Protein AF-A0A059BI61-F1 (afdb_monomer_lite)

Sequence (555 aa):
MERIDSDKLQSSWLDTHFNPMKSTWLSENLQYMNRNFKEIMKLMDEGSGLANGVDIYDPKRPQLIALVEEFYKMYHALAEHCDQLELERHNPEPLRSGLEQGSPQLTPGTGASFSSGDSSIDISKEHYESSSFSSDSESESINCTESTYNSKVTQMNGIGEQQENSELSTDSIRKIKEHASYKELVAKNIRYQEELRLLNQKLQQSENEIARLNSALEKGQTVAGDLQVELQAAHDEIRARDASIEDLNARASQLENWIAELQNHISDSSQKAEMLMKELEVAQEKMQKSNEGTALLTAKFESERRQVLELQELVSGYKSDVSDRDLTIMDLRAALSESQQKLVTEKEQLLLQMATCKERQQTFEAGLKEWECRSKLLEENLRLRENEMNAMKQWHDIEKNDMQVDIHHLKESLASKDNQVEELNKDLDRLKLKYDMLVAEKDGLAAQIQNLLAEASAKNDQVQQMEKHMCNLQKEHQELIAGSAHAQKLVGELRSRVEQLENEVDSQKVVISDGAEKKREAIRQLCFSLEHYRSGYQELRQAFLGHKRHAVQAS

Organism: Eucalyptus grandis (NCBI:txid71139)

InterPro domains:
  IPR011684 Protein Networked (NET), actin-binding (NAB) domain [PF07765] (13-83)
  IPR011684 Protein Networked (NET), actin-binding (NAB) domain [PS51774] (10-89)
  IPR051861 NET actin-binding domain-containing protein [PTHR32258] (4-313)

Structure (mmCIF, N/CA/C/O backbone):
data_AF-A0A059BI61-F1
#
_entry.id   AF-A0A059BI61-F1
#
loop_
_atom_site.group_PDB
_atom_site.id
_atom_site.type_symbol
_atom_site.label_atom_id
_atom_site.label_alt_id
_atom_site.label_comp_id
_atom_site.label_asym_id
_atom_site.label_entity_id
_atom_site.label_seq_id
_atom_site.pdbx_PDB_ins_code
_atom_site.Cartn_x
_atom_site.Cartn_y
_atom_site.Cartn_z
_atom_site.occupancy
_atom_site.B_iso_or_equiv
_atom_site.auth_seq_id
_atom_site.auth_comp_id
_atom_site.auth_asym_id
_atom_site.auth_atom_id
_atom_site.pdbx_PDB_model_num
ATOM 1 N N . MET A 1 1 ? 15.045 14.902 0.510 1.00 37.12 1 MET A N 1
ATOM 2 C CA . MET A 1 1 ? 14.661 14.850 1.932 1.00 37.12 1 MET A CA 1
ATOM 3 C C . MET A 1 1 ? 15.920 14.943 2.759 1.00 37.12 1 MET A C 1
ATOM 5 O O . MET A 1 1 ? 16.735 14.031 2.690 1.00 37.12 1 MET A O 1
ATOM 9 N N . GLU A 1 2 ? 16.098 16.036 3.489 1.00 29.42 2 GLU A N 1
ATOM 10 C CA . GLU A 1 2 ? 17.078 16.077 4.575 1.00 29.42 2 GLU A CA 1
ATOM 11 C C . GLU A 1 2 ? 16.563 15.211 5.733 1.00 29.42 2 GLU A C 1
ATOM 13 O O . GLU A 1 2 ? 15.354 15.150 5.976 1.00 29.42 2 GLU A O 1
ATOM 18 N N . ARG A 1 3 ? 17.468 14.527 6.444 1.00 36.09 3 ARG A N 1
ATOM 19 C CA .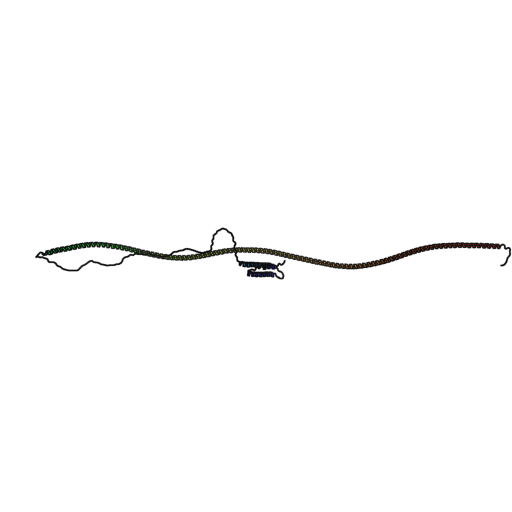 ARG A 1 3 ? 17.147 13.980 7.765 1.00 36.09 3 ARG A CA 1
ATOM 20 C C . ARG A 1 3 ? 17.115 15.169 8.723 1.00 36.09 3 ARG A C 1
ATOM 22 O O . ARG A 1 3 ? 18.165 15.692 9.069 1.00 36.09 3 ARG A O 1
ATOM 29 N N . ILE A 1 4 ? 15.919 15.623 9.085 1.00 33.81 4 ILE A N 1
ATOM 30 C CA . ILE A 1 4 ? 15.746 16.591 10.172 1.00 33.81 4 ILE A CA 1
ATOM 31 C C . ILE A 1 4 ? 16.002 15.831 11.478 1.00 33.81 4 ILE A C 1
ATOM 33 O O . ILE A 1 4 ? 15.367 14.803 11.711 1.00 33.81 4 ILE A O 1
ATOM 37 N N . ASP A 1 5 ? 16.941 16.316 12.293 1.00 39.19 5 ASP A N 1
ATOM 38 C CA . ASP A 1 5 ? 17.391 15.658 13.527 1.00 39.19 5 ASP A CA 1
ATOM 39 C C . ASP A 1 5 ? 16.253 15.562 14.568 1.00 39.19 5 ASP A C 1
ATOM 41 O O . ASP A 1 5 ? 16.050 16.477 15.371 1.00 39.19 5 ASP A O 1
ATOM 45 N N . SER A 1 6 ? 15.512 14.448 14.577 1.00 46.06 6 SER A N 1
ATOM 46 C CA . SER A 1 6 ? 14.433 14.194 15.549 1.00 46.06 6 SER A CA 1
ATOM 47 C C . SER A 1 6 ? 14.956 14.260 16.989 1.00 46.06 6 SER A C 1
ATOM 49 O O . SER A 1 6 ? 14.375 14.939 17.836 1.00 46.06 6 SER A O 1
ATOM 51 N N . ASP A 1 7 ? 16.125 13.663 17.220 1.00 51.03 7 ASP A N 1
ATOM 52 C CA . ASP A 1 7 ? 16.915 13.635 18.456 1.00 51.03 7 ASP A CA 1
ATOM 53 C C . ASP A 1 7 ? 17.056 15.031 19.098 1.00 51.03 7 ASP A C 1
ATOM 55 O O . ASP A 1 7 ? 17.076 15.189 20.322 1.00 51.03 7 ASP A O 1
ATOM 59 N N . LYS A 1 8 ? 17.132 16.072 18.260 1.00 46.19 8 LYS A N 1
ATOM 60 C CA . LYS A 1 8 ? 17.385 17.467 18.645 1.00 46.19 8 LYS A CA 1
ATOM 61 C C . LYS A 1 8 ? 16.118 18.230 19.036 1.00 46.19 8 LYS A C 1
ATOM 63 O O . LYS A 1 8 ? 16.197 19.221 19.757 1.00 46.19 8 LYS A O 1
ATOM 68 N N . LEU A 1 9 ? 14.952 17.764 18.587 1.00 44.94 9 LEU A N 1
ATOM 69 C CA . LEU A 1 9 ? 13.643 18.254 19.032 1.00 44.94 9 LEU A CA 1
ATOM 70 C C . LEU A 1 9 ? 13.192 17.513 20.298 1.00 44.94 9 LEU A C 1
ATOM 72 O O . LEU A 1 9 ? 12.706 18.137 21.239 1.00 44.94 9 LEU A O 1
ATOM 76 N N . GLN A 1 10 ? 13.431 16.202 20.347 1.00 52.00 10 GLN A N 1
ATOM 77 C CA . GLN A 1 10 ? 13.061 15.322 21.458 1.00 52.00 10 GLN A CA 1
ATOM 78 C C . GLN A 1 10 ? 13.792 15.688 22.763 1.00 52.00 10 GLN A C 1
ATOM 80 O O . GLN A 1 10 ? 13.191 15.742 23.835 1.00 52.00 10 GLN A O 1
ATOM 85 N N . SER A 1 11 ? 15.079 16.034 22.664 1.00 52.56 11 SER A N 1
ATOM 86 C CA . SER A 1 11 ? 15.874 16.556 23.787 1.00 52.56 11 SER A CA 1
ATOM 87 C C . SER A 1 11 ? 15.438 17.957 24.245 1.00 52.56 11 SER A C 1
ATOM 89 O O . SER A 1 11 ? 15.428 18.229 25.445 1.00 52.56 11 SER A O 1
ATOM 91 N N . SER A 1 12 ? 15.007 18.832 23.326 1.00 54.66 12 SER A N 1
ATOM 92 C CA . SER A 1 12 ? 14.660 20.228 23.640 1.00 54.66 12 SER A CA 1
ATOM 93 C C . SER A 1 12 ? 13.459 20.381 24.581 1.00 54.66 12 SER A C 1
ATOM 95 O O . SER A 1 12 ? 13.388 21.379 25.301 1.00 54.66 12 SER A O 1
ATOM 97 N N . TRP A 1 13 ? 12.514 19.437 24.583 1.00 60.09 13 TRP A N 1
ATOM 98 C CA . TRP A 1 13 ? 11.376 19.460 25.511 1.00 60.09 13 TRP A CA 1
ATOM 99 C C . TRP A 1 13 ? 11.776 19.005 26.924 1.00 60.09 13 TRP A C 1
ATOM 101 O O . TRP A 1 13 ? 11.359 19.596 27.917 1.00 60.09 13 TRP A O 1
ATOM 111 N N . LEU A 1 14 ? 12.647 17.996 27.021 1.00 60.31 14 LEU A N 1
ATOM 112 C CA . LEU A 1 14 ? 13.066 17.412 28.299 1.00 60.31 14 LEU A CA 1
ATOM 113 C C . LEU A 1 14 ? 13.878 18.388 29.163 1.00 60.31 14 LEU A C 1
ATOM 115 O O . LEU A 1 14 ? 13.721 18.378 30.381 1.00 60.31 14 LEU A O 1
ATOM 119 N N . ASP A 1 15 ? 14.709 19.234 28.550 1.00 56.16 15 ASP A N 1
ATOM 120 C CA . ASP A 1 15 ? 15.546 20.196 29.282 1.00 56.16 15 ASP A CA 1
ATOM 121 C C . ASP A 1 15 ? 14.822 21.521 29.607 1.00 56.16 15 ASP A C 1
ATOM 123 O O . ASP A 1 15 ? 15.280 22.268 30.471 1.00 56.16 15 ASP A O 1
ATOM 127 N N . THR A 1 16 ? 13.682 21.826 28.969 1.00 52.56 16 THR A N 1
ATOM 128 C CA . THR A 1 16 ? 12.942 23.091 29.189 1.00 52.56 16 THR A CA 1
ATOM 129 C C . THR A 1 16 ? 11.866 23.024 30.277 1.00 52.56 16 THR A C 1
ATOM 131 O O . THR A 1 16 ? 11.433 24.072 30.751 1.00 52.56 16 THR A O 1
ATOM 134 N N . HIS A 1 17 ? 11.471 21.826 30.722 1.00 54.34 17 HIS A N 1
ATOM 135 C CA . HIS A 1 17 ? 10.411 21.618 31.723 1.00 54.34 17 HIS A CA 1
ATOM 136 C C . HIS A 1 17 ? 10.913 21.311 33.152 1.00 54.34 17 HIS A C 1
ATOM 138 O O . HIS A 1 17 ? 10.134 20.924 34.019 1.00 54.34 17 HIS A O 1
ATOM 144 N N . PHE A 1 18 ? 12.201 21.514 33.453 1.00 55.28 18 PHE A N 1
ATOM 145 C CA . PHE A 1 18 ? 12.740 21.332 34.809 1.00 55.28 18 PHE A CA 1
ATOM 146 C C . PHE A 1 18 ? 12.374 22.480 35.771 1.00 55.28 18 PHE A C 1
ATOM 148 O O . PHE A 1 18 ? 13.218 23.293 36.154 1.00 55.28 18 PHE A O 1
ATOM 155 N N . ASN A 1 19 ? 11.126 22.498 36.242 1.00 58.59 19 ASN A N 1
ATOM 156 C CA . ASN A 1 19 ? 10.800 23.153 37.509 1.00 58.59 19 ASN A CA 1
ATOM 157 C C . ASN A 1 19 ? 11.435 22.364 38.677 1.00 58.59 19 ASN A C 1
ATOM 159 O O . ASN A 1 19 ? 11.294 21.138 38.733 1.00 58.59 19 ASN A O 1
ATOM 163 N N . PRO A 1 20 ? 12.121 23.019 39.633 1.00 57.47 20 PRO A N 1
ATOM 164 C CA . PRO A 1 20 ? 12.606 22.353 40.836 1.00 57.47 20 PRO A CA 1
ATOM 165 C C . PRO A 1 20 ? 11.434 22.072 41.790 1.00 57.47 20 PRO A C 1
ATOM 167 O O . PRO A 1 20 ? 11.019 22.952 42.546 1.00 57.47 20 PRO A O 1
ATOM 170 N N . MET A 1 21 ? 10.915 20.840 41.745 1.00 66.56 21 MET A N 1
ATOM 171 C CA . MET A 1 21 ? 9.877 20.343 42.663 1.00 66.56 21 MET A CA 1
ATOM 172 C C . MET A 1 21 ? 10.307 20.542 44.120 1.00 66.56 21 MET A C 1
ATOM 174 O O . MET A 1 21 ? 11.467 20.288 44.470 1.00 66.56 21 MET A O 1
ATOM 178 N N . LYS A 1 22 ? 9.386 20.998 44.972 1.00 67.38 22 LYS A N 1
ATOM 179 C CA . LYS A 1 22 ? 9.669 21.301 46.386 1.00 67.38 22 LYS A CA 1
ATOM 180 C C . LYS A 1 22 ? 9.737 20.038 47.239 1.00 67.38 22 LYS A C 1
ATOM 182 O O . LYS A 1 22 ? 10.490 19.999 48.213 1.00 67.38 22 LYS A O 1
ATOM 187 N N . SER A 1 23 ? 8.973 19.017 46.871 1.00 77.25 23 SER A N 1
ATOM 188 C CA . SER A 1 23 ? 8.940 17.727 47.546 1.00 77.25 23 SER A CA 1
ATOM 189 C C . SER A 1 23 ? 10.185 16.901 47.200 1.00 77.25 23 SER A C 1
ATOM 191 O O . SER A 1 23 ? 10.402 16.506 46.050 1.00 77.25 23 SER A O 1
ATOM 193 N N . THR A 1 24 ? 11.043 16.642 48.192 1.00 74.38 24 THR A N 1
ATOM 194 C CA . THR A 1 24 ? 12.340 15.965 47.986 1.00 74.38 24 THR A CA 1
ATOM 195 C C . THR A 1 24 ? 12.173 14.544 47.454 1.00 74.38 24 THR A C 1
ATOM 197 O O . THR A 1 24 ? 12.830 14.175 46.482 1.00 74.38 24 THR A O 1
ATOM 200 N N . TRP A 1 25 ? 11.240 13.777 48.025 1.00 82.50 25 TRP A N 1
ATOM 201 C CA . TRP A 1 25 ? 10.906 12.428 47.561 1.00 82.50 25 TRP A CA 1
ATOM 202 C C . TRP A 1 25 ? 10.386 12.426 46.119 1.00 82.50 25 TRP A C 1
ATOM 204 O O . TRP A 1 25 ? 10.786 11.588 45.310 1.00 82.50 25 TRP A O 1
ATOM 214 N N . LEU A 1 26 ? 9.531 13.393 45.775 1.00 82.06 26 LEU A N 1
ATOM 215 C CA . LEU A 1 26 ? 8.971 13.518 44.433 1.00 82.06 26 LEU A CA 1
ATOM 216 C C . LEU A 1 26 ? 10.059 13.860 43.403 1.00 82.06 26 LEU A C 1
ATOM 218 O O . LEU A 1 26 ? 10.090 13.278 42.320 1.00 82.06 26 LEU A O 1
ATOM 222 N N . SER A 1 27 ? 10.996 14.741 43.768 1.00 82.00 27 SER A N 1
ATOM 223 C CA . SER A 1 27 ? 12.167 15.103 42.960 1.00 82.00 27 SER A CA 1
ATOM 224 C C . SER A 1 27 ? 13.112 13.912 42.730 1.00 82.00 27 SER A C 1
ATOM 226 O O . SER A 1 27 ? 13.537 13.666 41.599 1.00 82.00 27 SER A O 1
ATOM 228 N N . GLU A 1 28 ? 13.396 13.115 43.765 1.00 82.50 28 GLU A N 1
ATOM 229 C CA . GLU A 1 28 ? 14.199 11.887 43.647 1.00 82.50 28 GLU A CA 1
ATOM 230 C C . GLU A 1 28 ? 13.520 10.834 42.756 1.00 82.50 28 GLU A C 1
ATOM 232 O O . GLU A 1 28 ? 14.163 10.247 41.879 1.00 82.50 28 GLU A O 1
ATOM 237 N N . ASN A 1 29 ? 12.211 10.634 42.926 1.00 84.25 29 ASN A N 1
ATOM 238 C CA . ASN A 1 29 ? 11.420 9.690 42.139 1.00 84.25 29 ASN A CA 1
ATOM 239 C C . ASN A 1 29 ? 11.319 10.127 40.661 1.00 84.25 29 ASN A C 1
ATOM 241 O O . ASN A 1 29 ? 11.532 9.328 39.747 1.00 84.25 29 ASN A O 1
ATOM 245 N N . LEU A 1 30 ? 11.106 11.421 40.400 1.00 85.25 30 LEU A N 1
ATOM 246 C CA . LEU A 1 30 ? 11.098 11.982 39.047 1.00 85.25 30 LEU A CA 1
ATOM 247 C C . LEU A 1 30 ? 12.474 11.869 38.367 1.00 85.25 30 LEU A C 1
ATOM 249 O O . LEU A 1 30 ? 12.546 11.526 37.186 1.00 85.25 30 LEU A O 1
ATOM 253 N N . GLN A 1 31 ? 13.578 12.062 39.101 1.00 83.50 31 GLN A N 1
ATOM 254 C CA . GLN A 1 31 ? 14.928 11.799 38.584 1.00 83.50 31 GLN A CA 1
ATOM 255 C C . GLN A 1 31 ? 15.158 10.318 38.257 1.00 83.50 31 GLN A C 1
ATOM 257 O O . GLN A 1 31 ? 15.780 10.012 37.238 1.00 83.50 31 GLN A O 1
ATOM 262 N N . TYR A 1 32 ? 14.674 9.398 39.096 1.00 84.50 32 TYR A N 1
ATOM 263 C CA . TYR A 1 32 ? 14.757 7.959 38.837 1.00 84.50 32 TYR A CA 1
ATOM 264 C C . TYR A 1 32 ? 13.979 7.578 37.567 1.00 84.50 32 TYR A C 1
ATOM 266 O O . TYR A 1 32 ? 14.535 6.945 36.669 1.00 84.50 32 TYR A O 1
ATOM 274 N N . MET A 1 33 ? 12.746 8.068 37.421 1.00 86.56 33 MET A N 1
ATOM 275 C CA . MET A 1 33 ? 11.936 7.833 36.222 1.00 86.56 33 MET A CA 1
ATOM 276 C C . MET A 1 33 ? 12.510 8.487 34.956 1.00 86.56 33 MET A C 1
ATOM 278 O O . MET A 1 33 ? 12.412 7.895 33.884 1.00 86.56 33 MET A O 1
ATOM 282 N N . ASN A 1 34 ? 13.175 9.643 35.052 1.00 85.19 34 ASN A N 1
ATOM 283 C CA . ASN A 1 34 ? 13.886 10.268 33.926 1.00 85.19 34 ASN A CA 1
ATOM 284 C C . ASN A 1 34 ? 15.098 9.425 33.475 1.00 85.19 34 ASN A C 1
ATOM 286 O O . ASN A 1 34 ? 15.316 9.256 32.275 1.00 85.19 34 ASN A O 1
ATOM 290 N N . ARG A 1 35 ? 15.846 8.821 34.415 1.00 86.12 35 ARG A N 1
ATOM 291 C CA . ARG A 1 35 ? 16.922 7.860 34.089 1.00 86.12 35 ARG A CA 1
ATOM 292 C C . ARG A 1 35 ? 16.361 6.633 33.369 1.00 86.12 35 ARG A C 1
ATOM 294 O O . ARG A 1 35 ? 16.844 6.317 32.286 1.00 86.12 35 ARG A O 1
ATOM 301 N N . ASN A 1 36 ? 15.300 6.025 33.905 1.00 83.44 36 ASN A N 1
ATOM 302 C CA . ASN A 1 36 ? 14.634 4.877 33.283 1.00 83.44 36 ASN A CA 1
ATOM 303 C C . ASN A 1 36 ? 14.101 5.216 31.879 1.00 83.44 36 ASN A C 1
ATOM 305 O O . ASN A 1 36 ? 14.303 4.447 30.947 1.00 83.44 36 ASN A O 1
ATOM 309 N N . PHE A 1 37 ? 13.469 6.381 31.695 1.00 88.06 37 PHE A N 1
ATOM 310 C CA . PHE A 1 37 ? 12.999 6.847 30.386 1.00 88.06 37 PHE A CA 1
ATOM 311 C C . PHE A 1 37 ? 14.152 6.994 29.382 1.00 88.06 37 PHE A C 1
ATOM 313 O O . PHE A 1 37 ? 14.058 6.489 28.265 1.00 88.06 37 PHE A O 1
ATOM 320 N N . LYS A 1 38 ? 15.266 7.621 29.783 1.00 84.69 38 LYS A N 1
ATOM 321 C CA . LYS A 1 38 ? 16.458 7.771 28.930 1.00 84.69 38 LYS A CA 1
ATOM 322 C C . LYS A 1 38 ? 17.105 6.425 28.587 1.00 84.69 38 LYS A C 1
ATOM 324 O O . LYS A 1 38 ? 17.584 6.261 27.470 1.00 84.69 38 LYS A O 1
ATOM 329 N N . GLU A 1 39 ? 17.080 5.456 29.500 1.00 84.62 39 GLU A N 1
ATOM 330 C CA . GLU A 1 39 ? 17.559 4.091 29.250 1.00 84.62 39 GLU A CA 1
ATOM 331 C C . GLU A 1 39 ? 16.629 3.312 28.302 1.00 84.62 39 GLU A C 1
ATOM 333 O O . GLU A 1 39 ? 17.110 2.688 27.359 1.00 84.62 39 GLU A O 1
ATOM 338 N N . ILE A 1 40 ? 15.305 3.421 28.462 1.00 83.69 40 ILE A N 1
ATOM 339 C CA . ILE A 1 40 ? 14.312 2.806 27.562 1.00 83.69 40 ILE A CA 1
ATOM 340 C C . ILE A 1 40 ? 14.401 3.403 26.150 1.00 83.69 40 ILE A C 1
ATOM 342 O O . ILE A 1 40 ? 14.434 2.649 25.178 1.00 83.69 40 ILE A O 1
ATOM 346 N N . MET A 1 41 ? 14.497 4.732 26.022 1.00 82.75 41 MET A N 1
ATOM 347 C CA . MET A 1 41 ? 14.732 5.407 24.737 1.00 82.75 41 MET A CA 1
ATOM 348 C C . MET A 1 41 ? 16.015 4.896 24.076 1.00 82.75 41 MET A C 1
ATOM 350 O O . MET A 1 41 ? 15.976 4.401 22.951 1.00 82.75 41 MET A O 1
ATOM 354 N N . LYS A 1 42 ? 17.128 4.895 24.819 1.00 83.06 42 LYS A N 1
ATOM 355 C CA . LYS A 1 42 ? 18.415 4.393 24.334 1.00 83.06 42 LYS A CA 1
ATOM 356 C C . LYS A 1 42 ? 18.337 2.931 23.862 1.00 83.06 42 LYS A C 1
ATOM 358 O O . LYS A 1 42 ? 18.884 2.614 22.810 1.00 83.06 42 LYS A O 1
ATOM 363 N N . LEU A 1 43 ? 17.641 2.053 24.586 1.00 80.69 43 LEU A N 1
ATOM 364 C CA . LEU A 1 43 ? 17.445 0.652 24.186 1.00 80.69 43 LEU A CA 1
ATOM 365 C C . LEU A 1 43 ? 16.584 0.512 22.918 1.00 80.69 43 LEU A C 1
ATOM 367 O O . LEU A 1 43 ? 16.840 -0.379 22.108 1.00 80.69 43 LEU A O 1
ATOM 371 N N . MET A 1 44 ? 15.601 1.394 22.704 1.00 78.12 44 MET A N 1
ATOM 372 C CA . MET A 1 44 ? 14.839 1.446 21.448 1.00 78.12 44 MET A CA 1
ATOM 373 C C . MET A 1 44 ? 15.676 1.950 20.264 1.00 78.12 44 MET A C 1
ATOM 375 O O . MET A 1 44 ? 15.368 1.603 19.123 1.00 78.12 44 MET A O 1
ATOM 379 N N . ASP A 1 45 ? 16.732 2.726 20.511 1.00 73.19 45 ASP A N 1
ATOM 380 C CA . ASP A 1 45 ? 17.647 3.210 19.475 1.00 73.19 45 ASP A CA 1
ATOM 381 C C . ASP A 1 45 ? 18.751 2.194 19.161 1.00 73.19 45 ASP A C 1
ATOM 383 O O . ASP A 1 45 ? 18.920 1.809 17.999 1.00 73.19 45 ASP A O 1
ATOM 387 N N . GLU A 1 46 ? 19.426 1.661 20.183 1.00 69.31 46 GLU A N 1
ATOM 388 C CA . GLU A 1 46 ? 20.403 0.569 20.048 1.00 69.31 46 GLU A CA 1
ATOM 389 C C . GLU A 1 46 ? 19.757 -0.703 19.465 1.00 69.31 46 GLU A C 1
ATOM 391 O O . GLU A 1 46 ? 20.397 -1.413 18.691 1.00 69.31 46 GLU A O 1
ATOM 396 N N . GLY A 1 47 ? 18.462 -0.937 19.714 1.00 59.69 47 GLY A N 1
ATOM 397 C CA . GLY A 1 47 ? 17.669 -2.004 19.089 1.00 59.69 47 GLY A CA 1
ATOM 398 C C . GLY A 1 47 ? 17.488 -1.893 17.565 1.00 59.69 47 GLY A C 1
ATOM 399 O O . GLY A 1 47 ? 17.026 -2.848 16.944 1.00 59.69 47 GLY A O 1
ATOM 400 N N . SER A 1 48 ? 17.875 -0.770 16.946 1.00 57.38 48 SER A N 1
ATOM 401 C CA . SER A 1 48 ? 17.982 -0.619 15.481 1.00 57.38 48 SER A CA 1
ATOM 402 C C . SER A 1 48 ? 19.419 -0.757 14.944 1.00 57.38 48 SER A C 1
ATOM 404 O O . SER A 1 48 ? 19.657 -0.680 13.738 1.00 57.38 48 SER A O 1
ATOM 406 N N . GLY A 1 49 ? 20.395 -0.984 15.828 1.00 55.53 49 GLY A N 1
ATOM 407 C CA . GLY A 1 49 ? 21.821 -0.994 15.518 1.00 55.53 49 GLY A CA 1
ATOM 408 C C . GLY A 1 49 ? 22.366 -2.334 15.014 1.00 55.53 49 GLY A C 1
ATOM 409 O O . GLY A 1 49 ? 22.786 -3.178 15.798 1.00 55.53 49 GLY A O 1
ATOM 410 N N . LEU A 1 50 ? 22.513 -2.449 13.692 1.00 50.03 50 LEU A N 1
ATOM 411 C CA . LEU A 1 50 ? 23.520 -3.291 13.024 1.00 50.03 50 LEU A CA 1
ATOM 412 C C . LEU A 1 50 ? 23.429 -4.825 13.225 1.00 50.03 50 LEU A C 1
ATOM 414 O O . LEU A 1 50 ? 24.375 -5.471 13.679 1.00 50.03 50 LEU A O 1
ATOM 418 N N . ALA A 1 51 ? 22.372 -5.443 12.694 1.00 49.41 51 ALA A N 1
ATOM 419 C CA . ALA A 1 51 ? 22.449 -6.831 12.227 1.00 49.41 51 ALA A CA 1
ATOM 420 C C . ALA A 1 51 ? 22.864 -6.858 10.738 1.00 49.41 51 ALA A C 1
ATOM 422 O O . ALA A 1 51 ? 22.079 -6.520 9.856 1.00 49.41 51 ALA A O 1
ATOM 423 N N . ASN A 1 52 ? 24.109 -7.254 10.446 1.00 47.34 52 ASN A N 1
ATOM 424 C CA . ASN A 1 52 ? 24.637 -7.490 9.087 1.00 47.34 52 ASN A CA 1
ATOM 425 C C . ASN A 1 52 ? 24.509 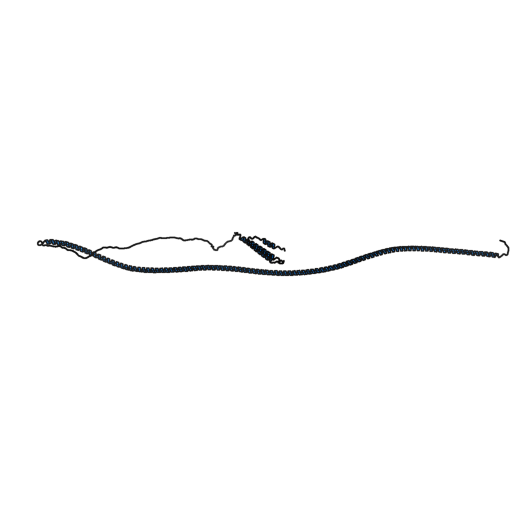-6.331 8.066 1.00 47.34 52 ASN A C 1
ATOM 427 O O . ASN A 1 52 ? 24.512 -6.570 6.860 1.00 47.34 52 ASN A O 1
ATOM 431 N N . GLY A 1 53 ? 24.444 -5.074 8.519 1.00 53.81 53 GLY A N 1
ATOM 432 C CA . GLY A 1 53 ? 24.523 -3.898 7.636 1.00 53.81 53 GLY A CA 1
ATOM 433 C C . GLY A 1 53 ? 23.269 -3.597 6.805 1.00 53.81 53 GLY A C 1
ATOM 434 O O . GLY A 1 53 ? 23.336 -2.757 5.910 1.00 53.81 53 GLY A O 1
ATOM 435 N N . VAL A 1 54 ? 22.136 -4.241 7.101 1.00 45.72 54 VAL A N 1
ATOM 436 C CA . VAL A 1 54 ? 20.822 -3.888 6.544 1.00 45.72 54 VAL A CA 1
ATOM 437 C C . VAL A 1 54 ? 20.021 -3.149 7.615 1.00 45.72 54 VAL A C 1
ATOM 439 O O . VAL A 1 54 ? 19.861 -3.646 8.727 1.00 45.72 54 VAL A O 1
ATOM 442 N N . ASP A 1 55 ? 19.522 -1.960 7.277 1.00 52.16 55 ASP A N 1
ATOM 443 C CA . ASP A 1 55 ? 18.674 -1.132 8.144 1.00 52.16 55 ASP A CA 1
ATOM 444 C C . ASP A 1 55 ? 17.247 -1.716 8.175 1.00 52.16 55 ASP A C 1
ATOM 446 O O . ASP A 1 55 ? 16.414 -1.435 7.308 1.00 52.16 55 ASP A O 1
ATOM 450 N N . ILE A 1 56 ? 16.990 -2.630 9.120 1.00 59.44 56 ILE A N 1
ATOM 451 C CA . ILE A 1 56 ? 15.686 -3.288 9.280 1.00 59.44 56 ILE A CA 1
ATOM 452 C C . ILE A 1 56 ? 14.750 -2.345 10.044 1.00 59.44 56 ILE A C 1
ATOM 454 O O . ILE A 1 56 ? 14.638 -2.386 11.269 1.00 59.44 56 ILE A O 1
ATOM 458 N N . TYR A 1 57 ? 14.055 -1.497 9.292 1.00 62.03 57 TYR A N 1
ATOM 459 C CA . TYR A 1 57 ? 13.035 -0.595 9.816 1.00 62.03 57 TYR A CA 1
ATOM 460 C C . TYR A 1 57 ? 11.816 -1.376 10.349 1.00 62.03 57 TYR A C 1
ATOM 462 O O . TYR A 1 57 ? 10.945 -1.777 9.575 1.00 62.03 57 TYR A O 1
ATOM 470 N N . ASP A 1 58 ? 11.729 -1.583 11.668 1.00 68.75 58 ASP A N 1
ATOM 471 C CA . ASP A 1 58 ? 10.507 -2.095 12.308 1.00 68.75 58 ASP A CA 1
ATOM 472 C C . ASP A 1 58 ? 9.429 -0.987 12.342 1.00 68.75 58 ASP A C 1
ATOM 474 O O . ASP A 1 58 ? 9.591 0.004 13.066 1.00 68.75 58 ASP A O 1
ATOM 478 N N . PRO A 1 59 ? 8.295 -1.139 11.625 1.00 67.19 59 PRO A N 1
ATOM 479 C CA . PRO A 1 59 ? 7.227 -0.137 11.592 1.00 67.19 59 PRO A CA 1
ATOM 480 C C . PRO A 1 59 ? 6.509 0.067 12.939 1.00 67.19 59 PRO A C 1
ATOM 482 O O . PRO A 1 59 ? 5.703 0.995 13.063 1.00 67.19 59 PRO A O 1
ATOM 485 N N . LYS A 1 60 ? 6.774 -0.765 13.956 1.00 76.81 60 LYS A N 1
ATOM 486 C CA . LYS A 1 60 ? 6.260 -0.590 15.323 1.00 76.81 60 LYS A CA 1
ATOM 487 C C . LYS A 1 60 ? 7.133 0.321 16.185 1.00 76.81 60 LYS A C 1
ATOM 489 O O . LYS A 1 60 ? 6.603 0.926 17.115 1.00 76.81 60 LYS A O 1
ATOM 494 N N . ARG A 1 61 ? 8.432 0.474 15.886 1.00 77.12 61 ARG A N 1
ATOM 495 C CA . ARG A 1 61 ? 9.361 1.286 16.700 1.00 77.12 61 ARG A CA 1
ATOM 496 C C . ARG A 1 61 ? 8.888 2.742 16.889 1.00 77.12 61 ARG A C 1
ATOM 498 O O . ARG A 1 61 ? 8.874 3.181 18.036 1.00 77.12 61 ARG A O 1
ATOM 505 N N . PRO A 1 62 ? 8.405 3.474 15.860 1.00 79.50 62 PRO A N 1
ATOM 506 C CA . PRO A 1 62 ? 7.891 4.837 16.052 1.00 79.50 62 PRO A CA 1
ATOM 507 C C . PRO A 1 62 ? 6.655 4.903 16.963 1.00 79.50 62 PRO A C 1
ATOM 509 O O . PRO A 1 62 ? 6.477 5.867 17.700 1.00 79.50 62 PRO A O 1
ATOM 512 N N . GLN A 1 63 ? 5.808 3.867 16.932 1.00 79.69 63 GLN A N 1
ATOM 513 C CA . GLN A 1 63 ? 4.597 3.781 17.757 1.00 79.69 63 GLN A CA 1
ATOM 514 C C . GLN A 1 63 ? 4.952 3.508 19.226 1.00 79.69 63 GLN A C 1
ATOM 516 O O . GLN A 1 63 ? 4.332 4.069 20.126 1.00 79.69 63 GLN A O 1
ATOM 521 N N . LEU A 1 64 ? 5.976 2.679 19.463 1.00 82.94 64 LEU A N 1
ATOM 522 C CA . LEU A 1 64 ? 6.489 2.390 20.801 1.00 82.94 64 LEU A CA 1
ATOM 523 C C . LEU A 1 64 ? 7.180 3.614 21.419 1.00 82.94 64 LEU A C 1
ATOM 525 O O . LEU A 1 64 ? 6.918 3.918 22.579 1.00 82.94 64 LEU A O 1
ATOM 529 N N . ILE A 1 65 ? 7.980 4.351 20.638 1.00 83.69 65 ILE A N 1
ATOM 530 C CA . ILE A 1 65 ? 8.588 5.623 21.066 1.00 83.69 65 ILE A CA 1
ATOM 531 C C . ILE A 1 65 ? 7.499 6.606 21.515 1.00 83.69 65 ILE A C 1
ATOM 533 O O . ILE A 1 65 ? 7.520 7.044 22.662 1.00 83.69 65 ILE A O 1
ATOM 537 N N . ALA A 1 66 ? 6.499 6.874 20.668 1.00 82.69 66 ALA A N 1
ATOM 538 C CA . ALA A 1 66 ? 5.408 7.792 21.003 1.00 82.69 66 ALA A CA 1
ATOM 539 C C . ALA A 1 66 ? 4.625 7.362 22.263 1.00 82.69 66 ALA A C 1
ATOM 541 O O . ALA A 1 66 ? 4.255 8.201 23.081 1.00 82.69 66 ALA A O 1
ATOM 542 N N . LEU A 1 67 ? 4.407 6.056 22.466 1.00 85.44 67 LEU A N 1
ATOM 543 C CA . LEU A 1 67 ? 3.742 5.536 23.666 1.00 85.44 67 LEU A CA 1
ATOM 544 C C . LEU A 1 67 ? 4.577 5.746 24.943 1.00 85.44 67 LEU A C 1
ATOM 546 O O . LEU A 1 67 ? 4.025 6.098 25.987 1.00 85.44 67 LEU A O 1
ATOM 550 N N . VAL A 1 68 ? 5.896 5.547 24.866 1.00 88.06 68 VAL A N 1
ATOM 551 C CA . VAL A 1 68 ? 6.832 5.769 25.984 1.00 88.06 68 VAL A CA 1
ATOM 552 C C . VAL A 1 68 ? 6.948 7.263 26.317 1.00 88.06 68 VAL A C 1
ATOM 554 O O . VAL A 1 68 ? 6.995 7.624 27.495 1.00 88.06 68 VAL A O 1
ATOM 557 N N . GLU A 1 69 ? 6.913 8.140 25.311 1.00 87.06 69 GLU A N 1
ATOM 558 C CA . GLU A 1 69 ? 6.838 9.594 25.501 1.00 87.06 69 GLU A CA 1
ATOM 559 C C . GLU A 1 69 ? 5.543 10.038 26.185 1.00 87.06 69 GLU A C 1
ATOM 561 O O . GLU A 1 69 ? 5.607 10.771 27.170 1.00 87.06 69 GLU A O 1
ATOM 566 N N . GLU A 1 70 ? 4.373 9.607 25.703 1.00 85.25 70 GLU A N 1
ATOM 567 C CA . GLU A 1 70 ? 3.087 9.967 26.319 1.00 85.25 70 GLU A CA 1
ATOM 568 C C . GLU A 1 70 ? 2.976 9.440 27.755 1.00 85.25 70 GLU A C 1
ATOM 570 O O . GLU A 1 70 ? 2.510 10.158 28.641 1.00 85.25 70 GLU A O 1
ATOM 575 N N . PHE A 1 71 ? 3.482 8.234 28.032 1.00 85.62 71 PHE A N 1
ATOM 576 C CA . PHE A 1 71 ? 3.565 7.720 29.400 1.00 85.62 71 PHE A CA 1
ATOM 577 C C . PHE A 1 71 ? 4.428 8.614 30.305 1.00 85.62 71 PHE A C 1
ATOM 579 O O . PHE A 1 71 ? 4.016 8.949 31.417 1.00 85.62 71 PHE A O 1
ATOM 586 N N . TYR A 1 72 ? 5.597 9.053 29.827 1.00 87.81 72 TYR A N 1
ATOM 587 C CA . TYR A 1 72 ? 6.475 9.943 30.590 1.00 87.81 72 TYR A CA 1
ATOM 588 C C . TYR A 1 72 ? 5.872 11.349 30.780 1.00 87.81 72 TYR A C 1
ATOM 590 O O . TYR A 1 72 ? 5.968 11.902 31.876 1.00 87.81 72 TYR A O 1
ATOM 598 N N . LYS A 1 73 ? 5.178 11.900 29.772 1.00 86.25 73 LYS A N 1
ATOM 599 C CA . LYS A 1 73 ? 4.426 13.169 29.878 1.00 86.25 73 LYS A CA 1
ATOM 600 C C . LYS A 1 73 ? 3.319 13.085 30.930 1.00 86.25 73 LYS A C 1
ATOM 602 O O . LYS A 1 73 ? 3.244 13.953 31.797 1.00 86.25 73 LYS A O 1
ATOM 607 N N . MET A 1 74 ? 2.501 12.028 30.901 1.00 85.19 74 MET A N 1
ATOM 608 C CA . MET A 1 74 ? 1.448 11.803 31.902 1.00 85.19 74 MET A CA 1
ATOM 609 C C . MET A 1 74 ? 2.025 11.647 33.313 1.00 85.19 74 MET A C 1
ATOM 611 O O . MET A 1 74 ? 1.489 12.224 34.257 1.00 85.19 74 MET A O 1
ATOM 615 N N . TYR A 1 75 ? 3.137 10.919 33.463 1.00 87.44 75 TYR A N 1
ATOM 616 C CA . TYR A 1 75 ? 3.826 10.787 34.748 1.00 87.44 75 TYR A CA 1
ATOM 617 C C . TYR A 1 75 ? 4.353 12.135 35.269 1.00 87.44 75 TYR A C 1
ATOM 619 O O . TYR A 1 75 ? 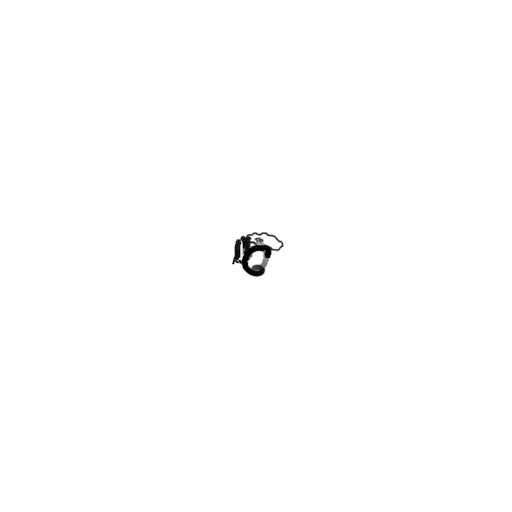4.206 12.439 36.452 1.00 87.44 75 TYR A O 1
ATOM 627 N N . HIS A 1 76 ? 4.923 12.965 34.391 1.00 85.12 76 HIS A N 1
ATOM 628 C CA . HIS A 1 76 ? 5.422 14.293 34.750 1.00 85.12 76 HIS A CA 1
ATOM 629 C C . HIS A 1 76 ? 4.287 15.236 35.183 1.00 85.12 76 HIS A C 1
ATOM 631 O O . HIS A 1 76 ? 4.382 15.847 36.242 1.00 85.12 76 HIS A O 1
ATOM 637 N N . ALA A 1 77 ? 3.184 15.290 34.429 1.00 84.69 77 ALA A N 1
ATOM 638 C CA . ALA A 1 77 ? 2.016 16.105 34.777 1.00 84.69 77 ALA A CA 1
ATOM 639 C C . ALA A 1 77 ? 1.343 15.651 36.089 1.00 84.69 77 ALA A C 1
ATOM 641 O O . ALA A 1 77 ? 0.887 16.478 36.879 1.00 84.69 77 ALA A O 1
ATOM 642 N N . LEU A 1 78 ? 1.321 14.340 36.361 1.00 86.25 78 LEU A N 1
ATOM 643 C CA . LEU A 1 78 ? 0.861 13.801 37.643 1.00 86.25 78 LEU A CA 1
ATOM 644 C C . LEU A 1 78 ? 1.774 14.242 38.799 1.00 86.25 78 LEU A C 1
ATOM 646 O O . LEU A 1 78 ? 1.271 14.636 39.849 1.00 86.25 78 LEU A O 1
ATOM 650 N N . ALA A 1 79 ? 3.097 14.232 38.603 1.00 84.69 79 ALA A N 1
ATOM 651 C CA . ALA A 1 79 ? 4.047 14.737 39.591 1.00 84.69 79 ALA A CA 1
ATOM 652 C C . ALA A 1 79 ? 3.881 16.252 39.831 1.00 84.69 79 ALA A C 1
ATOM 654 O O . ALA A 1 79 ? 3.812 16.673 40.983 1.00 84.69 79 ALA A O 1
ATOM 655 N N . GLU A 1 80 ? 3.727 17.069 38.784 1.00 82.94 80 GLU A N 1
ATOM 656 C CA . GLU A 1 80 ? 3.452 18.507 38.943 1.00 82.94 80 GLU A CA 1
ATOM 657 C C . GLU A 1 80 ? 2.178 18.761 39.766 1.00 82.94 80 GLU A C 1
ATOM 659 O O . GLU A 1 80 ? 2.191 19.597 40.671 1.00 82.94 80 GLU A O 1
ATOM 664 N N . HIS A 1 81 ? 1.101 18.003 39.533 1.00 83.44 81 HIS A N 1
ATOM 665 C CA . HIS A 1 81 ? -0.107 18.093 40.357 1.00 83.44 81 HIS A CA 1
ATOM 666 C C . HIS A 1 81 ? 0.095 17.608 41.803 1.00 83.44 81 HIS A C 1
ATOM 668 O O . HIS A 1 81 ? -0.521 18.163 42.712 1.00 83.44 81 HIS A O 1
ATOM 674 N N . CYS A 1 82 ? 0.970 16.633 42.063 1.00 81.12 82 CYS A N 1
ATOM 675 C CA . CYS A 1 82 ? 1.317 16.242 43.433 1.00 81.12 82 CYS A CA 1
ATOM 676 C C . CYS A 1 82 ? 2.083 17.348 44.185 1.00 81.12 82 CYS A C 1
ATOM 678 O O . CYS A 1 82 ? 1.699 17.664 45.310 1.00 81.12 82 CYS A O 1
ATOM 680 N N . ASP A 1 83 ? 3.092 17.988 43.577 1.00 80.94 83 ASP A N 1
ATOM 681 C CA . ASP A 1 83 ? 3.836 19.102 44.209 1.00 80.94 83 ASP A CA 1
ATOM 682 C C . ASP A 1 83 ? 2.919 20.328 44.441 1.00 80.94 83 ASP A C 1
ATOM 684 O O . ASP A 1 83 ? 3.018 21.008 45.463 1.00 80.94 83 ASP A O 1
ATOM 688 N N . GLN A 1 84 ? 1.952 20.565 43.541 1.00 79.31 84 GLN A N 1
ATOM 689 C CA . GLN A 1 84 ? 0.896 21.577 43.711 1.00 79.31 84 GLN A CA 1
ATOM 690 C C . GLN A 1 84 ? -0.051 21.259 44.881 1.00 79.31 84 GLN A C 1
ATOM 692 O O . GLN A 1 84 ? -0.353 22.145 45.680 1.00 79.31 84 GLN A O 1
ATOM 697 N N . LEU A 1 85 ? -0.505 20.010 45.021 1.00 74.19 85 LEU A N 1
ATOM 698 C CA . LEU A 1 85 ? -1.404 19.608 46.109 1.00 74.19 85 LEU A CA 1
ATOM 699 C C . LEU A 1 85 ? -0.701 19.613 47.475 1.00 74.19 85 LEU A C 1
ATOM 701 O O . LEU A 1 85 ? -1.313 20.013 48.468 1.00 74.19 85 LEU A O 1
ATOM 705 N N . GLU A 1 86 ? 0.582 19.244 47.547 1.00 68.62 86 GLU A N 1
ATOM 706 C CA . GLU A 1 86 ? 1.391 19.418 48.765 1.00 68.62 86 GLU A CA 1
ATOM 707 C C . GLU A 1 86 ? 1.571 20.906 49.126 1.00 68.62 86 GLU A C 1
ATOM 709 O O . GLU A 1 86 ? 1.579 21.254 50.310 1.00 68.62 86 GLU A O 1
ATOM 714 N N . LEU A 1 87 ? 1.616 21.802 48.131 1.00 65.31 87 LEU A N 1
ATOM 715 C CA . LEU A 1 87 ? 1.660 23.251 48.343 1.00 65.31 87 LEU A CA 1
ATOM 716 C C . LEU A 1 87 ? 0.323 23.820 48.860 1.00 65.31 87 LEU A C 1
ATOM 718 O O . LEU A 1 87 ? 0.329 24.590 49.823 1.00 65.31 87 LEU A O 1
ATOM 722 N N . GLU A 1 88 ? -0.819 23.428 48.284 1.00 61.88 88 GLU A N 1
ATOM 723 C CA . GLU A 1 88 ? -2.149 23.865 48.753 1.00 61.88 88 GLU A CA 1
ATOM 724 C C . GLU A 1 88 ? -2.474 23.356 50.165 1.00 61.88 88 GLU A C 1
ATOM 726 O O . GLU A 1 88 ? -3.061 24.080 50.973 1.00 61.88 88 GLU A O 1
ATOM 731 N N . ARG A 1 89 ? -2.039 22.137 50.517 1.00 58.88 89 ARG A N 1
ATOM 732 C CA . ARG A 1 89 ? -2.211 21.572 51.871 1.00 58.88 89 ARG A CA 1
ATOM 733 C C . ARG A 1 89 ? -1.547 22.410 52.971 1.00 58.88 89 ARG A C 1
ATOM 735 O O . ARG A 1 89 ? -1.921 22.248 54.132 1.00 58.88 89 ARG A O 1
ATOM 742 N N . HIS A 1 90 ? -0.602 23.288 52.628 1.00 54.62 90 HIS A N 1
ATOM 743 C CA . HIS A 1 90 ? 0.205 24.053 53.579 1.00 54.62 90 HIS A CA 1
ATOM 744 C C . HIS A 1 90 ? -0.152 25.545 53.722 1.00 54.62 90 HIS A C 1
ATOM 746 O O . HIS A 1 90 ? 0.489 26.214 54.533 1.00 54.62 90 HIS A O 1
ATOM 752 N N . ASN A 1 91 ? -1.166 26.075 53.020 1.00 46.38 91 ASN A N 1
ATOM 753 C CA . ASN A 1 91 ? -1.504 27.508 53.084 1.00 46.38 91 ASN A CA 1
ATOM 754 C C . ASN A 1 91 ? -3.021 27.802 53.220 1.00 46.38 91 ASN A C 1
ATOM 756 O O . ASN A 1 91 ? -3.713 27.912 52.208 1.00 46.38 91 ASN A O 1
ATOM 760 N N . PRO A 1 92 ? -3.552 27.964 54.451 1.00 47.44 92 PRO A N 1
ATOM 761 C CA . PRO A 1 92 ? -4.971 28.233 54.687 1.00 47.44 92 PRO A CA 1
ATOM 762 C C . PRO A 1 92 ? -5.284 29.731 54.891 1.00 47.44 92 PRO A C 1
ATOM 764 O O . PRO A 1 92 ? -4.951 30.297 55.930 1.00 47.44 92 PRO A O 1
ATOM 767 N N . GLU A 1 93 ? -6.030 30.347 53.968 1.00 36.94 93 GLU A N 1
ATOM 768 C CA . GLU A 1 93 ? -6.717 31.634 54.194 1.00 36.94 93 GLU A CA 1
ATOM 769 C C . GLU A 1 93 ? -8.184 31.609 53.701 1.00 36.94 93 GLU A C 1
ATOM 771 O O . GLU A 1 93 ? -8.543 30.746 52.895 1.00 36.94 93 GLU A O 1
ATOM 776 N N . PRO A 1 94 ? -9.077 32.481 54.223 1.00 46.81 94 PRO A N 1
ATOM 777 C CA . PRO A 1 94 ? -10.511 32.192 54.256 1.00 46.81 94 PRO A CA 1
ATOM 778 C C . PRO A 1 94 ? -11.360 33.009 53.266 1.00 46.81 94 PRO A C 1
ATOM 780 O O . PRO A 1 94 ? -11.290 34.237 53.208 1.00 46.81 94 PRO A O 1
ATOM 783 N N . LEU A 1 95 ? -12.271 32.329 52.562 1.00 38.56 95 LEU A N 1
ATOM 784 C CA . LEU A 1 95 ? -13.290 32.969 51.724 1.00 38.56 95 LEU A CA 1
ATOM 785 C C . LEU A 1 95 ? -14.393 33.638 52.562 1.00 38.56 95 LEU A C 1
ATOM 787 O O . LEU A 1 95 ? -14.887 33.078 53.543 1.00 38.56 95 LEU A O 1
ATOM 791 N N . ARG A 1 96 ? -14.824 34.831 52.133 1.00 38.84 96 ARG A N 1
ATOM 792 C CA . ARG A 1 96 ? -15.899 35.616 52.760 1.00 38.84 96 ARG A CA 1
ATOM 793 C C . ARG A 1 96 ? -16.729 36.361 51.707 1.00 38.84 96 ARG A C 1
ATOM 795 O O . ARG A 1 96 ? -16.173 36.922 50.771 1.00 38.84 96 ARG A O 1
ATOM 802 N N . SER A 1 97 ? -18.029 36.496 51.989 1.00 34.91 97 SER A N 1
ATOM 803 C CA . SER A 1 97 ? -19.040 37.338 51.309 1.00 34.91 97 SER A CA 1
ATOM 804 C C . SER A 1 97 ? -19.581 36.856 49.950 1.00 34.91 97 SER A C 1
ATOM 806 O O . SER A 1 97 ? -18.881 36.228 49.167 1.00 34.91 97 SER A O 1
ATOM 808 N N . GLY A 1 98 ? -20.871 37.146 49.721 1.00 30.19 98 GLY A N 1
ATOM 809 C CA . GLY A 1 98 ? -21.690 36.676 48.594 1.00 30.19 98 GLY A CA 1
ATOM 810 C C . GLY A 1 98 ? -23.145 36.455 49.035 1.00 30.19 98 GLY A C 1
ATOM 811 O O . GLY A 1 98 ? -23.523 35.333 49.351 1.00 30.19 98 GLY A O 1
ATOM 812 N N . LEU A 1 99 ? -23.926 37.536 49.151 1.00 36.53 99 LEU A N 1
ATOM 813 C CA . LEU A 1 99 ? -25.333 37.538 49.602 1.00 36.53 99 LEU A CA 1
ATOM 814 C C . LEU A 1 99 ? -26.280 37.859 48.418 1.00 36.53 99 LEU A C 1
ATOM 816 O O . LEU A 1 99 ? -25.796 38.080 47.313 1.00 36.53 99 LEU A O 1
ATOM 820 N N . GLU A 1 100 ? -27.585 37.992 48.704 1.00 31.72 100 GLU A N 1
ATOM 821 C CA . GLU A 1 100 ? -28.687 38.470 47.838 1.00 31.72 100 GLU A CA 1
ATOM 822 C C . GLU A 1 100 ? -29.320 37.420 46.896 1.00 31.72 100 GLU A C 1
ATOM 824 O O . GLU A 1 100 ? -28.620 36.623 46.284 1.00 31.72 100 GLU A O 1
ATOM 829 N N . GLN A 1 101 ? -30.640 37.396 46.652 1.00 38.03 101 GLN A N 1
ATOM 830 C CA . GLN A 1 101 ? -31.822 37.729 47.481 1.00 38.03 101 GLN A CA 1
ATOM 831 C C . GLN A 1 101 ? -33.072 37.143 46.768 1.00 38.03 101 GLN A C 1
ATOM 833 O O . GLN A 1 101 ? -33.102 37.119 45.538 1.00 38.03 101 GLN A O 1
ATOM 838 N N . GLY A 1 102 ? -34.120 36.689 47.478 1.00 29.34 102 GLY A N 1
ATOM 839 C CA . GLY A 1 102 ? -35.350 36.220 46.803 1.00 29.34 102 GLY A CA 1
ATOM 840 C C . GLY A 1 102 ? -36.405 35.529 47.680 1.00 29.34 102 GLY A C 1
ATOM 841 O O . GLY A 1 102 ? -36.188 34.436 48.192 1.00 29.34 102 GLY A O 1
ATOM 842 N N . SER A 1 103 ? -37.568 36.166 47.843 1.00 34.31 103 SER A N 1
ATOM 843 C CA . SER A 1 103 ? -38.789 35.690 48.535 1.00 34.31 103 SER A CA 1
ATOM 844 C C . SER A 1 103 ? -39.918 36.698 48.232 1.00 34.31 103 SER A C 1
ATOM 846 O O . SER A 1 103 ? -39.573 37.870 48.050 1.00 34.31 103 SER A O 1
ATOM 848 N N . PRO A 1 104 ? -41.225 36.329 48.156 1.00 46.25 104 PRO A N 1
ATOM 849 C CA . PRO A 1 104 ? -41.985 35.967 49.371 1.00 46.25 104 PRO A CA 1
ATOM 850 C C . PRO A 1 104 ? -43.233 35.042 49.229 1.00 46.25 104 PRO A C 1
ATOM 852 O O . PRO A 1 104 ? -43.818 34.924 48.160 1.00 46.25 104 PRO A O 1
ATOM 855 N N . GLN A 1 105 ? -43.723 34.558 50.389 1.00 25.98 105 GLN A N 1
ATOM 856 C CA . GLN A 1 105 ? -45.090 34.039 50.672 1.00 25.98 105 GLN A CA 1
ATOM 857 C C . GLN A 1 105 ? -45.503 32.708 49.982 1.00 25.98 105 GLN A C 1
ATOM 859 O O . GLN A 1 105 ? -45.030 32.382 48.903 1.00 25.98 105 GLN A O 1
ATOM 864 N N . LEU A 1 106 ? -46.354 31.841 50.558 1.00 31.41 106 LEU A N 1
ATOM 865 C CA . LEU A 1 106 ? -47.304 31.958 51.689 1.00 31.41 106 LEU A CA 1
ATOM 866 C C . LEU A 1 106 ? -47.058 30.925 52.827 1.00 31.41 106 LEU A C 1
ATOM 868 O O . LEU A 1 106 ? -46.188 30.065 52.737 1.00 31.41 106 LEU A O 1
ATOM 872 N N . THR A 1 107 ? -47.837 31.029 53.911 1.00 32.09 107 THR A N 1
ATOM 873 C CA . THR A 1 107 ? -47.807 30.232 55.167 1.00 32.09 107 THR A CA 1
ATOM 874 C C . THR A 1 107 ? -49.189 29.577 55.429 1.00 32.09 107 THR A C 1
ATOM 876 O O . THR A 1 107 ? -50.081 29.789 54.603 1.00 32.09 107 THR A O 1
ATOM 879 N N . PRO A 1 108 ? -49.472 28.871 56.559 1.00 43.91 108 PRO A N 1
ATOM 880 C CA . PRO A 1 108 ? -48.619 28.265 57.607 1.00 43.91 108 PRO A CA 1
ATOM 881 C C . PRO A 1 108 ? -48.894 26.748 57.844 1.00 43.91 108 PRO A C 1
ATOM 883 O O . PRO A 1 108 ? -49.857 26.198 57.321 1.00 43.91 108 PRO A O 1
ATOM 886 N N . GLY A 1 109 ? -48.096 26.071 58.694 1.00 27.62 109 GLY A N 1
ATOM 887 C CA . GLY A 1 109 ? -48.273 24.626 58.963 1.00 27.62 109 GLY A CA 1
ATOM 888 C C . GLY A 1 109 ? -47.554 24.016 60.183 1.00 27.62 109 GLY A C 1
ATOM 889 O O . GLY A 1 109 ? -46.934 22.976 60.038 1.00 27.62 109 GLY A O 1
ATOM 890 N N . THR A 1 110 ? -47.648 24.649 61.361 1.00 31.75 110 THR A N 1
ATOM 891 C CA . THR A 1 110 ? -47.549 24.043 62.720 1.00 31.75 110 THR A CA 1
ATOM 892 C C . THR A 1 110 ? -46.442 23.006 63.041 1.00 31.75 110 THR A C 1
ATOM 894 O O . THR A 1 110 ? -46.565 21.833 62.706 1.00 31.75 110 THR A O 1
ATOM 897 N N . GLY A 1 111 ? -45.468 23.379 63.889 1.00 30.16 111 GLY A N 1
ATOM 898 C CA . GLY A 1 111 ? -44.610 22.414 64.605 1.00 30.16 111 GLY A CA 1
ATOM 899 C C . GLY A 1 111 ? -43.435 23.038 65.377 1.00 30.16 111 GLY A C 1
ATOM 900 O O . GLY A 1 111 ? -42.487 23.518 64.765 1.00 30.16 111 GLY A O 1
ATOM 901 N N . ALA A 1 112 ? -43.473 23.015 66.716 1.00 31.91 112 ALA A N 1
ATOM 902 C CA . ALA A 1 112 ? -42.300 23.268 67.572 1.00 31.91 112 ALA A CA 1
ATOM 903 C C . ALA A 1 112 ? -41.441 21.982 67.632 1.00 31.91 112 ALA A C 1
ATOM 905 O O . ALA A 1 112 ? -42.003 20.892 67.660 1.00 31.91 112 ALA A O 1
ATOM 906 N N . SER A 1 113 ? -40.108 21.993 67.511 1.00 32.66 113 SER A N 1
ATOM 907 C CA . SER A 1 113 ? -39.078 22.749 68.251 1.00 32.66 113 SER A CA 1
ATOM 908 C C . SER A 1 113 ? -38.954 22.337 69.722 1.00 32.66 113 SER A C 1
ATOM 910 O O . SER A 1 113 ? -39.766 22.746 70.545 1.00 32.66 113 SER A O 1
ATOM 912 N N . PHE A 1 114 ? -37.890 21.587 70.043 1.00 28.36 114 PHE A N 1
ATOM 913 C CA . PHE A 1 114 ? -37.396 21.362 71.405 1.00 28.36 114 PHE A CA 1
ATOM 914 C C . PHE A 1 114 ? -35.871 21.190 71.409 1.00 28.36 114 PHE A C 1
ATOM 916 O O . PHE A 1 114 ? -35.328 20.405 70.632 1.00 28.36 114 PHE A O 1
ATOM 923 N N . SER A 1 115 ? -35.184 21.872 72.328 1.00 32.06 115 SER A N 1
ATOM 924 C CA . SER A 1 115 ? -33.882 21.464 72.878 1.00 32.06 115 SER A CA 1
ATOM 925 C C . SER A 1 115 ? -33.595 22.232 74.172 1.00 32.06 115 SER A C 1
ATOM 927 O O . SER A 1 115 ? -33.580 23.455 74.141 1.00 32.06 115 SER A O 1
ATOM 929 N N . SER A 1 116 ? -33.313 21.490 75.250 1.00 34.56 116 SER A N 1
ATOM 930 C CA . SER A 1 116 ? -32.573 21.888 76.468 1.00 34.56 116 SER A CA 1
ATOM 931 C C . SER A 1 116 ? -33.060 23.062 77.346 1.00 34.56 116 SER A C 1
ATOM 933 O O . SER A 1 116 ? -33.209 24.182 76.876 1.00 34.56 116 SER A O 1
ATOM 935 N N . GLY A 1 117 ? -33.079 22.845 78.674 1.00 30.78 117 GLY A N 1
ATOM 936 C CA . GLY A 1 117 ? -32.636 23.888 79.625 1.00 30.78 117 GLY A CA 1
ATOM 937 C C . GLY A 1 117 ? -33.476 24.198 80.879 1.00 30.78 117 GLY A C 1
ATOM 938 O O . GLY A 1 117 ? -34.088 25.251 80.927 1.00 30.78 117 GLY A O 1
ATOM 939 N N . ASP A 1 118 ? -33.351 23.352 81.911 1.00 28.88 118 ASP A N 1
ATOM 940 C CA . ASP A 1 118 ? -33.058 23.737 83.318 1.00 28.88 118 ASP A CA 1
ATOM 941 C C . ASP A 1 118 ? -34.071 24.510 84.236 1.00 28.88 118 ASP A C 1
ATOM 943 O O . ASP A 1 118 ? -34.744 25.457 83.852 1.00 28.88 118 ASP A O 1
ATOM 947 N N . SER A 1 119 ? -34.055 24.107 85.520 1.00 30.75 119 SER A N 1
ATOM 948 C CA . SER A 1 119 ? -34.308 24.845 86.784 1.00 30.75 119 SER A CA 1
ATOM 949 C C . SER A 1 119 ? -35.661 25.499 87.195 1.00 30.75 119 SER A C 1
ATOM 951 O O . SER A 1 119 ? -35.913 26.670 86.934 1.00 30.75 119 SER A O 1
ATOM 953 N N . SER A 1 120 ? -36.323 24.820 88.160 1.00 30.97 120 SER A N 1
ATOM 954 C CA . SER A 1 120 ? -36.517 25.273 89.575 1.00 30.97 120 SER A CA 1
ATOM 955 C C . SER A 1 120 ? -37.833 25.940 90.080 1.00 30.97 120 SER A C 1
ATOM 957 O O . SER A 1 120 ? -38.393 26.809 89.425 1.00 30.97 120 SER A O 1
ATOM 959 N N . ILE A 1 121 ? -38.191 25.595 91.344 1.00 34.56 121 ILE A N 1
ATOM 960 C CA . ILE A 1 121 ? -39.083 26.270 92.343 1.00 34.56 121 ILE A CA 1
ATOM 961 C C . ILE A 1 121 ? -40.608 26.350 92.051 1.00 34.56 121 ILE A C 1
ATOM 963 O O . ILE A 1 121 ? -41.005 26.737 90.960 1.00 34.56 121 ILE A O 1
ATOM 967 N N . ASP A 1 122 ? -41.556 26.112 92.983 1.00 29.92 122 ASP A N 1
ATOM 968 C CA . ASP A 1 122 ? -41.621 25.340 94.263 1.00 29.92 122 ASP A CA 1
ATOM 969 C C . ASP A 1 122 ? -43.120 24.897 94.476 1.00 29.92 122 ASP A C 1
ATOM 971 O O . ASP A 1 122 ? -43.662 24.389 93.498 1.00 29.92 122 ASP A O 1
ATOM 975 N N . ILE A 1 123 ? -43.963 25.009 95.534 1.00 34.94 123 ILE A N 1
ATOM 976 C CA . ILE A 1 123 ? -44.012 25.525 96.933 1.00 34.94 123 ILE A CA 1
ATOM 977 C C . ILE A 1 123 ? -45.150 24.766 97.691 1.00 34.94 123 ILE A C 1
ATOM 979 O O . ILE A 1 123 ? -46.170 24.498 97.053 1.00 34.94 123 ILE A O 1
ATOM 983 N N . SER A 1 124 ? -45.065 24.514 99.023 1.00 36.09 124 SER A N 1
ATOM 984 C CA . SER A 1 124 ? -46.146 24.718 100.063 1.00 36.09 124 SER A CA 1
ATOM 985 C C . SER A 1 124 ? -46.202 23.714 101.249 1.00 36.09 124 SER A C 1
ATOM 987 O O . SER A 1 124 ? -46.623 22.573 101.048 1.00 36.09 124 SER A O 1
ATOM 989 N N . LYS A 1 125 ? -45.972 24.167 102.508 1.00 33.66 125 LYS A N 1
ATOM 990 C CA . LYS A 1 125 ? -46.668 23.689 103.748 1.00 33.66 125 LYS A CA 1
ATOM 991 C C . LYS A 1 125 ? -46.310 24.467 105.043 1.00 33.66 125 LYS A C 1
ATOM 993 O O . LYS A 1 125 ? -45.149 24.796 105.236 1.00 33.66 125 LYS A O 1
ATOM 998 N N . GLU A 1 126 ? -47.276 24.629 105.962 1.00 29.95 126 GLU A N 1
ATOM 999 C CA . GLU A 1 126 ? -47.159 25.167 107.351 1.00 29.95 126 GLU A CA 1
ATOM 1000 C C . GLU A 1 126 ? -48.082 24.344 108.313 1.00 29.95 126 GLU A C 1
ATOM 1002 O O . GLU A 1 126 ? -49.062 23.780 107.824 1.00 29.95 126 GLU A O 1
ATOM 1007 N N . HIS A 1 127 ? -47.678 23.940 109.542 1.00 29.16 127 HIS A N 1
ATOM 1008 C CA . HIS A 1 127 ? -47.780 24.583 110.897 1.00 29.16 127 HIS A CA 1
ATOM 1009 C C . HIS A 1 127 ? -49.218 24.579 111.528 1.00 29.16 127 HIS A C 1
ATOM 1011 O O . HIS A 1 127 ? -50.181 24.507 110.775 1.00 29.16 127 HIS A O 1
ATOM 1017 N N . TYR A 1 128 ? -49.505 24.535 112.853 1.00 33.06 128 TYR A N 1
ATOM 1018 C CA . TYR A 1 128 ? -48.780 24.874 114.108 1.00 33.06 128 TYR A CA 1
ATOM 1019 C C . TYR A 1 128 ? -49.064 23.926 115.329 1.00 33.06 128 TYR A C 1
ATOM 1021 O O . TYR A 1 128 ? -50.158 23.393 115.467 1.00 33.06 128 TYR A O 1
ATOM 1029 N N . GLU A 1 129 ? -48.064 23.792 116.218 1.00 29.92 129 GLU A N 1
ATOM 1030 C CA . GLU A 1 129 ? -48.013 23.872 117.717 1.00 29.92 129 GLU A CA 1
ATOM 1031 C C . GLU A 1 129 ? -49.068 23.301 118.736 1.00 29.92 129 GLU A C 1
ATOM 1033 O O . GLU A 1 129 ? -50.216 23.717 118.804 1.00 29.92 129 GLU A O 1
ATOM 1038 N N . SER A 1 130 ? -48.549 22.464 119.663 1.00 29.59 130 SER A N 1
ATOM 1039 C CA . SER A 1 130 ? -48.487 22.567 121.159 1.00 29.59 130 SER A CA 1
ATOM 1040 C C . SER A 1 130 ? -49.690 22.647 122.160 1.00 29.59 130 SER A C 1
ATOM 1042 O O . SER A 1 130 ? -50.322 23.678 122.343 1.00 29.59 130 SER A O 1
ATOM 1044 N N . SER A 1 131 ? -49.742 21.615 123.033 1.00 29.69 131 SER A N 1
ATOM 1045 C CA . SER A 1 131 ? -49.703 21.628 124.535 1.00 29.69 131 SER A CA 1
ATOM 1046 C C . SER A 1 131 ? -50.893 21.968 125.488 1.00 29.69 131 SER A C 1
ATOM 1048 O O . SER A 1 131 ? -51.275 23.121 125.630 1.00 29.69 131 SER A O 1
ATOM 1050 N N . SER A 1 132 ? -51.207 20.972 126.350 1.00 30.89 132 SER A N 1
ATOM 1051 C CA . SER A 1 132 ? -51.358 21.013 127.841 1.00 30.89 132 SER A CA 1
ATOM 1052 C C . SER A 1 132 ? -52.597 21.582 128.586 1.00 30.89 132 SER A C 1
ATOM 1054 O O . SER A 1 132 ? -53.225 22.538 128.157 1.00 30.89 132 SER A O 1
ATOM 1056 N N . PHE A 1 133 ? -52.795 21.032 129.811 1.00 27.62 133 PHE A N 1
ATOM 1057 C CA . PHE A 1 133 ? -53.662 21.467 130.945 1.00 27.62 133 PHE A CA 1
ATOM 1058 C C . PHE A 1 133 ? -55.193 21.236 130.809 1.00 27.62 133 PHE A C 1
ATOM 1060 O O . PHE A 1 133 ? -55.703 21.214 129.698 1.00 27.62 133 PHE A O 1
ATOM 1067 N N . SER A 1 134 ? -56.011 21.069 131.871 1.00 31.27 134 SER A N 1
ATOM 1068 C CA . SER A 1 134 ? -55.824 20.669 133.298 1.00 31.27 134 SER A CA 1
ATOM 1069 C C . SER A 1 134 ? -57.193 20.591 134.019 1.00 31.27 134 SER A C 1
ATOM 1071 O O . SER A 1 134 ? -58.040 21.411 133.673 1.00 31.27 134 SER A O 1
ATOM 1073 N N . SER A 1 135 ? -57.330 19.804 135.109 1.00 32.06 135 SER A N 1
ATOM 1074 C CA . SER A 1 135 ? -58.362 19.994 136.174 1.00 32.06 135 SER A CA 1
ATOM 1075 C C . SER A 1 135 ? -59.844 19.838 135.728 1.00 32.06 135 SER A C 1
ATOM 1077 O O . SER A 1 135 ? -60.108 19.734 134.536 1.00 32.06 135 SER A O 1
ATOM 1079 N N . ASP A 1 136 ? -60.903 19.740 136.548 1.00 29.56 136 ASP A N 1
ATOM 1080 C CA . ASP A 1 136 ? -61.166 19.547 138.002 1.00 29.56 136 ASP A CA 1
ATOM 1081 C C . ASP A 1 136 ? -62.626 18.978 138.124 1.00 29.56 136 ASP A C 1
ATOM 1083 O O . ASP A 1 136 ? -63.215 18.694 137.081 1.00 29.56 136 ASP A O 1
ATOM 1087 N N . SER A 1 137 ? -63.355 18.765 139.237 1.00 36.41 137 SER A N 1
ATOM 1088 C CA . SER A 1 137 ? -63.265 18.955 140.711 1.00 36.41 137 SER A CA 1
ATOM 1089 C C . SER A 1 137 ? -64.316 17.970 141.325 1.00 36.41 137 SER A C 1
ATOM 1091 O O . SER A 1 137 ? -65.348 17.757 140.692 1.00 36.41 137 SER A O 1
ATOM 1093 N N . GLU A 1 138 ? -64.051 17.171 142.369 1.00 34.22 138 GLU A N 1
ATOM 1094 C CA . GLU A 1 138 ? -64.245 17.426 143.825 1.00 34.22 138 GLU A CA 1
ATOM 1095 C C . GLU A 1 138 ? -65.649 17.196 144.440 1.00 34.22 138 GLU A C 1
ATOM 1097 O O . GLU A 1 138 ? -66.668 17.417 143.793 1.00 34.22 138 GLU A O 1
ATOM 1102 N N . SER A 1 139 ? -65.648 16.865 145.748 1.00 33.47 139 SER A N 1
ATOM 1103 C CA . SER A 1 139 ? -66.764 16.950 146.728 1.00 33.47 139 SER A CA 1
ATOM 1104 C C . SER A 1 139 ? -68.006 16.032 146.580 1.00 33.47 139 SER A C 1
ATOM 1106 O O . SER A 1 139 ? -68.406 15.682 145.479 1.00 33.47 139 SER A O 1
ATOM 1108 N N . GLU A 1 140 ? -68.795 15.703 147.621 1.00 29.72 140 GLU A N 1
ATOM 1109 C CA . GLU A 1 140 ? -68.618 15.420 149.076 1.00 29.72 140 GLU A CA 1
ATOM 1110 C C . GLU A 1 140 ? -70.034 15.164 149.693 1.00 29.72 140 GLU A C 1
ATOM 1112 O O . GLU A 1 140 ? -71.035 15.231 148.976 1.00 29.72 140 GLU A O 1
ATOM 1117 N N . SER A 1 141 ? -70.135 14.944 151.012 1.00 31.25 141 SER A N 1
ATOM 1118 C CA . SER A 1 141 ? -71.320 14.668 151.868 1.00 31.25 141 SER A CA 1
ATOM 1119 C C . SER A 1 141 ? -71.745 13.185 151.970 1.00 31.25 141 SER A C 1
ATOM 1121 O O . SER A 1 141 ? -72.057 12.562 150.962 1.00 31.25 141 SER A O 1
ATOM 1123 N N . ILE A 1 142 ? -71.716 12.472 153.114 1.00 28.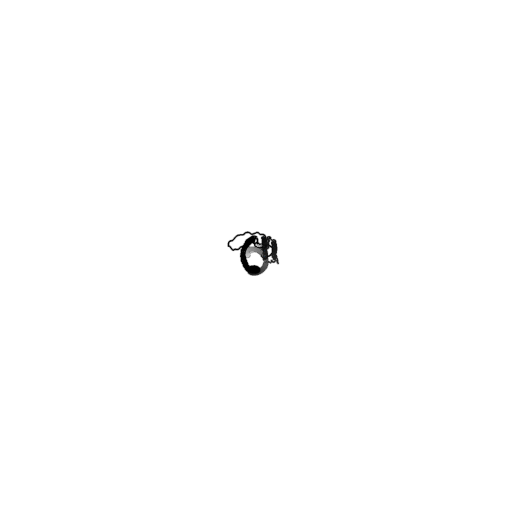08 142 ILE A N 1
ATOM 1124 C CA . ILE A 1 142 ? -71.811 12.740 154.582 1.00 28.08 142 ILE A CA 1
ATOM 1125 C C . ILE A 1 142 ? -73.247 12.669 155.155 1.00 28.08 142 ILE A C 1
ATOM 1127 O O . ILE A 1 142 ? -73.943 13.680 155.220 1.00 28.08 142 ILE A O 1
ATOM 1131 N N . ASN A 1 143 ? -73.646 11.482 155.647 1.00 27.84 143 ASN A N 1
ATOM 1132 C CA . ASN A 1 143 ? -74.113 11.184 157.031 1.00 27.84 143 ASN A CA 1
ATOM 1133 C C . ASN A 1 143 ? -74.576 9.700 157.131 1.00 27.84 143 ASN A C 1
ATOM 1135 O O . ASN A 1 143 ? -75.089 9.180 156.146 1.00 27.84 143 ASN A O 1
ATOM 1139 N N . CYS A 1 144 ? -74.301 8.888 158.173 1.00 26.67 144 CYS A N 1
ATOM 1140 C CA . CYS A 1 144 ? -74.447 9.026 159.650 1.00 26.67 144 CYS A CA 1
ATOM 1141 C C . CYS A 1 144 ? -75.907 8.827 160.133 1.00 26.67 144 CYS A C 1
ATOM 1143 O O . CYS A 1 144 ? -76.824 9.102 159.368 1.00 26.67 144 CYS A O 1
ATOM 1145 N N . THR A 1 145 ? -76.226 8.358 161.352 1.00 30.83 145 THR A N 1
ATOM 1146 C CA . THR A 1 145 ? -75.449 7.790 162.496 1.00 30.83 145 THR A CA 1
ATOM 1147 C C . THR A 1 145 ? -76.320 6.677 163.168 1.00 30.83 145 THR A C 1
ATOM 1149 O O . THR A 1 145 ? -77.153 6.119 162.463 1.00 30.83 145 THR A O 1
ATOM 1152 N N . GLU A 1 146 ? -76.260 6.192 164.426 1.00 27.12 146 GLU A N 1
ATOM 1153 C CA . GLU A 1 146 ? -75.538 6.454 165.701 1.00 27.12 146 GLU A CA 1
ATOM 1154 C C . GLU A 1 146 ? -75.514 5.104 166.484 1.00 27.12 146 GLU A C 1
ATOM 1156 O O . GLU A 1 146 ? -76.491 4.366 166.418 1.00 27.12 146 GLU A O 1
ATOM 1161 N N . SER A 1 147 ? -74.413 4.571 167.034 1.00 26.48 147 SER A N 1
ATOM 1162 C CA . SER A 1 147 ? -73.557 4.952 168.185 1.00 26.48 147 SER A CA 1
ATOM 1163 C C . SER A 1 147 ? -73.978 4.423 169.582 1.00 26.48 147 SER A C 1
ATOM 1165 O O . SER A 1 147 ? -75.147 4.231 169.897 1.00 26.48 147 SER A O 1
ATOM 1167 N N . THR A 1 148 ? -72.960 4.131 170.398 1.00 34.72 148 THR A N 1
ATOM 1168 C CA . THR A 1 148 ? -72.956 3.533 171.752 1.00 34.72 148 THR A CA 1
ATOM 1169 C C . THR A 1 148 ? -73.483 4.484 172.847 1.00 34.72 148 THR A C 1
ATOM 1171 O O . THR A 1 148 ? -73.236 5.675 172.731 1.00 34.72 148 THR A O 1
ATOM 1174 N N . TYR A 1 149 ? -74.069 3.989 173.961 1.00 27.05 149 TYR A N 1
ATOM 1175 C CA . TYR A 1 149 ? -73.609 4.203 175.370 1.00 27.05 149 TYR A CA 1
ATOM 1176 C C . TYR A 1 149 ? -74.561 3.643 176.466 1.00 27.05 149 TYR A C 1
ATOM 1178 O O . TYR A 1 149 ? -75.615 3.087 176.184 1.00 27.05 149 TYR A O 1
ATOM 1186 N N . ASN A 1 150 ? -74.115 3.698 177.732 1.00 33.59 150 ASN A N 1
ATOM 1187 C CA . ASN A 1 150 ? -74.691 3.045 178.926 1.00 33.59 150 ASN A CA 1
ATOM 1188 C C . ASN A 1 150 ? -75.468 4.024 179.842 1.00 33.59 150 ASN A C 1
ATOM 1190 O O . ASN A 1 150 ? -75.130 5.203 179.838 1.00 33.59 150 ASN A O 1
ATOM 1194 N N . SER A 1 151 ? -76.325 3.518 180.764 1.00 25.27 151 SER A N 1
ATOM 1195 C CA . SER A 1 151 ? -76.155 3.672 182.247 1.00 25.27 151 SER A CA 1
ATOM 1196 C C . SER A 1 151 ? -77.437 3.741 183.141 1.00 25.27 151 SER A C 1
ATOM 1198 O O . SER A 1 151 ? -77.954 4.825 183.372 1.00 25.27 151 SER A O 1
ATOM 1200 N N . LYS A 1 152 ? -77.739 2.630 183.854 1.00 31.86 152 LYS A N 1
ATOM 1201 C CA . LYS A 1 152 ? -77.922 2.525 185.343 1.00 31.86 152 LYS A CA 1
ATOM 1202 C C . LYS A 1 152 ? -79.153 3.149 186.085 1.00 31.86 152 LYS A C 1
ATOM 1204 O O . LYS A 1 152 ? -79.564 4.260 185.804 1.00 31.86 152 LYS A O 1
ATOM 1209 N N . VAL A 1 153 ? -79.538 2.475 187.197 1.00 26.50 153 VAL A N 1
ATOM 1210 C CA . VAL A 1 153 ? -80.315 2.914 188.411 1.00 26.50 153 VAL A CA 1
ATOM 1211 C C . VAL A 1 153 ? -81.800 2.458 188.559 1.00 26.50 153 VAL A C 1
ATOM 1213 O O . VAL A 1 153 ? -82.696 2.994 187.928 1.00 26.50 153 VAL A O 1
ATOM 1216 N N . THR A 1 154 ? -81.996 1.456 189.444 1.00 31.31 154 THR A N 1
ATOM 1217 C CA . THR A 1 154 ? -82.949 1.289 190.596 1.00 31.31 154 THR A CA 1
ATOM 1218 C C . THR A 1 154 ? -84.158 2.259 190.780 1.00 31.31 154 THR A C 1
ATOM 1220 O O . THR A 1 154 ? -84.029 3.426 190.447 1.00 31.31 154 THR A O 1
ATOM 1223 N N . GLN A 1 155 ? -85.325 1.962 191.410 1.00 31.20 155 GLN A N 1
ATOM 1224 C CA . GLN A 1 155 ? -85.908 0.868 192.262 1.00 31.20 155 GLN A CA 1
ATOM 1225 C C . GLN A 1 155 ? -87.479 1.101 192.366 1.00 31.20 155 GLN A C 1
ATOM 1227 O O . GLN A 1 155 ? -87.945 1.943 191.609 1.00 31.20 155 GLN A O 1
ATOM 1232 N N . MET A 1 156 ? -88.414 0.528 193.176 1.00 28.92 156 MET A N 1
ATOM 1233 C CA . MET A 1 156 ? -88.493 -0.437 194.312 1.00 28.92 156 MET A CA 1
ATOM 1234 C C . MET A 1 156 ? -89.949 -0.975 194.578 1.00 28.92 156 MET A C 1
ATOM 1236 O O . MET A 1 156 ? -90.903 -0.238 194.382 1.00 28.92 156 MET A O 1
ATOM 1240 N N . ASN A 1 157 ? -90.068 -2.181 195.172 1.00 33.09 157 ASN A N 1
ATOM 1241 C CA . ASN A 1 157 ? -91.054 -2.687 196.178 1.00 33.09 157 ASN A CA 1
ATOM 1242 C C . ASN A 1 157 ? -92.593 -2.846 195.992 1.00 33.09 157 ASN A C 1
ATOM 1244 O O . ASN A 1 157 ? -93.330 -1.891 195.779 1.00 33.09 157 ASN A O 1
ATOM 1248 N N . GLY A 1 158 ? -93.066 -4.029 196.440 1.00 27.59 158 GLY A N 1
ATOM 1249 C CA . GLY A 1 158 ? -94.279 -4.259 197.263 1.00 27.59 158 GLY A CA 1
ATOM 1250 C C . GLY A 1 158 ? -94.771 -5.727 197.228 1.00 27.59 158 GLY A C 1
ATOM 1251 O O . GLY A 1 158 ? -94.589 -6.366 196.201 1.00 27.59 158 GLY A O 1
ATOM 1252 N N . ILE A 1 159 ? -95.375 -6.361 198.253 1.00 33.50 159 ILE A N 1
ATOM 1253 C CA . ILE A 1 159 ? -95.599 -6.082 199.697 1.00 33.50 159 ILE A CA 1
ATOM 1254 C C . ILE A 1 159 ? -95.821 -7.442 200.427 1.00 33.50 159 ILE A C 1
ATOM 1256 O O . ILE A 1 159 ? -96.323 -8.375 199.805 1.00 33.50 159 ILE A O 1
ATOM 1260 N N . GLY A 1 160 ? -95.535 -7.528 201.739 1.00 28.06 160 GLY A N 1
ATOM 1261 C CA . GLY A 1 160 ? -96.000 -8.605 202.648 1.00 28.06 160 GLY A CA 1
ATOM 1262 C C . GLY A 1 160 ? -94.880 -9.460 203.276 1.00 28.06 160 GLY A C 1
ATOM 1263 O O . GLY A 1 160 ? -93.942 -9.826 202.578 1.00 28.06 160 GLY A O 1
ATOM 1264 N N . GLU A 1 161 ? -94.880 -9.807 204.571 1.00 26.42 161 GLU A N 1
ATOM 1265 C CA . GLU A 1 161 ? -95.775 -9.443 205.693 1.00 26.42 161 GLU A CA 1
ATOM 1266 C C . GLU A 1 161 ? -94.981 -9.247 207.022 1.00 26.42 161 GLU A C 1
ATOM 1268 O O . GLU A 1 161 ? -93.763 -9.096 207.013 1.00 26.42 161 GLU A O 1
ATOM 1273 N N . GLN A 1 162 ? -95.712 -9.153 208.140 1.00 26.58 162 GLN A N 1
ATOM 1274 C CA . GLN A 1 162 ? -95.351 -8.825 209.536 1.00 26.58 162 GLN A CA 1
ATOM 1275 C C . GLN A 1 162 ? -94.259 -9.766 210.137 1.00 26.58 162 GLN A C 1
ATOM 1277 O O . GLN A 1 162 ? -93.948 -10.791 209.543 1.00 26.58 162 GLN A O 1
ATOM 1282 N N . GLN A 1 163 ? -93.626 -9.533 211.304 1.00 23.31 163 GLN A N 1
ATOM 1283 C CA . GLN A 1 163 ? -94.186 -9.119 212.608 1.00 23.31 163 GLN A CA 1
ATOM 1284 C C . GLN A 1 163 ? -93.074 -8.906 213.675 1.00 23.31 163 GLN A C 1
ATOM 1286 O O . GLN A 1 163 ? -92.144 -9.704 213.699 1.00 23.31 163 GLN A O 1
ATOM 1291 N N . GLU A 1 164 ? -93.186 -7.940 214.612 1.00 22.97 164 GLU A N 1
ATOM 1292 C CA . GLU A 1 164 ? -92.436 -7.956 215.901 1.00 22.97 164 GLU A CA 1
ATOM 1293 C C . GLU A 1 164 ? -92.952 -6.941 216.967 1.00 22.97 164 GLU A C 1
ATOM 1295 O O . GLU A 1 164 ? -93.310 -5.826 216.599 1.00 22.97 164 GLU A O 1
ATOM 1300 N N . ASN A 1 165 ? -92.871 -7.301 218.271 1.00 25.67 165 ASN A N 1
ATOM 1301 C CA . ASN A 1 165 ? -92.800 -6.430 219.487 1.00 25.67 165 ASN A CA 1
ATOM 1302 C C . ASN A 1 165 ? -94.010 -5.507 219.865 1.00 25.67 165 ASN A C 1
ATOM 1304 O O . ASN A 1 165 ? -94.748 -5.064 218.996 1.00 25.67 165 ASN A O 1
ATOM 1308 N N . SER A 1 166 ? -94.305 -5.119 221.129 1.00 31.30 166 SER A N 1
ATOM 1309 C CA . SER A 1 166 ? -93.866 -5.510 222.502 1.00 31.30 166 SER A CA 1
ATOM 1310 C C . SER A 1 166 ? -94.948 -5.124 223.569 1.00 31.30 166 SER A C 1
ATOM 1312 O O . SER A 1 166 ? -96.038 -4.681 223.211 1.00 31.30 166 SER A O 1
ATOM 1314 N N . GLU A 1 167 ? -94.677 -5.302 224.872 1.00 37.56 167 GLU A N 1
ATOM 1315 C CA . GLU A 1 167 ? -95.598 -5.215 226.036 1.00 37.56 167 GLU A CA 1
ATOM 1316 C C . GLU A 1 167 ? -95.787 -3.803 226.673 1.00 37.56 167 GLU A C 1
ATOM 1318 O O . GLU A 1 167 ? -94.916 -2.947 226.528 1.00 37.56 167 GLU A O 1
ATOM 1323 N N . LEU A 1 168 ? -96.861 -3.598 227.485 1.00 34.78 168 LEU A N 1
ATOM 1324 C CA . LEU A 1 168 ? -96.818 -3.301 228.958 1.00 34.78 168 LEU A CA 1
ATOM 1325 C C . LEU A 1 168 ? -97.980 -2.422 229.557 1.00 34.78 168 LEU A C 1
ATOM 1327 O O . LEU A 1 168 ? -98.197 -1.293 229.144 1.00 34.78 168 LEU A O 1
ATOM 1331 N N . SER A 1 169 ? -98.653 -2.952 230.604 1.00 52.06 169 SER A N 1
ATOM 1332 C CA . SER A 1 169 ? -99.374 -2.361 231.787 1.00 52.06 169 SER A CA 1
ATOM 1333 C C . SER A 1 169 ? -100.133 -0.997 231.787 1.00 52.06 169 SER A C 1
ATOM 1335 O O . SER A 1 169 ? -99.567 0.029 231.426 1.00 52.06 169 SER A O 1
ATOM 1337 N N . THR A 1 170 ? -101.342 -0.935 232.404 1.00 51.56 170 THR A N 1
ATOM 1338 C CA . THR A 1 170 ? -101.703 -0.118 233.623 1.00 51.56 170 THR A CA 1
ATOM 1339 C C . THR A 1 170 ? -103.205 -0.234 234.047 1.00 51.56 170 THR A C 1
ATOM 1341 O O . THR A 1 170 ? -103.900 -1.121 233.560 1.00 51.56 170 THR A O 1
ATOM 1344 N N . ASP A 1 171 ? -103.684 0.549 235.040 1.00 52.69 171 ASP A N 1
ATOM 1345 C CA . ASP A 1 171 ? -104.682 0.149 236.072 1.00 52.69 171 ASP A CA 1
ATOM 1346 C C . ASP A 1 171 ? -105.973 1.019 236.200 1.00 52.69 171 ASP A C 1
ATOM 1348 O O . ASP A 1 171 ? -105.981 2.214 235.887 1.00 52.69 171 ASP A O 1
ATOM 1352 N N . SER A 1 172 ? -107.080 0.424 236.691 1.00 39.75 172 SER A N 1
ATOM 1353 C CA . SER A 1 172 ? -108.377 1.068 237.017 1.00 39.75 172 SER A CA 1
ATOM 1354 C C . SER A 1 172 ? -109.419 0.105 237.648 1.00 39.75 172 SER A C 1
ATOM 1356 O O . SER A 1 172 ? -109.521 -1.039 237.229 1.00 39.75 172 SER A O 1
ATOM 1358 N N . ILE A 1 173 ? -110.334 0.490 238.565 1.00 43.62 173 ILE A N 1
ATOM 1359 C CA . ILE A 1 173 ? -110.491 1.735 239.353 1.00 43.62 173 ILE A CA 1
ATOM 1360 C C . ILE A 1 173 ? -111.449 1.537 240.570 1.00 43.62 173 ILE A C 1
ATOM 1362 O O . ILE A 1 173 ? -112.414 0.778 240.495 1.00 43.62 173 ILE A O 1
ATOM 1366 N N . ARG A 1 174 ? -111.284 2.285 241.680 1.00 52.66 174 ARG A N 1
ATOM 1367 C CA . ARG A 1 174 ? -112.203 2.266 242.857 1.00 52.66 174 ARG A CA 1
ATOM 1368 C C . ARG A 1 174 ? -113.503 3.070 242.639 1.00 52.66 174 ARG A C 1
ATOM 1370 O O . ARG A 1 174 ? -113.451 4.195 242.122 1.00 52.66 174 ARG A O 1
ATOM 1377 N N . LYS A 1 175 ? -114.641 2.570 243.151 1.00 46.34 175 LYS A N 1
ATOM 1378 C CA . LYS A 1 175 ? -115.904 3.317 243.352 1.00 46.34 175 LYS A CA 1
ATOM 1379 C C . LYS A 1 175 ? -116.546 3.020 244.726 1.00 46.34 175 LYS A C 1
ATOM 1381 O O . LYS A 1 175 ? -116.764 1.862 245.040 1.00 46.34 175 LYS A O 1
ATOM 1386 N N . ILE A 1 176 ? -116.832 4.079 245.500 1.00 41.91 176 ILE A N 1
ATOM 1387 C CA . ILE A 1 176 ? -118.169 4.469 246.014 1.00 41.91 176 ILE A CA 1
ATOM 1388 C C . ILE A 1 176 ? -119.120 3.330 246.471 1.00 41.91 176 ILE A C 1
ATOM 1390 O O . ILE A 1 176 ? -119.459 2.451 245.689 1.00 41.91 176 ILE A O 1
ATOM 1394 N N . LYS A 1 177 ? -119.709 3.395 247.679 1.00 43.66 177 LYS A N 1
ATOM 1395 C CA . LYS A 1 177 ? -120.643 4.486 248.033 1.00 43.66 177 LYS A CA 1
ATOM 1396 C C . LYS A 1 177 ? -120.474 5.121 249.423 1.00 43.66 177 LYS A C 1
ATOM 1398 O O . LYS A 1 177 ? -121.284 4.939 250.320 1.00 43.66 177 LYS A O 1
ATOM 1403 N N . GLU A 1 178 ? -119.488 6.019 249.500 1.00 35.75 178 GLU A N 1
ATOM 1404 C CA . GLU A 1 178 ? -119.570 7.276 250.270 1.00 35.75 178 GLU A CA 1
ATOM 1405 C C . GLU A 1 178 ? -120.968 7.913 250.105 1.00 35.75 178 GLU A C 1
ATOM 1407 O O . GLU A 1 178 ? -121.559 7.790 249.031 1.00 35.75 178 GLU A O 1
ATOM 1412 N N . HIS A 1 179 ? -121.572 8.598 251.084 1.00 53.88 179 HIS A N 1
ATOM 1413 C CA . HIS A 1 179 ? -121.129 8.866 252.459 1.00 53.88 179 HIS A CA 1
ATOM 1414 C C . HIS A 1 179 ? -121.208 7.592 253.323 1.00 53.88 179 HIS A C 1
ATOM 1416 O O . HIS A 1 179 ? -120.189 6.974 253.606 1.00 53.88 179 HIS A O 1
ATOM 1422 N N . ALA A 1 180 ? -122.428 7.145 253.620 1.00 29.69 180 ALA A N 1
ATOM 1423 C CA . ALA A 1 180 ? -122.784 5.752 253.874 1.00 29.69 180 ALA A CA 1
ATOM 1424 C C . ALA A 1 180 ? -123.559 5.183 252.668 1.00 29.69 180 ALA A C 1
ATOM 1426 O O . ALA A 1 180 ? -123.446 3.999 252.365 1.00 29.69 180 ALA A O 1
ATOM 1427 N N . SER A 1 181 ? -124.304 6.041 251.947 1.00 23.75 181 SER A N 1
ATOM 1428 C CA . SER A 1 181 ? -124.595 5.867 250.518 1.00 23.75 181 SER A CA 1
ATOM 1429 C C . SER A 1 181 ? -125.122 7.160 249.870 1.00 23.75 181 SER A C 1
ATOM 1431 O O . SER A 1 181 ? -126.314 7.441 249.960 1.00 23.75 181 SER A O 1
ATOM 1433 N N . TYR A 1 182 ? -124.271 7.944 249.182 1.00 55.31 182 TYR A N 1
ATOM 1434 C CA . TYR A 1 182 ? -124.589 8.383 247.810 1.00 55.31 182 TYR A CA 1
ATOM 1435 C C . TYR A 1 182 ? -123.448 8.915 246.905 1.00 55.31 182 TYR A C 1
ATOM 1437 O O . TYR A 1 182 ? -123.404 8.535 245.730 1.00 55.31 182 TYR A O 1
ATOM 1445 N N . LYS A 1 183 ? -122.657 9.907 247.339 1.00 57.00 183 LYS A N 1
ATOM 1446 C CA . LYS A 1 183 ? -122.498 11.145 246.548 1.00 57.00 183 LYS A CA 1
ATOM 1447 C C . LYS A 1 183 ? -121.337 11.148 245.550 1.00 57.00 183 LYS A C 1
ATOM 1449 O O . LYS A 1 183 ? -121.523 11.625 244.429 1.00 57.00 183 LYS A O 1
ATOM 1454 N N . GLU A 1 184 ? -120.175 10.601 245.897 1.00 52.34 184 GLU A N 1
ATOM 1455 C CA . GLU A 1 184 ? -118.950 10.740 245.079 1.00 52.34 184 GLU A CA 1
ATOM 1456 C C . GLU A 1 184 ? -119.035 10.097 243.658 1.00 52.34 184 GLU A C 1
ATOM 1458 O O . GLU A 1 184 ? -118.254 10.439 242.769 1.00 52.34 184 GLU A O 1
ATOM 1463 N N . LEU A 1 185 ? -120.031 9.235 243.370 1.00 57.84 185 LEU A N 1
ATOM 1464 C CA . LEU A 1 185 ? -120.186 8.549 242.066 1.00 57.84 185 LEU A CA 1
ATOM 1465 C C . LEU A 1 185 ? -120.231 9.513 240.870 1.00 57.84 185 LEU A C 1
ATOM 1467 O O . LEU A 1 185 ? -119.679 9.233 239.801 1.00 57.84 185 LEU A O 1
ATOM 1471 N N . VAL A 1 186 ? -120.949 10.622 241.053 1.00 63.69 186 VAL A N 1
ATOM 1472 C CA . VAL A 1 186 ? -121.382 11.522 239.976 1.00 63.69 186 VAL A CA 1
ATOM 1473 C C . VAL A 1 186 ? -120.175 12.219 239.340 1.00 63.69 186 VAL A C 1
ATOM 1475 O O . VAL A 1 186 ? -120.077 12.306 238.117 1.00 63.69 186 VAL A O 1
ATOM 1478 N N . ALA A 1 187 ? -119.182 12.581 240.159 1.00 63.59 187 ALA A N 1
ATOM 1479 C CA . ALA A 1 187 ? -117.944 13.233 239.735 1.00 63.59 187 ALA A CA 1
ATOM 1480 C C . ALA A 1 187 ? -116.985 12.328 238.930 1.00 63.59 187 ALA A C 1
ATOM 1482 O O . ALA A 1 187 ? -115.988 12.821 238.394 1.00 63.59 187 ALA A O 1
ATOM 1483 N N . LYS A 1 188 ? -117.250 11.016 238.822 1.00 61.22 188 LYS A N 1
ATOM 1484 C CA . LYS A 1 188 ? -116.585 10.135 237.841 1.00 61.22 188 LYS A CA 1
ATOM 1485 C C . LYS A 1 188 ? -117.415 9.923 236.576 1.00 61.22 188 LYS A C 1
ATOM 1487 O O . LYS A 1 188 ? -116.836 9.772 235.511 1.00 61.22 188 LYS A O 1
ATOM 1492 N N . ASN A 1 189 ? -118.746 9.905 236.661 1.00 66.88 189 ASN A N 1
ATOM 1493 C CA . ASN A 1 189 ? -119.576 9.567 235.501 1.00 66.88 189 ASN A CA 1
ATOM 1494 C C . ASN A 1 189 ? -119.591 10.676 234.436 1.00 66.88 189 ASN A C 1
ATOM 1496 O O . ASN A 1 189 ? -119.449 10.357 233.261 1.00 66.88 189 ASN A O 1
ATOM 1500 N N . ILE A 1 190 ? -119.634 11.948 234.851 1.00 73.56 190 ILE A N 1
ATOM 1501 C CA . ILE A 1 190 ? -119.576 13.104 233.936 1.00 73.56 190 ILE A CA 1
ATOM 1502 C C . ILE A 1 190 ? -118.260 13.121 233.133 1.00 73.56 190 ILE A C 1
ATOM 1504 O O . ILE A 1 190 ? -118.276 13.374 231.934 1.00 73.56 190 ILE A O 1
ATOM 1508 N N . ARG A 1 191 ? -117.121 12.777 233.757 1.00 65.12 191 ARG A N 1
ATOM 1509 C CA . ARG A 1 191 ? -115.816 12.729 233.068 1.00 65.12 191 ARG A CA 1
ATOM 1510 C C . ARG A 1 191 ? -115.776 11.696 231.936 1.00 65.12 191 ARG A C 1
ATOM 1512 O O . ARG A 1 191 ? -115.307 12.023 230.855 1.00 65.12 191 ARG A O 1
ATOM 1519 N N . TYR A 1 192 ? -116.350 10.509 232.141 1.00 71.38 192 TYR A N 1
ATOM 1520 C CA . TYR A 1 192 ? -116.432 9.494 231.082 1.00 71.38 192 TYR A CA 1
ATOM 1521 C C . TYR A 1 192 ? -117.373 9.882 229.930 1.00 71.38 192 TYR A C 1
ATOM 1523 O O . TYR A 1 192 ? -117.138 9.476 228.795 1.00 71.38 192 TYR A O 1
ATOM 1531 N N . GLN A 1 193 ? -118.418 10.681 230.182 1.00 74.69 193 GLN A N 1
ATOM 1532 C CA . GLN A 1 193 ? -119.265 11.214 229.104 1.00 74.69 193 GLN A CA 1
ATOM 1533 C C . GLN A 1 193 ? -118.499 12.225 228.231 1.00 74.69 193 GLN A C 1
ATOM 1535 O O . GLN A 1 193 ? -118.683 12.246 227.016 1.00 74.69 193 GLN A O 1
ATOM 1540 N N . GLU A 1 194 ? -117.596 13.006 228.829 1.00 68.44 194 GLU A N 1
ATOM 1541 C CA . GLU A 1 194 ? -116.758 13.974 228.113 1.00 68.44 194 GLU A CA 1
ATOM 1542 C C . GLU A 1 194 ? -115.622 13.297 227.315 1.00 68.44 194 GLU A C 1
ATOM 1544 O O . GLU A 1 194 ? -115.328 13.704 226.192 1.00 68.44 194 GLU A O 1
ATOM 1549 N N . GLU A 1 195 ? -115.031 12.209 227.824 1.00 67.06 195 GLU A N 1
ATOM 1550 C CA . GLU A 1 195 ? -114.055 11.392 227.073 1.00 67.06 195 GLU A CA 1
ATOM 1551 C C . GLU A 1 195 ? -114.688 10.728 225.833 1.00 67.06 195 GLU A C 1
ATOM 1553 O O . GLU A 1 195 ? -114.091 10.720 224.753 1.00 67.06 195 GLU A O 1
ATOM 1558 N N . LEU A 1 196 ? -115.941 10.268 225.945 1.00 70.12 196 LEU A N 1
ATOM 1559 C CA . LEU A 1 196 ? -116.742 9.777 224.814 1.00 70.12 196 LEU A CA 1
ATOM 1560 C C . LEU A 1 196 ? -116.952 10.845 223.725 1.00 70.12 196 LEU A C 1
ATOM 1562 O O . LEU A 1 196 ? -116.990 10.510 222.538 1.00 70.12 196 LEU A O 1
ATOM 1566 N N . ARG A 1 197 ? -117.030 12.131 224.100 1.00 72.56 197 ARG A N 1
ATOM 1567 C CA . ARG A 1 197 ? -117.152 13.248 223.148 1.00 72.56 197 ARG A CA 1
ATOM 1568 C C . ARG A 1 197 ? -115.892 13.424 222.293 1.00 72.56 197 ARG A C 1
ATOM 1570 O O . ARG A 1 197 ? -116.007 13.766 221.119 1.00 72.56 197 ARG A O 1
ATOM 1577 N N . LEU A 1 198 ? -114.708 13.159 222.850 1.00 73.12 198 LEU A N 1
ATOM 1578 C CA . LEU A 1 198 ? -113.431 13.252 222.131 1.00 73.12 198 LEU A CA 1
ATOM 1579 C C . LEU A 1 198 ? -113.156 12.041 221.230 1.00 73.12 198 LEU A C 1
ATOM 1581 O O . LEU A 1 198 ? -112.620 12.213 220.133 1.00 73.12 198 LEU A O 1
ATOM 1585 N N . LEU A 1 199 ? -113.522 10.827 221.655 1.00 67.44 199 LEU A N 1
ATOM 1586 C CA . LEU A 1 199 ? -113.226 9.621 220.874 1.00 67.44 199 LEU A CA 1
ATOM 1587 C C . LEU A 1 199 ? -114.090 9.523 219.603 1.00 67.44 199 LEU A C 1
ATOM 1589 O O . LEU A 1 199 ? -113.554 9.278 218.523 1.00 67.44 199 LEU A O 1
ATOM 1593 N N . ASN A 1 200 ? -115.392 9.824 219.698 1.00 65.88 200 ASN A N 1
ATOM 1594 C CA . ASN A 1 200 ? -116.278 9.874 218.525 1.00 65.88 200 ASN A CA 1
ATOM 1595 C C . ASN A 1 200 ? -115.844 10.945 217.509 1.00 65.88 200 ASN A C 1
ATOM 1597 O O . ASN A 1 200 ? -115.940 10.722 216.304 1.00 65.88 200 ASN A O 1
ATOM 1601 N N . GLN A 1 201 ? -115.312 12.085 217.970 1.00 71.50 201 GLN A N 1
ATOM 1602 C CA . GLN A 1 201 ? -114.832 13.138 217.071 1.00 71.50 201 GLN A CA 1
ATOM 1603 C C . GLN A 1 201 ? -113.588 12.704 216.270 1.00 71.50 201 GLN A C 1
ATOM 1605 O O . GLN A 1 201 ? -113.439 13.107 215.118 1.00 71.50 201 GLN A O 1
ATOM 1610 N N . LYS A 1 202 ? -112.727 11.840 216.832 1.00 69.88 202 LYS A N 1
ATOM 1611 C CA . LYS A 1 202 ? -111.617 11.219 216.085 1.00 69.88 202 LYS A CA 1
ATOM 1612 C C . LYS A 1 202 ? -112.086 10.155 215.094 1.00 69.88 202 LYS A C 1
ATOM 1614 O O . LYS A 1 202 ? -111.545 10.100 213.993 1.00 69.88 202 LYS A O 1
ATOM 1619 N N . LEU A 1 203 ? -113.091 9.347 215.447 1.00 69.94 203 LEU A N 1
ATOM 1620 C CA . LEU A 1 203 ? -113.664 8.356 214.528 1.00 69.94 203 LEU A CA 1
ATOM 1621 C C . LEU A 1 203 ? -114.183 9.042 213.254 1.00 69.94 203 LEU A C 1
ATOM 1623 O O . LEU A 1 203 ? -113.743 8.710 212.154 1.00 69.94 203 LEU A O 1
ATOM 1627 N N . GLN A 1 204 ? -114.978 10.103 213.420 1.00 70.06 204 GLN A N 1
ATOM 1628 C CA . GLN A 1 204 ? -115.512 10.895 212.310 1.00 70.06 204 GLN A CA 1
ATOM 1629 C C . GLN A 1 204 ? -114.413 11.555 211.451 1.00 70.06 204 GLN A C 1
ATOM 1631 O O . GLN A 1 204 ? -114.600 11.768 210.255 1.00 70.06 204 GLN A O 1
ATOM 1636 N N . GLN A 1 205 ? -113.243 11.866 212.018 1.00 67.12 205 GLN A N 1
ATOM 1637 C CA . GLN A 1 205 ? -112.093 12.341 211.236 1.00 67.12 205 GLN A CA 1
ATOM 1638 C C . GLN A 1 205 ? -111.451 11.219 210.402 1.00 67.12 205 GLN A C 1
ATOM 1640 O O . GLN A 1 205 ? -111.077 11.467 209.258 1.00 67.12 205 GLN A O 1
ATOM 1645 N N . SER A 1 206 ? -111.377 9.988 210.920 1.00 66.75 206 SER A N 1
ATOM 1646 C CA . SER A 1 206 ? -110.853 8.839 210.161 1.00 66.75 206 SER A CA 1
ATOM 1647 C C . SER A 1 206 ? -111.778 8.372 209.028 1.00 66.75 206 SER A C 1
ATOM 1649 O O . SER A 1 206 ? -111.295 8.045 207.946 1.00 66.75 206 SER A O 1
ATOM 1651 N N . GLU A 1 207 ? -113.099 8.418 209.225 1.00 67.38 207 GLU A N 1
ATOM 1652 C CA . GLU A 1 207 ? -114.091 8.045 208.202 1.00 67.38 207 GLU A CA 1
ATOM 1653 C C . GLU A 1 207 ? -113.997 8.941 206.952 1.00 67.38 207 GLU A C 1
ATOM 1655 O O . GLU A 1 207 ? -114.088 8.459 205.821 1.00 67.38 207 GLU A O 1
ATOM 1660 N N . ASN A 1 208 ? -113.738 10.240 207.142 1.00 69.06 208 ASN A N 1
ATOM 1661 C CA . ASN A 1 208 ? -113.600 11.199 206.043 1.00 69.06 208 ASN A CA 1
ATOM 1662 C C . ASN A 1 208 ? -112.323 10.988 205.200 1.00 69.06 208 ASN A C 1
ATOM 1664 O O . ASN A 1 208 ? -112.363 11.187 203.985 1.00 69.06 208 ASN A O 1
ATOM 1668 N N . GLU A 1 209 ? -111.205 10.547 205.791 1.00 65.62 209 GLU A N 1
ATOM 1669 C CA . GLU A 1 209 ? -109.975 10.274 205.020 1.00 65.62 209 GLU A CA 1
ATOM 1670 C C . GLU A 1 209 ? -110.087 8.969 204.207 1.00 65.62 209 GLU A C 1
ATOM 1672 O O . GLU A 1 209 ? -109.580 8.888 203.087 1.00 65.62 209 GLU A O 1
ATOM 1677 N N . ILE A 1 210 ? -110.839 7.974 204.696 1.00 66.44 210 ILE A N 1
ATOM 1678 C CA . ILE A 1 210 ? -111.151 6.751 203.931 1.00 66.44 210 ILE A CA 1
ATOM 1679 C C . ILE A 1 210 ? -111.954 7.094 202.663 1.00 66.44 210 ILE A C 1
ATOM 1681 O O . ILE A 1 210 ? -111.644 6.598 201.577 1.00 66.44 210 ILE A O 1
ATOM 1685 N N . ALA A 1 211 ? -112.938 7.996 202.764 1.00 70.31 211 ALA A N 1
ATOM 1686 C CA . ALA A 1 211 ? -113.699 8.471 201.604 1.00 70.31 211 ALA A CA 1
ATOM 1687 C C . ALA A 1 211 ? -112.808 9.180 200.563 1.00 70.31 211 ALA A C 1
ATOM 1689 O O . ALA A 1 211 ? -112.980 8.993 199.354 1.00 70.31 211 ALA A O 1
ATOM 1690 N N . ARG A 1 212 ? -111.813 9.950 201.024 1.00 71.25 212 ARG A N 1
ATOM 1691 C CA . ARG A 1 212 ? -110.828 10.630 200.171 1.00 71.25 212 ARG A CA 1
ATOM 1692 C C . ARG A 1 212 ? -109.916 9.650 199.423 1.00 71.25 212 ARG A C 1
ATOM 1694 O O . ARG A 1 212 ? -109.652 9.876 198.242 1.00 71.25 212 ARG A O 1
ATOM 1701 N N . LEU A 1 213 ? -109.468 8.569 200.064 1.00 71.19 213 LEU A N 1
ATOM 1702 C CA . LEU A 1 213 ? -108.616 7.556 199.426 1.00 71.19 213 LEU A CA 1
ATOM 1703 C C . LEU A 1 213 ? -109.369 6.727 198.372 1.00 71.19 213 LEU A C 1
ATOM 1705 O O . LEU A 1 213 ? -108.840 6.519 197.280 1.00 71.19 213 LEU A O 1
ATOM 1709 N N . ASN A 1 214 ? -110.621 6.335 198.632 1.00 63.00 214 ASN A N 1
ATOM 1710 C CA . ASN A 1 214 ? -111.424 5.591 197.649 1.00 63.00 214 ASN A CA 1
ATOM 1711 C C . ASN A 1 214 ? -111.654 6.392 196.351 1.00 63.00 214 ASN A C 1
ATOM 1713 O O . ASN A 1 214 ? -111.485 5.851 195.259 1.00 63.00 214 ASN A O 1
ATOM 1717 N N . SER A 1 215 ? -111.935 7.699 196.448 1.00 65.88 215 SER A N 1
ATOM 1718 C CA . SER A 1 215 ? -112.104 8.569 195.268 1.00 65.88 215 SER A CA 1
ATOM 1719 C C . SER A 1 215 ? -110.806 8.792 194.466 1.00 65.88 215 SER A C 1
ATOM 1721 O O . SER A 1 215 ? -110.858 9.173 193.293 1.00 65.88 215 SER A O 1
ATOM 1723 N N . ALA A 1 216 ? -109.637 8.559 195.074 1.00 64.31 216 ALA A N 1
ATOM 1724 C CA . ALA A 1 216 ? -108.355 8.575 194.372 1.00 64.31 216 ALA A CA 1
ATOM 1725 C C . ALA A 1 216 ? -108.084 7.250 193.637 1.00 64.31 216 ALA A C 1
ATOM 1727 O O . ALA A 1 216 ? -107.590 7.274 192.510 1.00 64.31 216 ALA A O 1
ATOM 1728 N N . LEU A 1 217 ? -108.445 6.111 194.241 1.00 61.66 217 LEU A N 1
ATOM 1729 C CA . LEU A 1 217 ? -108.233 4.779 193.665 1.00 61.66 217 LEU A CA 1
ATOM 1730 C C . LEU A 1 217 ? -109.027 4.579 192.363 1.00 61.66 217 LEU A C 1
ATOM 1732 O O . LEU A 1 217 ? -108.461 4.176 191.349 1.00 61.66 217 LEU A O 1
ATOM 1736 N N . GLU A 1 218 ? -110.310 4.950 192.367 1.00 63.12 218 GLU A N 1
ATOM 1737 C CA . GLU A 1 218 ? -111.215 4.817 191.214 1.00 63.12 218 GLU A CA 1
ATOM 1738 C C . GLU A 1 218 ? -110.712 5.590 189.974 1.00 63.12 218 GLU A C 1
ATOM 1740 O O . GLU A 1 218 ? -110.846 5.124 188.845 1.00 63.12 218 GLU A O 1
ATOM 1745 N N . LYS A 1 219 ? -110.030 6.727 190.183 1.00 64.50 219 LYS A N 1
ATOM 1746 C CA . LYS A 1 219 ? -109.406 7.533 189.114 1.00 64.50 219 LYS A CA 1
ATOM 1747 C C . LYS A 1 219 ? -108.073 6.982 188.610 1.00 64.50 219 LYS A C 1
ATOM 1749 O O . LYS A 1 219 ? -107.698 7.264 187.478 1.00 64.50 219 LYS A O 1
ATOM 1754 N N . GLY A 1 220 ? -107.349 6.213 189.423 1.00 61.47 220 GLY A N 1
ATOM 1755 C CA . GLY A 1 220 ? -106.169 5.481 188.953 1.00 61.47 220 GLY A CA 1
ATOM 1756 C C . GLY A 1 220 ? -106.551 4.314 188.039 1.00 61.47 220 GLY A C 1
ATOM 1757 O O . GLY A 1 220 ? -105.835 3.998 187.091 1.00 61.47 220 GLY A O 1
ATOM 1758 N N . GLN A 1 221 ? -107.710 3.704 188.296 1.00 59.94 221 GLN A N 1
ATOM 1759 C CA . GLN A 1 221 ? -108.136 2.476 187.631 1.00 59.94 221 GLN A CA 1
ATOM 1760 C C . GLN A 1 221 ? -108.671 2.692 186.204 1.00 59.94 221 GLN A C 1
ATOM 1762 O O . GLN A 1 221 ? -108.590 1.771 185.395 1.00 59.94 221 GLN A O 1
ATOM 1767 N N . THR A 1 222 ? -109.135 3.898 185.851 1.00 63.34 222 THR A N 1
ATOM 1768 C CA . THR A 1 222 ? -109.487 4.241 184.458 1.00 63.34 222 THR A CA 1
ATOM 1769 C C . THR A 1 222 ? -108.249 4.431 183.578 1.00 63.34 222 THR A C 1
ATOM 1771 O O . THR A 1 222 ? -108.185 3.869 182.491 1.00 63.34 222 THR A O 1
ATOM 1774 N N . VAL A 1 223 ? -107.228 5.148 184.068 1.00 63.22 223 VAL A N 1
ATOM 1775 C CA . VAL A 1 223 ? -106.007 5.479 183.299 1.00 63.22 223 VAL A CA 1
ATOM 1776 C C . VAL A 1 223 ? -105.202 4.228 182.915 1.00 63.22 223 VAL A C 1
ATOM 1778 O O . VAL A 1 223 ? -104.571 4.189 181.861 1.00 63.22 223 VAL A O 1
ATOM 1781 N N . ALA A 1 224 ? -105.260 3.176 183.735 1.00 61.16 224 ALA A N 1
ATOM 1782 C CA . ALA A 1 224 ? -104.660 1.881 183.413 1.00 61.16 224 ALA A CA 1
ATOM 1783 C C . ALA A 1 224 ? -105.360 1.151 182.245 1.00 61.16 224 ALA A C 1
ATOM 1785 O O . ALA A 1 224 ? -104.733 0.325 181.586 1.00 61.16 224 ALA A O 1
ATOM 1786 N N . GLY A 1 225 ? -106.640 1.442 181.983 1.00 63.25 225 GLY A N 1
ATOM 1787 C CA . GLY A 1 225 ? -107.401 0.843 180.884 1.00 63.25 225 GLY A CA 1
ATOM 1788 C C . GLY A 1 225 ? -107.031 1.419 179.517 1.00 63.25 225 GLY A C 1
ATOM 1789 O O . GLY A 1 225 ? -106.835 0.660 178.571 1.00 63.25 225 GLY A O 1
ATOM 1790 N N . ASP A 1 226 ? -106.880 2.741 179.420 1.00 62.41 226 ASP A N 1
ATOM 1791 C CA . ASP A 1 226 ? -106.622 3.424 178.144 1.00 62.41 226 ASP A CA 1
ATOM 1792 C C . ASP A 1 226 ? -105.257 3.024 177.543 1.00 62.41 226 ASP A C 1
ATOM 1794 O O . ASP A 1 226 ? -105.163 2.663 176.367 1.00 62.41 226 ASP A O 1
ATOM 1798 N N . LEU A 1 227 ? -104.209 2.968 178.376 1.00 68.38 227 LEU A N 1
ATOM 1799 C CA . LEU A 1 227 ? -102.854 2.557 177.971 1.00 68.38 227 LEU A CA 1
ATOM 1800 C C . LEU A 1 227 ? -102.778 1.101 177.466 1.00 68.38 227 LEU A C 1
ATOM 1802 O O . LEU A 1 227 ? -101.925 0.773 176.640 1.00 68.38 227 LEU A O 1
ATOM 1806 N N . GLN A 1 228 ? -103.676 0.223 177.928 1.00 63.41 228 GLN A N 1
ATOM 1807 C CA . GLN A 1 228 ? -103.745 -1.173 177.482 1.00 63.41 228 GLN A CA 1
ATOM 1808 C C . GLN A 1 228 ? -104.219 -1.285 176.020 1.00 63.41 228 GLN A C 1
ATOM 1810 O O . GLN A 1 228 ? -103.807 -2.206 175.311 1.00 63.41 228 GLN A O 1
ATOM 1815 N N . VAL A 1 229 ? -105.066 -0.356 175.561 1.00 69.38 229 VAL A N 1
ATOM 1816 C CA . VAL A 1 229 ? -105.594 -0.321 174.185 1.00 69.38 229 VAL A CA 1
ATOM 1817 C C . VAL A 1 229 ? -104.542 0.213 173.211 1.00 69.38 229 VAL A C 1
ATOM 1819 O O . VAL A 1 229 ? -104.336 -0.362 172.141 1.00 69.38 229 VAL A O 1
ATOM 1822 N N . GLU A 1 230 ? -103.835 1.275 173.596 1.00 64.19 230 GLU A N 1
ATOM 1823 C CA . GLU A 1 230 ? -102.807 1.917 172.768 1.00 64.19 230 GLU A CA 1
ATOM 1824 C C . GLU A 1 230 ? -101.613 0.977 172.497 1.00 64.19 230 GLU A C 1
ATOM 1826 O O . GLU A 1 230 ? -101.135 0.878 171.363 1.00 64.19 230 GLU A O 1
ATOM 1831 N N . LEU A 1 231 ? -101.204 0.181 173.496 1.00 69.12 231 LEU A N 1
ATOM 1832 C CA . LEU A 1 231 ? -100.136 -0.818 173.352 1.00 69.12 231 LEU A CA 1
ATOM 1833 C C . LEU A 1 231 ? -100.492 -1.963 172.379 1.00 69.12 231 LEU A C 1
ATOM 1835 O O . LEU A 1 231 ? -99.602 -2.527 171.735 1.00 69.12 231 LEU A O 1
ATOM 1839 N N . GLN A 1 232 ? -101.775 -2.322 172.262 1.00 65.19 232 GLN A N 1
ATOM 1840 C CA . GLN A 1 232 ? -102.227 -3.365 171.334 1.00 65.19 232 GLN A CA 1
ATOM 1841 C C . GLN A 1 232 ? -102.191 -2.867 169.882 1.00 65.19 232 GLN A C 1
ATOM 1843 O O . GLN A 1 232 ? -101.700 -3.578 169.006 1.00 65.19 232 GLN A O 1
ATOM 1848 N N . ALA A 1 233 ? -102.628 -1.627 169.635 1.00 72.88 233 ALA A N 1
ATOM 1849 C CA . ALA A 1 233 ? -102.616 -1.028 168.299 1.00 72.88 233 ALA A CA 1
ATOM 1850 C C . ALA A 1 233 ? -101.200 -0.978 167.689 1.00 72.88 233 ALA A C 1
ATOM 1852 O O . ALA A 1 233 ? -101.017 -1.321 166.520 1.00 72.88 233 ALA A O 1
ATOM 1853 N N . ALA A 1 234 ? -100.187 -0.637 168.495 1.00 72.62 234 ALA A N 1
ATOM 1854 C CA . ALA A 1 234 ? -98.790 -0.616 168.057 1.00 72.62 234 ALA A CA 1
ATOM 1855 C C . ALA A 1 234 ? -98.267 -2.001 167.614 1.00 72.62 234 ALA A C 1
ATOM 1857 O O . ALA A 1 234 ? -97.525 -2.099 166.637 1.00 72.62 234 ALA A O 1
ATOM 1858 N N . HIS A 1 235 ? -98.674 -3.087 168.284 1.00 73.25 235 HIS A N 1
ATOM 1859 C CA . HIS A 1 235 ? -98.252 -4.448 167.921 1.00 73.25 235 HIS A CA 1
ATOM 1860 C C . HIS A 1 235 ? -98.833 -4.921 166.584 1.00 73.25 235 HIS A C 1
ATOM 1862 O O . HIS A 1 235 ? -98.157 -5.626 165.830 1.00 73.25 235 HIS A O 1
ATOM 1868 N N . ASP A 1 236 ? -100.078 -4.554 166.282 1.00 73.75 236 ASP A N 1
ATOM 1869 C CA . ASP A 1 236 ? -100.710 -4.912 165.012 1.00 73.75 236 ASP A CA 1
ATOM 1870 C C . ASP A 1 236 ? -100.171 -4.052 163.844 1.00 73.75 236 ASP A C 1
ATOM 1872 O O . ASP A 1 236 ? -100.055 -4.555 162.725 1.00 73.75 236 ASP A O 1
ATOM 1876 N N . GLU A 1 237 ? -99.722 -2.813 164.100 1.00 73.12 237 GLU A N 1
ATOM 1877 C CA . GLU A 1 237 ? -99.013 -1.986 163.106 1.00 73.12 237 GLU A CA 1
ATOM 1878 C C . GLU A 1 237 ? -97.599 -2.518 162.785 1.00 73.12 237 GLU A C 1
ATOM 1880 O O . GLU A 1 237 ? -97.196 -2.533 161.620 1.00 73.12 237 GLU A O 1
ATOM 1885 N N . ILE A 1 238 ? -96.851 -3.009 163.785 1.00 74.50 238 ILE A N 1
ATOM 1886 C CA . ILE A 1 238 ? -95.545 -3.664 163.566 1.00 74.50 238 ILE A CA 1
ATOM 1887 C C . ILE A 1 238 ? -95.711 -4.895 162.667 1.00 74.50 238 ILE A C 1
ATOM 1889 O O . ILE A 1 238 ? -95.039 -4.995 161.641 1.00 74.50 238 ILE A O 1
ATOM 1893 N N . ARG A 1 239 ? -96.688 -5.767 162.962 1.00 75.62 239 ARG A N 1
ATOM 1894 C CA . ARG A 1 239 ? -96.958 -6.971 162.152 1.00 75.62 2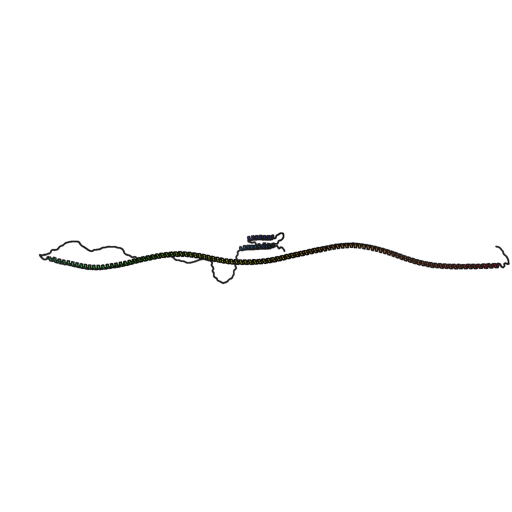39 ARG A CA 1
ATOM 1895 C C . ARG A 1 239 ? -97.304 -6.644 160.691 1.00 75.62 239 ARG A C 1
ATOM 1897 O O . ARG A 1 239 ? -96.988 -7.425 159.797 1.00 75.62 239 ARG A O 1
ATOM 1904 N N . ALA A 1 240 ? -97.932 -5.493 160.439 1.00 74.25 240 ALA A N 1
ATOM 1905 C CA . ALA A 1 240 ? -98.205 -5.009 159.086 1.00 74.25 240 ALA A CA 1
ATOM 1906 C C . ALA A 1 240 ? -96.944 -4.492 158.360 1.00 74.25 240 ALA A C 1
ATOM 1908 O O . ALA A 1 240 ? -96.856 -4.613 157.136 1.00 74.25 240 ALA A O 1
ATOM 1909 N N . ARG A 1 241 ? -95.953 -3.950 159.086 1.00 76.44 241 ARG A N 1
ATOM 1910 C CA . ARG A 1 241 ? -94.646 -3.573 158.516 1.00 76.44 241 ARG A CA 1
ATOM 1911 C C . ARG A 1 241 ? -93.798 -4.798 158.180 1.00 76.44 241 ARG A C 1
ATOM 1913 O O . ARG A 1 241 ? -93.253 -4.844 157.081 1.00 76.44 241 ARG A O 1
ATOM 1920 N N . ASP A 1 242 ? -93.743 -5.792 159.063 1.00 78.31 242 ASP A N 1
ATOM 1921 C CA . ASP A 1 242 ? -92.941 -7.009 158.858 1.00 78.31 242 ASP A CA 1
ATOM 1922 C C . ASP A 1 242 ? -93.351 -7.753 157.573 1.00 78.31 242 ASP A C 1
ATOM 1924 O O . ASP A 1 242 ? -92.506 -8.067 156.734 1.00 78.31 242 ASP A O 1
ATOM 1928 N N . ALA A 1 243 ? -94.659 -7.928 157.347 1.00 72.25 243 ALA A N 1
ATOM 1929 C CA . ALA A 1 243 ? -95.190 -8.551 156.129 1.00 72.25 243 ALA A CA 1
ATOM 1930 C C . ALA A 1 243 ? -94.863 -7.767 154.836 1.00 72.25 243 ALA A C 1
ATOM 1932 O O . ALA A 1 243 ? -94.746 -8.355 153.763 1.00 72.25 243 ALA A O 1
ATOM 1933 N N . SER A 1 244 ? -94.696 -6.443 154.928 1.00 77.31 244 SER A N 1
ATOM 1934 C CA . SER A 1 244 ? -94.295 -5.586 153.801 1.00 77.31 244 SER A CA 1
ATOM 1935 C C . SER A 1 244 ? -92.798 -5.716 153.485 1.00 77.31 244 SER A C 1
ATOM 1937 O O . SER A 1 244 ? -92.393 -5.719 152.323 1.00 77.31 244 SER A O 1
ATOM 1939 N N . ILE A 1 245 ? -91.963 -5.889 154.516 1.00 79.00 245 ILE A N 1
ATOM 1940 C CA . ILE A 1 245 ? -90.524 -6.150 154.367 1.00 79.00 245 ILE A CA 1
ATOM 1941 C C . ILE A 1 245 ? -90.288 -7.515 153.698 1.00 79.00 245 ILE A C 1
ATOM 1943 O O . ILE A 1 245 ? -89.387 -7.644 152.870 1.00 79.00 245 ILE A O 1
ATOM 1947 N N . GLU A 1 246 ? -91.108 -8.522 154.007 1.00 76.31 246 GLU A N 1
ATOM 1948 C CA . GLU A 1 246 ? -90.990 -9.864 153.424 1.00 76.31 246 GLU A CA 1
ATOM 1949 C C . GLU A 1 246 ? -91.287 -9.882 151.906 1.00 76.31 246 GLU A C 1
ATOM 1951 O O . GLU A 1 246 ? -90.515 -10.468 151.143 1.00 76.31 246 GLU A O 1
ATOM 1956 N N . ASP A 1 247 ? -92.310 -9.150 151.438 1.00 78.00 247 ASP A N 1
ATOM 1957 C CA . ASP A 1 247 ? -92.595 -8.962 149.999 1.00 78.00 247 ASP A CA 1
ATOM 1958 C C . ASP A 1 247 ? -91.485 -8.168 149.279 1.00 78.00 247 ASP A C 1
ATOM 1960 O O . ASP A 1 247 ? -91.031 -8.547 148.194 1.00 78.00 247 ASP A O 1
ATOM 1964 N N . LEU A 1 248 ? -90.967 -7.106 149.910 1.00 78.69 248 LEU A N 1
ATOM 1965 C CA . LEU A 1 248 ? -89.842 -6.333 149.370 1.00 78.69 248 LEU A CA 1
ATOM 1966 C C . LEU A 1 248 ? -88.564 -7.176 149.235 1.00 78.69 248 LEU A C 1
ATOM 1968 O O . LEU A 1 248 ? -87.867 -7.050 148.226 1.00 78.69 248 LEU A O 1
ATOM 1972 N N . ASN A 1 249 ? -88.280 -8.066 150.190 1.00 77.50 249 ASN A N 1
ATOM 1973 C CA . ASN A 1 249 ? -87.152 -8.999 150.111 1.00 77.50 249 ASN A CA 1
ATOM 1974 C C . ASN A 1 249 ? -87.347 -10.040 148.996 1.00 77.50 249 ASN A C 1
ATOM 1976 O O . ASN A 1 249 ? -86.429 -10.273 148.209 1.00 77.50 249 ASN A O 1
ATOM 1980 N N . ALA A 1 250 ? -88.547 -10.616 148.860 1.00 78.94 250 ALA A N 1
ATOM 1981 C CA . ALA A 1 250 ? -88.858 -11.539 147.765 1.00 78.94 250 ALA A CA 1
ATOM 1982 C C . ALA A 1 250 ? -88.670 -10.878 146.385 1.00 78.94 250 ALA A C 1
ATOM 1984 O O . ALA A 1 250 ? -88.143 -11.492 145.452 1.00 78.94 250 ALA A O 1
ATOM 1985 N N . ARG A 1 251 ? -89.042 -9.598 146.265 1.00 80.75 251 ARG A N 1
ATOM 1986 C CA . ARG A 1 251 ? -88.831 -8.781 145.064 1.00 80.75 251 ARG A CA 1
ATOM 1987 C C . ARG A 1 251 ? -87.362 -8.404 144.837 1.00 80.75 251 ARG A C 1
ATOM 1989 O O . ARG A 1 251 ? -86.942 -8.337 143.682 1.00 80.75 251 ARG A O 1
ATOM 1996 N N . ALA A 1 252 ? -86.576 -8.189 145.892 1.00 76.56 252 ALA A N 1
ATOM 1997 C CA . ALA A 1 252 ? -85.140 -7.931 145.779 1.00 76.56 252 ALA A CA 1
ATOM 1998 C C . ALA A 1 252 ? -84.409 -9.125 145.144 1.00 76.56 252 ALA A C 1
ATOM 2000 O O . ALA A 1 252 ? -83.740 -8.953 144.126 1.00 76.56 252 ALA A O 1
ATOM 2001 N N . SER A 1 253 ? -84.636 -10.348 145.633 1.00 78.62 253 SER A N 1
ATOM 2002 C CA . SER A 1 253 ? -83.982 -11.539 145.067 1.00 78.62 253 SER A CA 1
ATOM 2003 C C . SER A 1 253 ? -84.443 -11.899 143.649 1.00 78.62 253 SER A C 1
ATOM 2005 O O . SER A 1 253 ? -83.699 -12.534 142.902 1.00 78.62 253 SER A O 1
ATOM 2007 N N . GLN A 1 254 ? -85.626 -11.457 143.208 1.00 80.75 254 GLN A N 1
ATOM 2008 C CA . GLN A 1 254 ? -85.998 -11.534 141.785 1.00 80.75 254 GLN A CA 1
ATOM 2009 C C . GLN A 1 254 ? -85.133 -10.608 140.915 1.00 80.75 254 GLN A C 1
ATOM 2011 O O . GLN A 1 254 ? -84.706 -11.012 139.833 1.00 80.75 254 GLN A O 1
ATOM 2016 N N . LEU A 1 255 ? -84.830 -9.396 141.392 1.00 81.75 255 LEU A N 1
ATOM 2017 C CA . LEU A 1 255 ? -83.955 -8.454 140.687 1.00 81.75 255 LEU A CA 1
ATOM 2018 C C . LEU A 1 255 ? -82.496 -8.930 140.668 1.00 81.75 255 LEU A C 1
ATOM 2020 O O . LEU A 1 255 ? -81.841 -8.796 139.638 1.00 81.75 255 LEU A O 1
ATOM 2024 N N . GLU A 1 256 ? -82.001 -9.537 141.750 1.00 77.62 256 GLU A N 1
ATOM 2025 C CA . GLU A 1 256 ? -80.661 -10.147 141.795 1.00 77.62 256 GLU A CA 1
ATOM 2026 C C . GLU A 1 256 ? -80.506 -11.260 140.742 1.00 77.62 256 GLU A C 1
ATOM 2028 O O . GLU A 1 256 ? -79.519 -11.279 140.004 1.00 77.62 256 GLU A O 1
ATOM 2033 N N . ASN A 1 257 ? -81.514 -12.130 140.597 1.00 82.12 257 ASN A N 1
ATOM 2034 C CA . ASN A 1 257 ? -81.529 -13.168 139.560 1.00 82.12 257 ASN A CA 1
ATOM 2035 C C . ASN A 1 257 ? -81.539 -12.573 138.138 1.00 82.12 257 ASN A C 1
ATOM 2037 O O . ASN A 1 257 ? -80.750 -12.999 137.296 1.00 82.12 257 ASN A O 1
ATOM 2041 N N . TRP A 1 258 ? -82.360 -11.549 137.873 1.00 83.81 258 TRP A N 1
ATOM 2042 C CA . TRP A 1 258 ? -82.359 -10.843 136.581 1.00 83.81 258 TRP A CA 1
ATOM 2043 C C . TRP A 1 258 ? -81.023 -10.154 136.274 1.00 83.81 258 TRP A C 1
ATOM 2045 O O . TRP A 1 258 ? -80.577 -10.158 135.127 1.00 83.81 258 TRP A O 1
ATOM 2055 N N . ILE A 1 259 ? -80.350 -9.590 137.280 1.00 83.56 259 ILE A N 1
ATOM 2056 C CA . ILE A 1 259 ? -79.009 -9.013 137.117 1.00 83.56 259 ILE A CA 1
ATOM 2057 C C . ILE A 1 259 ? -78.000 -10.106 136.733 1.00 83.56 259 ILE A C 1
ATOM 2059 O O . ILE A 1 259 ? -77.198 -9.883 135.827 1.00 83.56 259 ILE A O 1
ATOM 2063 N N . ALA A 1 260 ? -78.068 -11.293 137.344 1.00 83.31 260 ALA A N 1
ATOM 2064 C CA . ALA A 1 260 ? -77.204 -12.422 136.994 1.00 83.31 260 ALA A CA 1
ATOM 2065 C C . ALA A 1 260 ? -77.466 -12.961 135.570 1.00 83.31 260 ALA A C 1
ATOM 2067 O O . ALA A 1 260 ? -76.519 -13.215 134.823 1.00 83.31 260 ALA A O 1
ATOM 2068 N N . GLU A 1 261 ? -78.730 -13.082 135.147 1.00 82.88 261 GLU A N 1
ATOM 2069 C CA . GLU A 1 261 ? -79.085 -13.466 133.768 1.00 82.88 261 GLU A CA 1
ATOM 2070 C C . GLU A 1 261 ? -78.571 -12.444 132.739 1.00 82.88 261 GLU A C 1
ATOM 2072 O O . GLU A 1 261 ? -77.973 -12.822 131.727 1.00 82.88 261 GLU A O 1
ATOM 2077 N N . LEU A 1 262 ? -78.714 -11.144 133.020 1.00 85.50 262 LEU A N 1
ATOM 2078 C CA . LEU A 1 262 ? -78.182 -10.076 132.169 1.00 85.50 262 LEU A CA 1
ATOM 2079 C C . LEU A 1 262 ? -76.645 -10.071 132.129 1.00 85.50 262 LEU A C 1
ATOM 2081 O O . LEU A 1 262 ? -76.072 -9.891 131.055 1.00 85.50 262 LEU A O 1
ATOM 2085 N N . GLN A 1 263 ? -75.961 -10.314 133.251 1.00 84.62 263 GLN A N 1
ATOM 2086 C CA . GLN A 1 263 ? -74.496 -10.428 133.298 1.00 84.62 263 GLN A CA 1
ATOM 2087 C C . GLN A 1 263 ? -73.976 -11.617 132.476 1.00 84.62 263 GLN A C 1
ATOM 2089 O O . GLN A 1 263 ? -72.975 -11.476 131.766 1.00 84.62 263 GLN A O 1
ATOM 2094 N N . ASN A 1 264 ? -74.674 -12.756 132.505 1.00 83.50 264 ASN A N 1
ATOM 2095 C CA . ASN A 1 264 ? -74.353 -13.906 131.658 1.00 83.50 264 ASN A CA 1
ATOM 2096 C C . ASN A 1 264 ? -74.565 -13.581 130.171 1.00 83.50 264 ASN A C 1
ATOM 2098 O O . ASN A 1 264 ? -73.648 -13.766 129.375 1.00 83.50 264 ASN A O 1
ATOM 2102 N N . HIS A 1 265 ? -75.706 -12.995 129.791 1.00 85.94 265 HIS A N 1
ATOM 2103 C CA . HIS A 1 265 ? -75.948 -12.587 128.401 1.00 85.94 265 HIS A CA 1
ATOM 2104 C C . HIS A 1 265 ? -74.948 -11.541 127.884 1.00 85.94 265 HIS A C 1
ATOM 2106 O O . HIS A 1 265 ? -74.520 -11.622 126.729 1.00 85.94 265 HIS A O 1
ATOM 2112 N N . ILE A 1 266 ? -74.529 -10.588 128.722 1.00 85.81 266 ILE A N 1
ATOM 2113 C CA . ILE A 1 266 ? -73.463 -9.637 128.382 1.00 85.81 266 ILE A CA 1
ATOM 2114 C C . ILE A 1 266 ? -72.144 -10.389 128.160 1.00 85.81 266 ILE A C 1
ATOM 2116 O O . ILE A 1 266 ? -71.489 -10.161 127.143 1.00 85.81 266 ILE A O 1
ATOM 2120 N N . SER A 1 267 ? -71.792 -11.331 129.039 1.00 86.00 267 SER A N 1
ATOM 2121 C CA . SER A 1 267 ? -70.575 -12.148 128.923 1.00 86.00 267 SER A CA 1
ATOM 2122 C C . SER A 1 267 ? -70.551 -12.995 127.643 1.00 86.00 267 SER A C 1
ATOM 2124 O O . SER A 1 267 ? -69.577 -12.928 126.893 1.00 86.00 267 SER A O 1
ATOM 2126 N N . ASP A 1 268 ? -71.638 -13.706 127.331 1.00 87.00 268 ASP A N 1
ATOM 2127 C CA . ASP A 1 268 ? -71.788 -14.493 126.099 1.00 87.00 268 ASP A CA 1
ATOM 2128 C C . ASP A 1 268 ? -71.692 -13.609 124.846 1.00 87.00 268 ASP A C 1
ATOM 2130 O O . ASP A 1 268 ? -71.017 -13.953 123.871 1.00 87.00 268 ASP A O 1
ATOM 2134 N N . SER A 1 269 ? -72.345 -12.440 124.867 1.00 82.88 269 SER A N 1
ATOM 2135 C CA . SER A 1 269 ? -72.298 -11.481 123.755 1.00 82.88 269 SER A CA 1
ATOM 2136 C C . SER A 1 269 ? -70.895 -10.902 123.547 1.00 82.88 269 SER A C 1
ATOM 2138 O O . SER A 1 269 ? -70.471 -10.735 122.404 1.00 82.88 269 SER A O 1
ATOM 2140 N N . SER A 1 270 ? -70.150 -10.679 124.635 1.00 86.62 270 SER A N 1
ATOM 2141 C CA . SER A 1 270 ? -68.769 -10.196 124.623 1.00 86.62 270 SER A CA 1
ATOM 2142 C C . SER A 1 270 ? -67.813 -11.246 124.054 1.00 86.62 270 SER A C 1
ATOM 2144 O O . SER A 1 270 ? -67.087 -10.961 123.103 1.00 86.62 270 SER A O 1
ATOM 2146 N N . GLN A 1 271 ? -67.890 -12.497 124.527 1.00 87.62 271 GLN A N 1
ATOM 2147 C CA . GLN A 1 271 ? -67.108 -13.611 123.971 1.00 87.62 271 GLN A CA 1
ATOM 2148 C C . GLN A 1 271 ? -67.416 -13.832 122.483 1.00 87.62 271 GLN A C 1
ATOM 2150 O O . GLN A 1 271 ? -66.512 -14.065 121.679 1.00 87.62 271 GLN A O 1
ATOM 2155 N N . LYS A 1 272 ? -68.687 -13.708 122.081 1.00 89.38 272 LYS A N 1
ATOM 2156 C CA . LYS A 1 272 ? -69.092 -13.797 120.673 1.00 89.38 272 LYS A CA 1
ATOM 2157 C C . LYS A 1 272 ? -68.543 -12.642 119.829 1.00 89.38 272 LYS A C 1
ATOM 2159 O O . LYS A 1 272 ? -68.123 -12.880 118.698 1.00 89.38 272 LYS A O 1
ATOM 2164 N N . ALA A 1 273 ? -68.507 -11.422 120.362 1.00 86.62 273 ALA A N 1
ATOM 2165 C CA . ALA A 1 273 ? -67.868 -10.285 119.703 1.00 86.62 273 ALA A CA 1
ATOM 2166 C C . ALA A 1 273 ? -66.344 -10.478 119.583 1.00 86.62 273 ALA A C 1
ATOM 2168 O O . ALA A 1 273 ? -65.778 -10.187 118.533 1.00 86.62 273 ALA A O 1
ATOM 2169 N N . GLU A 1 274 ? -65.687 -11.031 120.607 1.00 88.50 274 GLU A N 1
ATOM 2170 C CA . GLU A 1 274 ? -64.251 -11.337 120.591 1.00 88.50 274 GLU A CA 1
ATOM 2171 C C . GLU A 1 274 ? -63.895 -12.420 119.558 1.00 88.50 274 GLU A C 1
ATOM 2173 O O . GLU A 1 274 ? -62.914 -12.276 118.825 1.00 88.50 274 GLU A O 1
ATOM 2178 N N . MET A 1 275 ? -64.713 -13.473 119.432 1.00 86.62 275 MET A N 1
ATOM 2179 C CA . MET A 1 275 ? -64.557 -14.474 118.367 1.00 86.62 275 MET A CA 1
ATOM 2180 C C . MET A 1 275 ? -64.721 -13.852 116.976 1.00 86.62 275 MET A C 1
ATOM 2182 O O . MET A 1 275 ? -63.866 -14.061 116.119 1.00 86.62 275 MET A O 1
ATOM 2186 N N . LEU A 1 276 ? -65.759 -13.035 116.761 1.00 89.44 276 LEU A N 1
ATOM 2187 C CA . LEU A 1 276 ? -65.988 -12.363 115.476 1.00 89.44 276 LEU A CA 1
ATOM 2188 C C . LEU A 1 276 ? -64.879 -11.356 115.125 1.00 89.44 276 LEU A C 1
ATOM 2190 O O . LEU A 1 276 ? -64.540 -11.216 113.952 1.00 89.44 276 LEU A O 1
ATOM 2194 N N . MET A 1 277 ? -64.272 -10.690 116.114 1.00 87.69 277 MET A N 1
ATOM 2195 C CA . MET A 1 277 ? -63.098 -9.837 115.890 1.00 87.69 277 MET A CA 1
ATOM 2196 C C . MET A 1 277 ? -61.874 -10.654 115.451 1.00 87.69 277 MET A C 1
ATOM 2198 O O . MET A 1 277 ? -61.213 -10.266 114.492 1.00 87.69 277 MET A O 1
ATOM 2202 N N . LYS A 1 278 ? -61.619 -11.819 116.061 1.00 89.19 278 LYS A N 1
ATOM 2203 C CA . LYS A 1 278 ? -60.528 -12.725 115.647 1.00 89.19 278 LYS A CA 1
ATOM 2204 C C . LYS A 1 278 ? -60.763 -13.336 114.262 1.00 89.19 278 LYS A C 1
ATOM 2206 O O . LYS A 1 278 ? -59.831 -13.440 113.469 1.00 89.19 278 LYS A O 1
ATOM 2211 N N . GLU A 1 279 ? -62.002 -13.702 113.931 1.00 88.69 279 GLU A N 1
ATOM 2212 C CA . GLU A 1 279 ? -62.364 -14.155 112.579 1.00 88.69 279 GLU A CA 1
ATOM 2213 C C . GLU A 1 279 ? -62.177 -13.043 111.534 1.00 88.69 279 GLU A C 1
ATOM 2215 O O . GLU A 1 279 ? -61.663 -13.306 110.443 1.00 88.69 279 GLU A O 1
ATOM 2220 N N . LEU A 1 280 ? -62.531 -11.797 111.871 1.00 88.75 280 LEU A N 1
ATOM 2221 C CA . LEU A 1 280 ? -62.322 -10.630 111.012 1.00 88.75 280 LEU A CA 1
ATOM 2222 C C . LEU A 1 280 ? -60.831 -10.323 110.807 1.00 88.75 280 LEU A C 1
ATOM 2224 O O . LEU A 1 280 ? -60.428 -10.054 109.678 1.00 88.75 280 LEU A O 1
ATOM 2228 N N . GLU A 1 281 ? -60.012 -10.401 111.855 1.00 91.44 281 GLU A N 1
ATOM 2229 C CA . GLU A 1 281 ? -58.558 -10.197 111.798 1.00 91.44 281 GLU A CA 1
ATOM 2230 C C . GLU A 1 281 ? -57.877 -11.254 110.908 1.00 91.44 281 GLU A C 1
ATOM 2232 O O . GLU A 1 281 ? -57.135 -10.915 109.983 1.00 91.44 281 GLU A O 1
ATOM 2237 N N . VAL A 1 282 ? -58.230 -12.535 111.070 1.00 89.94 282 VAL A N 1
ATOM 2238 C CA . VAL A 1 282 ? -57.762 -13.626 110.192 1.00 89.94 282 VAL A CA 1
ATOM 2239 C C . VAL A 1 282 ? -58.240 -13.441 108.743 1.00 89.94 282 VAL A C 1
ATOM 2241 O O . VAL A 1 282 ? -57.498 -13.734 107.798 1.00 89.94 282 VAL A O 1
ATOM 2244 N N . ALA A 1 283 ? -59.457 -12.932 108.528 1.00 87.31 283 ALA A N 1
ATOM 2245 C CA . ALA A 1 283 ? -59.954 -12.606 107.192 1.00 87.31 283 ALA A CA 1
ATOM 2246 C C . ALA A 1 283 ? -59.204 -11.415 106.565 1.00 87.31 283 ALA A C 1
ATOM 2248 O O . ALA A 1 283 ? -58.885 -11.462 105.374 1.00 87.31 283 ALA A O 1
ATOM 2249 N N . GLN A 1 284 ? -58.873 -10.386 107.350 1.00 89.25 284 GLN A N 1
ATOM 2250 C CA . GLN A 1 284 ? -58.069 -9.240 106.918 1.00 89.25 284 GLN A CA 1
ATOM 2251 C C . GLN A 1 284 ? -56.640 -9.661 106.557 1.00 89.25 284 GLN A C 1
ATOM 2253 O O . GLN A 1 284 ? -56.202 -9.355 105.448 1.00 89.25 284 GLN A O 1
ATOM 2258 N N . GLU A 1 285 ? -55.955 -10.447 107.397 1.00 88.75 285 GLU A N 1
ATOM 2259 C CA . GLU A 1 285 ? -54.643 -11.018 107.054 1.00 88.75 285 GLU A CA 1
ATOM 2260 C C . GLU A 1 285 ? -54.691 -11.820 105.747 1.00 88.75 285 GLU A C 1
ATOM 2262 O O . GLU A 1 285 ? -53.794 -11.716 104.907 1.00 88.75 285 GLU A O 1
ATOM 2267 N N . LYS A 1 286 ? -55.727 -12.648 105.568 1.00 90.06 286 LYS A N 1
ATOM 2268 C CA . LYS A 1 286 ? -55.876 -13.491 104.377 1.00 90.06 286 LYS A CA 1
ATOM 2269 C C . LYS A 1 286 ? -56.134 -12.657 103.121 1.00 90.06 286 LYS A C 1
ATOM 2271 O O . LYS A 1 286 ? -55.567 -12.968 102.074 1.00 90.06 286 LYS A O 1
ATOM 2276 N N . MET A 1 287 ? -56.936 -11.594 103.217 1.00 87.06 287 MET A N 1
ATOM 2277 C CA . MET A 1 287 ? -57.086 -10.621 102.131 1.00 87.06 287 MET A CA 1
ATOM 2278 C C . MET A 1 287 ? -55.771 -9.899 101.846 1.00 87.06 287 MET A C 1
ATOM 2280 O O . MET A 1 287 ? -55.404 -9.781 100.684 1.00 87.06 287 MET A O 1
ATOM 2284 N N . GLN A 1 288 ? -55.027 -9.472 102.867 1.00 89.44 288 GLN A N 1
ATOM 2285 C CA . GLN A 1 288 ? -53.756 -8.777 102.676 1.00 89.44 288 GLN A CA 1
ATOM 2286 C C . GLN A 1 288 ? -52.716 -9.672 101.984 1.00 89.44 288 GLN A C 1
ATOM 2288 O O . GLN A 1 288 ? -52.184 -9.282 100.948 1.00 89.44 288 GLN A O 1
ATOM 2293 N N . LYS A 1 289 ? -52.522 -10.910 102.452 1.00 89.44 289 LYS A N 1
ATOM 2294 C CA . LYS A 1 289 ? -51.635 -11.905 101.815 1.00 89.44 289 LYS A CA 1
ATOM 2295 C C . LYS A 1 289 ? -52.072 -12.233 100.378 1.00 89.44 289 LYS A C 1
ATOM 2297 O O . LYS A 1 289 ? -51.236 -12.449 99.502 1.00 89.44 289 LYS A O 1
ATOM 2302 N N . SER A 1 290 ? -53.381 -12.227 100.105 1.00 84.56 290 SER A N 1
ATOM 2303 C CA . SER A 1 290 ? -53.916 -12.364 98.743 1.00 84.56 290 SER A CA 1
ATOM 2304 C C . SER A 1 290 ? -53.640 -11.130 97.875 1.00 84.56 290 SER A C 1
ATOM 2306 O O . SER A 1 290 ? -53.300 -11.287 96.706 1.00 84.56 290 SER A O 1
ATOM 2308 N N . ASN A 1 291 ? -53.762 -9.921 98.428 1.00 86.94 291 ASN A N 1
ATOM 2309 C CA . ASN A 1 291 ? -53.506 -8.655 97.736 1.00 86.94 291 ASN A CA 1
ATOM 2310 C C . ASN A 1 291 ? -52.013 -8.471 97.425 1.00 86.94 291 ASN A C 1
ATOM 2312 O O . ASN A 1 291 ? -51.657 -8.032 96.337 1.00 86.94 291 ASN A O 1
ATOM 2316 N N . GLU A 1 292 ? -51.128 -8.859 98.343 1.00 89.75 292 GLU A N 1
ATOM 2317 C CA . GLU A 1 292 ? -49.677 -8.918 98.122 1.00 89.75 292 GLU A CA 1
ATOM 2318 C C . GLU A 1 292 ? -49.339 -9.898 96.983 1.00 89.75 292 GLU A C 1
ATOM 2320 O O . GLU A 1 292 ? -48.563 -9.575 96.079 1.00 89.75 292 GLU A O 1
ATOM 2325 N N . GLY A 1 293 ? -49.992 -11.068 96.963 1.00 90.12 293 GLY A N 1
ATOM 2326 C CA . GLY A 1 293 ? -49.879 -12.045 95.879 1.00 90.12 293 GLY A CA 1
ATOM 2327 C C . GLY A 1 293 ? -50.364 -11.523 94.520 1.00 90.12 293 GLY A C 1
ATOM 2328 O O . GLY A 1 293 ? -49.679 -11.721 93.513 1.00 90.12 293 GLY A O 1
ATOM 2329 N N . THR A 1 294 ? -51.505 -10.826 94.465 1.00 88.88 294 THR A N 1
ATOM 2330 C CA . THR A 1 294 ? -51.996 -10.224 93.212 1.00 88.88 294 THR A CA 1
ATOM 2331 C C . THR A 1 294 ? -51.135 -9.046 92.767 1.00 88.88 294 THR A C 1
ATOM 2333 O O . THR A 1 294 ? -50.848 -8.950 91.578 1.00 88.88 294 THR A O 1
ATOM 2336 N N . ALA A 1 295 ? -50.639 -8.207 93.679 1.00 91.25 295 ALA A N 1
ATOM 2337 C CA . ALA A 1 295 ? -49.718 -7.118 93.354 1.00 91.25 295 ALA A CA 1
ATOM 2338 C C . ALA A 1 295 ? -48.409 -7.637 92.732 1.00 91.25 295 ALA A C 1
ATOM 2340 O O . ALA A 1 295 ? -47.952 -7.098 91.722 1.00 91.25 295 ALA A O 1
ATOM 2341 N N . LEU A 1 296 ? -47.843 -8.727 93.266 1.00 94.12 296 LEU A N 1
ATOM 2342 C CA . LEU A 1 296 ? -46.657 -9.375 92.697 1.00 94.12 296 LEU A CA 1
ATOM 2343 C C . LEU A 1 296 ? -46.921 -9.955 91.295 1.00 94.12 296 LEU A C 1
ATOM 2345 O O . LEU A 1 296 ? -46.051 -9.877 90.426 1.00 94.12 296 LEU A O 1
ATOM 2349 N N . LEU A 1 297 ? -48.106 -10.527 91.059 1.00 92.50 297 LEU A N 1
ATOM 2350 C CA . LEU A 1 297 ? -48.506 -11.025 89.737 1.00 92.50 297 LEU A CA 1
ATOM 2351 C C . LEU A 1 297 ? -48.726 -9.883 88.735 1.00 92.50 297 LEU A C 1
ATOM 2353 O O . LEU A 1 297 ? -48.238 -9.978 87.611 1.00 92.50 297 LEU A O 1
ATOM 2357 N N . THR A 1 298 ? -49.372 -8.788 89.140 1.00 91.88 298 THR A N 1
ATOM 2358 C CA . THR A 1 298 ? -49.541 -7.583 88.311 1.00 91.88 298 THR A CA 1
ATOM 2359 C C . THR A 1 298 ? -48.189 -6.975 87.943 1.00 91.88 298 THR A C 1
ATOM 2361 O O . THR A 1 298 ? -47.944 -6.721 86.768 1.00 91.88 298 THR A O 1
ATOM 2364 N N . ALA A 1 299 ? -47.266 -6.826 88.899 1.00 92.81 299 ALA A N 1
ATOM 2365 C CA . ALA A 1 299 ? -45.925 -6.300 88.634 1.00 92.81 299 ALA A CA 1
ATOM 2366 C C . ALA A 1 299 ? -45.122 -7.184 87.658 1.00 92.81 299 ALA A C 1
ATOM 2368 O O . ALA A 1 299 ? -44.434 -6.667 86.773 1.00 92.81 299 ALA A O 1
ATOM 2369 N N . LYS A 1 300 ? -45.240 -8.517 87.765 1.00 95.50 300 LYS A N 1
ATOM 2370 C CA . LYS A 1 300 ? -44.657 -9.452 86.787 1.00 95.50 300 LYS A CA 1
ATOM 2371 C C . LYS A 1 300 ? -45.285 -9.287 85.407 1.00 95.50 300 LYS A C 1
ATOM 2373 O O . LYS A 1 300 ? -44.552 -9.077 84.445 1.00 95.50 300 LYS A O 1
ATOM 2378 N N . PHE A 1 301 ? -46.614 -9.295 85.321 1.00 94.19 301 PHE A N 1
ATOM 2379 C CA . PHE A 1 301 ? -47.348 -9.102 84.070 1.00 94.19 301 PHE A CA 1
ATOM 2380 C C . PHE A 1 301 ? -47.007 -7.767 83.389 1.00 94.19 301 PHE A C 1
ATOM 2382 O O . PHE A 1 301 ? -46.815 -7.728 82.178 1.00 94.19 301 PHE A O 1
ATOM 2389 N N . GLU A 1 302 ? -46.850 -6.677 84.142 1.00 94.31 302 GLU A N 1
ATOM 2390 C CA . GLU A 1 302 ? -46.389 -5.392 83.604 1.00 94.31 302 GLU A CA 1
ATOM 2391 C C . GLU A 1 302 ? -44.938 -5.437 83.107 1.00 94.31 302 GLU A C 1
ATOM 2393 O O . GLU A 1 302 ? -44.624 -4.805 82.096 1.00 94.31 302 GLU A O 1
ATOM 2398 N N . SER A 1 303 ? -44.056 -6.193 83.770 1.00 94.00 303 SER A N 1
ATOM 2399 C CA . SER A 1 303 ? -42.674 -6.384 83.310 1.00 94.00 303 SER A CA 1
ATOM 2400 C C . SER A 1 303 ? -42.591 -7.219 82.026 1.00 94.00 303 SER A C 1
ATOM 2402 O O . SER A 1 303 ? -41.891 -6.826 81.095 1.00 94.00 303 SER A O 1
ATOM 2404 N N . GLU A 1 304 ? -43.379 -8.293 81.920 1.00 95.69 304 GLU A N 1
ATOM 2405 C CA . GLU A 1 304 ? -43.509 -9.108 80.706 1.00 95.69 304 GLU A CA 1
ATOM 2406 C C . GLU A 1 304 ? -44.147 -8.294 79.571 1.00 95.69 304 GLU A C 1
ATOM 2408 O O . GLU A 1 304 ? -43.640 -8.291 78.451 1.00 95.69 304 GLU A O 1
ATOM 2413 N N . ARG A 1 305 ? -45.194 -7.505 79.857 1.00 95.75 305 ARG A N 1
ATOM 2414 C CA . ARG A 1 305 ? -45.811 -6.594 78.877 1.00 95.75 305 ARG A CA 1
ATOM 2415 C C . ARG A 1 305 ? -44.819 -5.550 78.361 1.00 95.75 305 ARG A C 1
ATOM 2417 O O . ARG A 1 305 ? -44.895 -5.185 77.192 1.00 95.75 305 ARG A O 1
ATOM 2424 N N . ARG A 1 306 ? -43.893 -5.073 79.202 1.00 95.38 306 ARG A N 1
ATOM 2425 C CA . ARG A 1 306 ? -42.830 -4.145 78.784 1.00 95.38 306 ARG A CA 1
ATOM 2426 C C . ARG A 1 306 ? -41.828 -4.828 77.848 1.00 95.38 306 ARG A C 1
ATOM 2428 O O . ARG A 1 306 ? -41.592 -4.306 76.767 1.00 95.38 306 ARG A O 1
ATOM 2435 N N . GLN A 1 307 ? -41.353 -6.027 78.193 1.00 96.50 307 GLN A N 1
ATOM 2436 C CA . GLN A 1 307 ? -40.470 -6.821 77.324 1.00 96.50 307 GLN A CA 1
ATOM 2437 C C . GLN A 1 307 ? -41.128 -7.168 75.978 1.00 96.50 307 GLN A C 1
ATOM 2439 O O . GLN A 1 307 ? -40.475 -7.120 74.940 1.00 96.50 307 GLN A O 1
ATOM 2444 N N . VAL A 1 308 ? -42.430 -7.477 75.965 1.00 95.50 308 VAL A N 1
ATOM 2445 C CA . VAL A 1 308 ? -43.182 -7.710 74.719 1.00 95.50 308 VAL A CA 1
ATOM 2446 C C . VAL A 1 308 ? -43.232 -6.448 73.853 1.00 95.50 308 VAL A C 1
ATOM 2448 O O . VAL A 1 308 ? -43.060 -6.559 72.642 1.00 95.50 308 VAL A O 1
ATOM 2451 N N . LEU A 1 309 ? -43.411 -5.261 74.442 1.00 95.62 309 LEU A N 1
ATOM 2452 C CA . LEU A 1 309 ? -43.374 -3.991 73.705 1.00 95.62 309 LEU A CA 1
ATOM 2453 C C . LEU A 1 309 ? -41.970 -3.683 73.158 1.00 95.62 309 LEU A C 1
ATOM 2455 O O . LEU A 1 309 ? -41.853 -3.351 71.983 1.00 95.62 309 LEU A O 1
ATOM 2459 N N . GLU A 1 310 ? -40.917 -3.872 73.958 1.00 95.88 310 GLU A N 1
ATOM 2460 C CA . GLU A 1 310 ? -39.512 -3.716 73.538 1.00 95.88 310 GLU A CA 1
ATOM 2461 C C . GLU A 1 310 ? -39.166 -4.656 72.362 1.00 95.88 310 GLU A C 1
ATOM 2463 O O . GLU A 1 310 ? -38.577 -4.236 71.366 1.00 95.88 310 GLU A O 1
ATOM 2468 N N . LEU A 1 311 ? -39.598 -5.922 72.421 1.00 96.12 311 LEU A N 1
ATOM 2469 C CA . LEU A 1 311 ? -39.437 -6.883 71.323 1.00 96.12 311 LEU A CA 1
ATOM 2470 C C . LEU A 1 311 ? -40.284 -6.522 70.092 1.00 96.12 311 LEU A C 1
ATOM 2472 O O . LEU A 1 311 ? -39.851 -6.750 68.963 1.00 96.12 311 LEU A O 1
ATOM 2476 N N . GLN A 1 312 ? -41.480 -5.964 70.283 1.00 96.12 312 GLN A N 1
ATOM 2477 C CA . GLN A 1 312 ? -42.360 -5.543 69.191 1.00 96.12 312 GLN A CA 1
ATOM 2478 C C . GLN A 1 312 ? -41.812 -4.304 68.462 1.00 96.12 312 GLN A C 1
ATOM 2480 O O . GLN A 1 312 ? -41.901 -4.231 67.235 1.00 96.12 312 GLN A O 1
ATOM 2485 N N . GLU A 1 313 ? -41.183 -3.378 69.189 1.00 95.88 313 GLU A N 1
ATOM 2486 C CA . GLU A 1 313 ? -40.428 -2.253 68.630 1.00 95.88 313 GLU A CA 1
ATOM 2487 C C . GLU A 1 313 ? -39.184 -2.742 67.872 1.00 95.88 313 GLU A C 1
ATOM 2489 O O . GLU A 1 313 ? -39.001 -2.378 66.710 1.00 95.88 313 GLU A O 1
ATOM 2494 N N . LEU A 1 314 ? -38.398 -3.658 68.454 1.00 97.00 314 LEU A N 1
ATOM 2495 C CA . LEU A 1 314 ? -37.233 -4.273 67.802 1.00 97.00 314 LEU A CA 1
ATOM 2496 C C . LEU A 1 314 ? -37.605 -4.980 66.483 1.00 97.00 314 LEU A C 1
ATOM 2498 O O . LEU A 1 314 ? -36.931 -4.812 65.466 1.00 97.00 314 LEU A O 1
ATOM 2502 N N . VAL A 1 315 ? -38.709 -5.735 66.471 1.00 96.38 315 VAL A N 1
ATOM 2503 C CA . VAL A 1 315 ? -39.252 -6.377 65.259 1.00 96.38 315 VAL A CA 1
ATOM 2504 C C . VAL A 1 315 ? -39.728 -5.341 64.236 1.00 96.38 315 VAL A C 1
ATOM 2506 O O . VAL A 1 315 ? -39.558 -5.555 63.035 1.00 96.38 315 VAL A O 1
ATOM 2509 N N . SER A 1 316 ? -40.286 -4.208 64.674 1.00 95.56 316 SER A N 1
ATOM 2510 C CA . SER A 1 316 ? -40.650 -3.107 63.774 1.00 95.56 316 SER A CA 1
ATOM 2511 C C . SER A 1 316 ? -39.416 -2.430 63.165 1.00 95.56 316 SER A C 1
ATOM 2513 O O . SER A 1 316 ? -39.423 -2.138 61.969 1.00 95.56 316 SER A O 1
ATOM 2515 N N . GLY A 1 317 ? -38.346 -2.245 63.946 1.00 96.31 317 GLY A N 1
ATOM 2516 C CA . GLY A 1 317 ? -37.055 -1.736 63.476 1.00 96.31 317 GLY A CA 1
ATOM 2517 C C . GLY A 1 317 ? -36.440 -2.643 62.411 1.00 96.31 317 GLY A C 1
ATOM 2518 O O . GLY A 1 317 ? -36.246 -2.211 61.278 1.00 96.31 317 GLY A O 1
ATOM 2519 N N . TYR A 1 318 ? -36.264 -3.936 62.712 1.00 96.19 318 TYR A N 1
ATOM 2520 C CA . TYR A 1 318 ? -35.751 -4.903 61.731 1.00 96.19 318 TYR A CA 1
ATOM 2521 C C . TYR A 1 318 ? -36.637 -5.037 60.483 1.00 96.19 318 TYR A C 1
ATOM 2523 O O . TYR A 1 318 ? -36.132 -5.335 59.401 1.00 96.19 318 TYR A O 1
ATOM 2531 N N . LYS A 1 319 ? -37.950 -4.802 60.591 1.00 96.69 319 LYS A N 1
ATOM 2532 C CA . LYS A 1 319 ? -38.843 -4.759 59.426 1.00 96.69 319 LYS A CA 1
ATOM 2533 C C . LYS A 1 319 ? -38.588 -3.531 58.539 1.00 96.69 319 LYS A C 1
ATOM 2535 O O . LYS A 1 319 ? -38.703 -3.663 57.319 1.00 96.69 319 LYS A O 1
ATOM 2540 N N . SER A 1 320 ? -38.225 -2.379 59.113 1.00 95.44 320 SER A N 1
ATOM 2541 C CA . SER A 1 320 ? -37.719 -1.240 58.330 1.00 95.44 320 SER A CA 1
ATOM 2542 C C . SER A 1 320 ? -36.389 -1.602 57.680 1.00 95.44 320 SER A C 1
ATOM 2544 O O . SER A 1 320 ? -36.328 -1.620 56.458 1.00 95.44 320 SER A O 1
ATOM 2546 N N . ASP A 1 321 ? -35.393 -2.048 58.460 1.00 97.12 321 ASP A N 1
ATOM 2547 C CA . ASP A 1 321 ? -34.059 -2.419 57.956 1.00 97.12 321 ASP A CA 1
ATOM 2548 C C . ASP A 1 321 ? -34.116 -3.389 56.764 1.00 97.12 321 ASP A C 1
ATOM 2550 O O . ASP A 1 321 ? -33.325 -3.282 55.828 1.00 97.12 321 ASP A O 1
ATOM 2554 N N . VAL A 1 322 ? -35.032 -4.366 56.793 1.00 96.38 322 VAL A N 1
ATOM 2555 C CA . VAL A 1 322 ? -35.252 -5.308 55.683 1.00 96.38 322 VAL A CA 1
ATOM 2556 C C . VAL A 1 322 ? -35.885 -4.616 54.474 1.00 96.38 322 VAL A C 1
ATOM 2558 O O . VAL A 1 322 ? -35.424 -4.838 53.359 1.00 96.38 322 VAL A O 1
ATOM 2561 N N . SER A 1 323 ? -36.878 -3.748 54.679 1.00 96.12 323 SER A N 1
ATOM 2562 C CA . SER A 1 323 ? -37.526 -2.987 53.599 1.00 96.12 323 SER A CA 1
ATOM 2563 C C . SER A 1 323 ? -36.549 -2.017 52.920 1.00 96.12 323 SER A C 1
ATOM 2565 O O . SER A 1 323 ? -36.489 -1.949 51.693 1.00 96.12 323 SER A O 1
ATOM 2567 N N . ASP A 1 324 ? -35.730 -1.323 53.710 1.00 96.88 324 ASP A N 1
ATOM 2568 C CA . ASP A 1 324 ? -34.696 -0.399 53.239 1.00 96.88 324 ASP A CA 1
ATOM 2569 C C . ASP A 1 324 ? -33.580 -1.154 52.490 1.00 96.88 324 ASP A C 1
ATOM 2571 O O . ASP A 1 324 ? -33.100 -0.716 51.439 1.00 96.88 324 ASP A O 1
ATOM 2575 N N . ARG A 1 325 ? -33.215 -2.357 52.959 1.00 96.19 325 ARG A N 1
ATOM 2576 C CA . ARG A 1 325 ? -32.307 -3.260 52.232 1.00 96.19 325 ARG A CA 1
ATOM 2577 C C . ARG A 1 325 ? -32.909 -3.753 50.920 1.00 96.19 325 ARG A C 1
ATOM 2579 O O . ARG A 1 325 ? -32.199 -3.718 49.918 1.00 96.19 325 ARG A O 1
ATOM 2586 N N . ASP A 1 326 ? -34.177 -4.154 50.885 1.00 97.62 326 ASP A N 1
ATOM 2587 C CA . ASP A 1 326 ? -34.846 -4.584 49.649 1.00 97.62 326 ASP A CA 1
ATOM 2588 C C . ASP A 1 326 ? -34.905 -3.453 48.604 1.00 97.62 326 ASP A C 1
ATOM 2590 O O . ASP A 1 326 ? -34.678 -3.714 47.418 1.00 97.62 326 ASP A O 1
ATOM 2594 N N . LEU A 1 327 ? -35.093 -2.196 49.030 1.00 96.44 327 LEU A N 1
ATOM 2595 C CA . LEU A 1 327 ? -34.951 -1.018 48.164 1.00 96.44 327 LEU A CA 1
ATOM 2596 C C . LEU A 1 327 ? -33.520 -0.887 47.617 1.00 96.44 327 LEU A C 1
ATOM 2598 O O . LEU A 1 327 ? -33.341 -0.859 46.400 1.00 96.44 327 LEU A O 1
ATOM 2602 N N . THR A 1 328 ? -32.485 -0.916 48.467 1.00 97.31 328 THR A N 1
ATOM 2603 C CA . THR A 1 328 ? -31.091 -0.836 47.970 1.00 97.31 328 THR A CA 1
ATOM 2604 C C . THR A 1 328 ? -30.710 -2.005 47.052 1.00 97.31 328 THR A C 1
ATOM 2606 O O . THR A 1 328 ? -29.955 -1.825 46.097 1.00 97.31 328 THR A O 1
ATOM 2609 N N . ILE A 1 329 ? -31.264 -3.200 47.276 1.00 97.19 329 ILE A N 1
ATOM 2610 C CA . ILE A 1 329 ? -31.093 -4.366 46.399 1.00 97.19 329 ILE A CA 1
ATOM 2611 C C . ILE A 1 329 ? -31.793 -4.145 45.050 1.00 97.19 329 ILE A C 1
ATOM 2613 O O . ILE A 1 329 ? -31.270 -4.576 44.020 1.00 97.19 329 ILE A O 1
ATOM 2617 N N . MET A 1 330 ? -32.951 -3.481 45.025 1.00 96.75 330 MET A N 1
ATOM 2618 C CA . MET A 1 330 ? -33.642 -3.105 43.789 1.00 96.75 330 MET A CA 1
ATOM 2619 C C . MET A 1 330 ? -32.830 -2.083 42.981 1.00 96.75 330 MET A C 1
ATOM 2621 O O . MET A 1 330 ? -32.604 -2.306 41.790 1.00 96.75 330 MET A O 1
ATOM 2625 N N . ASP A 1 331 ? -32.315 -1.035 43.625 1.00 97.19 331 ASP A N 1
ATOM 2626 C CA . ASP A 1 331 ? -31.501 -0.001 42.972 1.00 97.19 331 ASP A CA 1
ATOM 2627 C C . ASP A 1 331 ? -30.180 -0.572 42.430 1.00 97.19 331 ASP A C 1
ATOM 2629 O O . ASP A 1 331 ? -29.811 -0.329 41.278 1.00 97.19 331 ASP A O 1
ATOM 2633 N N . LEU A 1 332 ? -29.499 -1.423 43.208 1.00 97.25 332 LEU A N 1
ATOM 2634 C CA . LEU A 1 332 ? -28.290 -2.125 42.761 1.00 97.25 332 LEU A CA 1
ATOM 2635 C C . LEU A 1 332 ? -28.567 -3.079 41.588 1.00 97.25 332 LEU A C 1
ATOM 2637 O O . LEU A 1 332 ? -27.729 -3.200 40.694 1.00 97.25 332 LEU A O 1
ATOM 2641 N N . ARG A 1 333 ? -29.737 -3.732 41.541 1.00 97.88 333 ARG A N 1
ATOM 2642 C CA . ARG A 1 333 ? -30.159 -4.548 40.384 1.00 97.88 333 ARG A CA 1
ATOM 2643 C C . ARG A 1 333 ? -30.435 -3.689 39.150 1.00 97.88 333 ARG A C 1
ATOM 2645 O O . ARG A 1 333 ? -30.061 -4.101 38.054 1.00 97.88 333 ARG A O 1
ATOM 2652 N N . ALA A 1 334 ? -31.042 -2.513 39.313 1.00 97.06 334 ALA A N 1
ATOM 2653 C CA . ALA A 1 334 ? -31.280 -1.578 38.215 1.00 97.06 334 ALA A CA 1
ATOM 2654 C C . ALA A 1 334 ? -29.955 -1.055 37.630 1.00 97.06 334 ALA A C 1
ATOM 2656 O O . ALA A 1 334 ? -29.725 -1.190 36.428 1.00 97.06 334 ALA A O 1
ATOM 2657 N N . ALA A 1 335 ? -29.041 -0.574 38.479 1.00 97.38 335 ALA A N 1
ATOM 2658 C CA . ALA A 1 335 ? -27.711 -0.118 38.068 1.00 97.38 335 ALA A CA 1
ATOM 2659 C C . ALA A 1 335 ? -26.872 -1.244 37.425 1.00 97.38 335 ALA A C 1
ATOM 2661 O O . ALA A 1 335 ? -26.193 -1.032 36.414 1.00 97.38 335 ALA A O 1
ATOM 2662 N N . LEU A 1 336 ? -26.954 -2.472 37.954 1.00 97.12 336 LEU A N 1
ATOM 2663 C CA . LEU A 1 336 ? -26.326 -3.643 37.339 1.00 97.12 336 LEU A CA 1
ATOM 2664 C C . LEU A 1 336 ? -26.907 -3.926 35.945 1.00 97.12 336 LEU A C 1
ATOM 2666 O O . LEU A 1 336 ? -26.141 -4.110 35.004 1.00 97.12 336 LEU A O 1
ATOM 2670 N N . SER A 1 337 ? -28.231 -3.905 35.782 1.00 97.19 337 SER A N 1
ATOM 2671 C CA . SER A 1 337 ? -28.875 -4.097 34.476 1.00 97.19 337 SER A CA 1
ATOM 2672 C C . SER A 1 337 ? -28.489 -3.004 33.471 1.00 97.19 337 SER A C 1
ATOM 2674 O O . SER A 1 337 ? -28.236 -3.306 32.306 1.00 97.19 337 SER A O 1
ATOM 2676 N N . GLU A 1 338 ? -28.396 -1.745 33.906 1.00 97.94 338 GLU A N 1
ATOM 2677 C CA . GLU A 1 338 ? -27.979 -0.625 33.055 1.00 97.94 338 GLU A CA 1
ATOM 2678 C C . GLU A 1 338 ? -26.514 -0.777 32.605 1.00 97.94 338 GLU A C 1
ATOM 2680 O O . GLU A 1 338 ? -26.204 -0.624 31.423 1.00 97.94 338 GLU A O 1
ATOM 2685 N N . SER A 1 339 ? -25.605 -1.137 33.521 1.00 96.19 339 SER A N 1
ATOM 2686 C CA . SER A 1 339 ? -24.196 -1.398 33.182 1.00 96.19 339 SER A CA 1
ATOM 2687 C C . SER A 1 339 ? -24.022 -2.605 32.252 1.00 96.19 339 SER A C 1
ATOM 2689 O O . SER A 1 339 ? -23.232 -2.541 31.312 1.00 96.19 339 SER A O 1
ATOM 2691 N N . GLN A 1 340 ? -24.805 -3.673 32.439 1.00 97.19 340 GLN A N 1
ATOM 2692 C CA . GLN A 1 340 ? -24.832 -4.819 31.527 1.00 97.19 340 GLN A CA 1
ATOM 2693 C C . GLN A 1 340 ? -25.323 -4.420 30.131 1.00 97.19 340 GLN A C 1
ATOM 2695 O O . GLN A 1 340 ? -24.720 -4.828 29.138 1.00 97.19 340 GLN A O 1
ATOM 2700 N N . GLN A 1 341 ? -26.365 -3.588 30.035 1.00 97.50 341 GLN A N 1
ATOM 2701 C CA . GLN A 1 341 ? -26.859 -3.086 28.752 1.00 97.50 341 GLN A CA 1
ATOM 2702 C C . GLN A 1 341 ? -25.814 -2.210 28.043 1.00 97.50 341 GLN A C 1
ATOM 2704 O O . GLN A 1 341 ? -25.576 -2.411 26.851 1.00 97.50 341 GLN A O 1
ATOM 2709 N N . LYS A 1 342 ? -25.134 -1.308 28.768 1.00 97.81 342 LYS A N 1
ATOM 2710 C CA . LYS A 1 342 ? -24.023 -0.497 28.233 1.00 97.81 342 LYS A CA 1
ATOM 2711 C C . LYS A 1 342 ? -22.912 -1.381 27.661 1.00 97.81 342 LYS A C 1
ATOM 2713 O O . LYS A 1 342 ? -22.595 -1.255 26.480 1.00 97.81 342 LYS A O 1
ATOM 2718 N N . LEU A 1 343 ? -22.426 -2.354 28.437 1.00 97.69 343 LEU A N 1
ATOM 2719 C CA . LEU A 1 343 ? -21.398 -3.311 28.002 1.00 97.69 343 LEU A CA 1
ATOM 2720 C C . LEU A 1 343 ? -21.816 -4.138 26.773 1.00 97.69 343 LEU A C 1
ATOM 2722 O O . LEU A 1 343 ? -20.970 -4.460 25.939 1.00 97.69 343 LEU A O 1
ATOM 2726 N N . VAL A 1 344 ? -23.103 -4.477 26.626 1.00 97.81 344 VAL A N 1
ATOM 2727 C CA . VAL A 1 344 ? -23.619 -5.126 25.407 1.00 97.81 344 VAL A CA 1
ATOM 2728 C C . VAL A 1 344 ? -23.553 -4.171 24.213 1.00 97.81 344 VAL A C 1
ATOM 2730 O O . VAL A 1 344 ? -22.992 -4.548 23.185 1.00 97.81 344 VAL A O 1
ATOM 2733 N N . THR A 1 345 ? -24.026 -2.929 24.349 1.00 97.31 345 THR A N 1
ATOM 2734 C CA . THR A 1 345 ? -23.984 -1.946 23.249 1.00 97.31 345 THR A CA 1
ATOM 2735 C C . THR A 1 345 ? -22.557 -1.556 22.843 1.00 97.31 345 THR A C 1
ATOM 2737 O O . THR A 1 345 ? -22.262 -1.460 21.654 1.00 97.31 345 THR A O 1
ATOM 2740 N N . GLU A 1 346 ? -21.636 -1.421 23.801 1.00 97.75 346 GLU A N 1
ATOM 2741 C CA . GLU A 1 346 ? -20.211 -1.174 23.546 1.00 97.75 346 GLU A CA 1
ATOM 2742 C C . GLU A 1 346 ? -19.562 -2.358 22.819 1.00 97.75 346 GLU A C 1
ATOM 2744 O O . GLU A 1 346 ? -18.834 -2.174 21.843 1.00 97.75 346 GLU A O 1
ATOM 2749 N N . LYS A 1 347 ? -19.872 -3.594 23.233 1.00 97.56 347 LYS A N 1
ATOM 2750 C CA . LYS A 1 347 ? -19.416 -4.816 22.557 1.00 97.56 347 LYS A CA 1
ATOM 2751 C C . LYS A 1 347 ? -19.941 -4.908 21.121 1.00 97.56 347 LYS A C 1
ATOM 2753 O O . LYS A 1 347 ? -19.185 -5.286 20.228 1.00 97.56 347 LYS A O 1
ATOM 2758 N N . GLU A 1 348 ? -21.206 -4.575 20.881 1.00 97.50 348 GLU A N 1
ATOM 2759 C CA . GLU A 1 348 ? -21.801 -4.552 19.538 1.00 97.50 348 GLU A CA 1
ATOM 2760 C C . GLU A 1 348 ? -21.154 -3.475 18.653 1.00 97.50 348 GLU A C 1
ATOM 2762 O O . GLU A 1 348 ? -20.779 -3.758 17.511 1.00 97.50 348 GLU A O 1
ATOM 2767 N N . GLN A 1 349 ? -20.913 -2.279 19.197 1.00 98.19 349 GLN A N 1
ATOM 2768 C CA . GLN A 1 349 ? -20.179 -1.208 18.520 1.00 98.19 349 GLN A CA 1
ATOM 2769 C C . GLN A 1 349 ? -18.738 -1.622 18.176 1.00 98.19 349 GLN A C 1
ATOM 2771 O O . GLN A 1 349 ? -18.289 -1.398 17.049 1.00 98.19 349 GLN A O 1
ATOM 2776 N N . LEU A 1 350 ? -18.017 -2.257 19.105 1.00 98.06 350 LEU A N 1
ATOM 2777 C CA . LEU A 1 350 ? -16.660 -2.761 18.870 1.00 98.06 350 LEU A CA 1
ATOM 2778 C C . LEU A 1 350 ? -16.637 -3.862 17.801 1.00 98.06 350 LEU A C 1
ATOM 2780 O O . LEU A 1 350 ? -15.767 -3.845 16.933 1.00 98.06 350 LEU A O 1
ATOM 2784 N N . LEU A 1 351 ? -17.613 -4.776 17.794 1.00 98.19 351 LEU A N 1
ATOM 2785 C CA . LEU A 1 351 ? -17.744 -5.797 16.748 1.00 98.19 351 LEU A CA 1
ATOM 2786 C C . LEU A 1 351 ? -18.010 -5.174 15.367 1.00 98.19 351 LEU A C 1
ATOM 2788 O O . LEU A 1 351 ? -17.402 -5.603 14.383 1.00 98.19 351 LEU A O 1
ATOM 2792 N N . LEU A 1 352 ? -18.842 -4.131 15.285 1.00 97.56 352 LEU A N 1
ATOM 2793 C CA . LEU A 1 352 ? -19.086 -3.389 14.043 1.00 97.56 352 LEU A CA 1
ATOM 2794 C C . LEU A 1 352 ? -17.820 -2.657 13.555 1.00 97.56 352 LEU A C 1
ATOM 2796 O O . LEU A 1 352 ? -17.494 -2.695 12.364 1.00 97.56 352 LEU A O 1
ATOM 2800 N N . GLN A 1 353 ? -17.063 -2.040 14.468 1.00 98.25 353 GLN A N 1
ATOM 2801 C CA . GLN A 1 353 ? -15.778 -1.405 14.154 1.00 98.25 353 GLN A CA 1
ATOM 2802 C C . GLN A 1 353 ? -14.735 -2.430 13.687 1.00 98.25 353 GLN A C 1
ATOM 2804 O O . GLN A 1 353 ? -14.051 -2.186 12.692 1.00 98.25 353 GLN A O 1
ATOM 2809 N N . MET A 1 354 ? -14.648 -3.600 14.330 1.00 97.38 354 MET A N 1
ATOM 2810 C CA . MET A 1 354 ? -13.780 -4.702 13.896 1.00 97.38 354 MET A CA 1
ATOM 2811 C C . MET A 1 354 ? -14.159 -5.223 12.504 1.00 97.38 354 MET A C 1
ATOM 2813 O O . MET A 1 354 ? -13.266 -5.449 11.688 1.00 97.38 354 MET A O 1
ATOM 2817 N N . ALA A 1 355 ? -15.454 -5.372 12.203 1.00 97.62 355 ALA A N 1
ATOM 2818 C CA . ALA A 1 355 ? -15.928 -5.757 10.872 1.00 97.62 355 ALA A CA 1
ATOM 2819 C C . ALA A 1 355 ? -15.521 -4.718 9.811 1.00 97.62 355 ALA A C 1
ATOM 2821 O O . ALA A 1 355 ? -14.849 -5.062 8.840 1.00 97.62 355 ALA A O 1
ATOM 2822 N N . THR A 1 356 ? -15.805 -3.437 10.064 1.00 97.88 356 THR A N 1
ATOM 2823 C CA . THR A 1 356 ? -15.442 -2.314 9.177 1.00 97.88 356 THR A CA 1
ATOM 2824 C C . THR A 1 356 ? -13.929 -2.228 8.943 1.00 97.88 356 THR A C 1
ATOM 2826 O O . THR A 1 356 ? -13.462 -1.947 7.838 1.00 97.88 356 THR A O 1
ATOM 2829 N N . CYS A 1 357 ? -13.133 -2.476 9.987 1.00 96.94 357 CYS A N 1
ATOM 2830 C CA . CYS A 1 357 ? -11.677 -2.482 9.902 1.00 96.94 357 CYS A CA 1
ATOM 2831 C C . CYS A 1 357 ? -11.166 -3.666 9.064 1.00 96.94 357 CYS A C 1
ATOM 2833 O O . CYS A 1 357 ? -10.289 -3.489 8.220 1.00 96.94 357 CYS A O 1
ATOM 2835 N N . LYS A 1 358 ? -11.765 -4.852 9.227 1.00 97.44 358 LYS A N 1
ATOM 2836 C CA . LYS A 1 358 ? -11.440 -6.058 8.454 1.00 97.44 358 LYS A CA 1
ATOM 2837 C C . LYS A 1 358 ? -11.798 -5.920 6.971 1.00 97.44 358 LYS A C 1
ATOM 2839 O O . LYS A 1 358 ? -11.006 -6.325 6.125 1.00 97.44 358 LYS A O 1
ATOM 2844 N N . GLU A 1 359 ? -12.937 -5.316 6.642 1.00 97.88 359 GLU A N 1
ATOM 2845 C CA . GLU A 1 359 ? -13.297 -4.987 5.254 1.00 97.88 359 GLU A CA 1
ATOM 2846 C C . GLU A 1 359 ? -12.276 -4.022 4.636 1.00 97.88 359 GLU A C 1
ATOM 2848 O O . GLU A 1 359 ? -11.781 -4.255 3.534 1.00 97.88 359 GLU A O 1
ATOM 2853 N N . ARG A 1 360 ? -11.875 -2.979 5.376 1.00 97.75 360 ARG A N 1
ATOM 2854 C CA . ARG A 1 360 ? -10.838 -2.033 4.935 1.00 97.75 360 ARG A CA 1
ATOM 2855 C C . ARG A 1 360 ? -9.464 -2.694 4.764 1.00 97.75 360 ARG A C 1
ATOM 2857 O O . ARG A 1 360 ? -8.751 -2.380 3.817 1.00 97.75 360 ARG A O 1
ATOM 2864 N N . GLN A 1 361 ? -9.093 -3.628 5.639 1.00 97.69 361 GLN A N 1
ATOM 2865 C CA . GLN A 1 361 ? -7.890 -4.445 5.461 1.00 97.69 361 GLN A CA 1
ATOM 2866 C C . GLN A 1 361 ? -7.966 -5.239 4.148 1.00 97.69 361 GLN A C 1
ATOM 2868 O O . GLN A 1 361 ? -7.018 -5.218 3.368 1.00 97.69 361 GLN A O 1
ATOM 2873 N N . GLN A 1 362 ? -9.100 -5.888 3.866 1.00 97.31 362 GLN A N 1
ATOM 2874 C CA . GLN A 1 362 ? -9.291 -6.659 2.635 1.00 97.31 362 GLN A CA 1
ATOM 2875 C C . GLN A 1 362 ? -9.213 -5.789 1.370 1.00 97.31 362 GLN A C 1
ATOM 2877 O O . GLN A 1 362 ? -8.623 -6.229 0.382 1.00 97.31 362 GLN A O 1
ATOM 2882 N N . THR A 1 363 ? -9.731 -4.553 1.384 1.00 97.44 363 THR A N 1
ATOM 2883 C CA . THR A 1 363 ? -9.586 -3.644 0.231 1.00 97.44 363 THR A CA 1
ATOM 2884 C C . THR A 1 363 ? -8.141 -3.184 0.027 1.00 97.44 363 THR A C 1
ATOM 2886 O O . THR A 1 363 ? -7.682 -3.145 -1.116 1.00 97.44 363 THR A O 1
ATOM 2889 N N . PHE A 1 364 ? -7.382 -2.921 1.098 1.00 97.25 364 PHE A N 1
ATOM 2890 C CA . PHE A 1 364 ? -5.948 -2.627 0.987 1.00 97.25 364 PHE A CA 1
ATOM 2891 C C . PHE A 1 364 ? -5.131 -3.838 0.509 1.00 97.25 364 PHE A C 1
ATOM 2893 O O . PHE A 1 364 ? -4.279 -3.681 -0.363 1.00 97.25 364 PHE A O 1
ATOM 2900 N N . GLU A 1 365 ? -5.408 -5.048 1.001 1.00 98.12 365 GLU A N 1
ATOM 2901 C CA . GLU A 1 365 ? -4.756 -6.276 0.522 1.00 98.12 365 GLU A CA 1
ATOM 2902 C C . GLU A 1 365 ? -5.055 -6.566 -0.956 1.00 98.12 365 GLU A C 1
ATOM 2904 O O . GLU A 1 365 ? -4.179 -7.050 -1.674 1.00 98.12 365 GLU A O 1
ATOM 2909 N N . ALA A 1 366 ? -6.278 -6.290 -1.420 1.00 97.50 366 ALA A N 1
ATOM 2910 C CA . ALA A 1 366 ? -6.651 -6.431 -2.825 1.00 97.50 366 ALA A CA 1
ATOM 2911 C C . ALA A 1 366 ? -5.910 -5.414 -3.708 1.00 97.50 366 ALA A C 1
ATOM 2913 O O . ALA A 1 366 ? -5.287 -5.804 -4.695 1.00 97.50 366 ALA A O 1
ATOM 2914 N N . GLY A 1 367 ? -5.900 -4.135 -3.314 1.00 98.12 367 GLY A N 1
ATOM 2915 C CA . GLY A 1 367 ? -5.169 -3.089 -4.033 1.00 98.12 367 GLY A CA 1
ATOM 2916 C C . GLY A 1 367 ? -3.657 -3.331 -4.064 1.00 98.12 367 GLY A C 1
ATOM 2917 O O . GLY A 1 367 ? -3.022 -3.120 -5.094 1.00 98.12 367 GLY A O 1
ATOM 2918 N N . LEU A 1 368 ? -3.066 -3.836 -2.977 1.00 97.81 368 LEU A N 1
ATOM 2919 C CA . LEU A 1 368 ? -1.636 -4.159 -2.931 1.00 97.81 368 LEU A CA 1
ATOM 2920 C C . LEU A 1 368 ? -1.276 -5.299 -3.899 1.00 97.81 368 LEU A C 1
ATOM 2922 O O . LEU A 1 368 ? -0.266 -5.200 -4.592 1.00 97.81 368 LEU A O 1
ATOM 2926 N N . LYS A 1 369 ? -2.133 -6.322 -4.027 1.00 98.06 369 LYS A N 1
ATOM 2927 C CA . LYS A 1 369 ? -1.986 -7.390 -5.036 1.00 98.06 369 LYS A CA 1
ATOM 2928 C C . LYS A 1 369 ? -2.129 -6.859 -6.468 1.00 98.06 369 LYS A C 1
ATOM 2930 O O . LYS A 1 369 ? -1.375 -7.276 -7.344 1.00 98.06 369 LYS A O 1
ATOM 2935 N N . GLU A 1 370 ? -3.041 -5.915 -6.716 1.00 98.31 370 GLU A N 1
ATOM 2936 C CA . GLU A 1 370 ? -3.165 -5.251 -8.024 1.00 98.31 370 GLU A CA 1
ATOM 2937 C C . GLU A 1 370 ? -1.882 -4.484 -8.389 1.00 98.31 370 GLU A C 1
ATOM 2939 O O . GLU A 1 370 ? -1.346 -4.658 -9.487 1.00 98.31 370 GLU A O 1
ATOM 2944 N N . TRP A 1 371 ? -1.337 -3.695 -7.456 1.00 96.88 371 TRP A N 1
ATOM 2945 C CA . TRP A 1 371 ? -0.073 -2.980 -7.653 1.00 96.88 371 TRP A CA 1
ATOM 2946 C C . TRP A 1 371 ? 1.123 -3.924 -7.831 1.00 96.88 371 TRP A C 1
ATOM 2948 O O . TRP A 1 371 ? 1.973 -3.657 -8.679 1.00 96.88 371 TRP A O 1
ATOM 2958 N N . GLU A 1 372 ? 1.173 -5.048 -7.113 1.00 98.38 372 GLU A N 1
ATOM 2959 C CA . GLU A 1 372 ? 2.202 -6.080 -7.288 1.00 98.38 372 GLU A CA 1
ATOM 2960 C C . GLU A 1 372 ? 2.143 -6.707 -8.695 1.00 98.38 372 GLU A C 1
ATOM 2962 O O . GLU A 1 372 ? 3.163 -6.801 -9.383 1.00 98.38 372 GLU A O 1
ATOM 2967 N N . CYS A 1 373 ? 0.947 -7.072 -9.172 1.00 97.56 373 CYS A N 1
ATOM 2968 C CA . CYS A 1 373 ? 0.736 -7.555 -10.539 1.00 97.56 373 CYS A CA 1
ATOM 2969 C C . CYS A 1 373 ? 1.113 -6.500 -11.591 1.00 97.56 373 CYS A C 1
ATOM 2971 O O . CYS A 1 373 ? 1.774 -6.825 -12.581 1.00 97.56 373 CYS A O 1
ATOM 2973 N N . ARG A 1 374 ? 0.749 -5.232 -11.370 1.00 98.44 374 ARG A N 1
ATOM 2974 C CA . ARG A 1 374 ? 1.103 -4.115 -12.257 1.00 98.44 374 ARG A CA 1
ATOM 2975 C C . ARG A 1 374 ? 2.610 -3.858 -12.293 1.00 98.44 374 ARG A C 1
ATOM 2977 O O . ARG A 1 374 ? 3.135 -3.564 -13.363 1.00 98.44 374 ARG A O 1
ATOM 2984 N N . SER A 1 375 ? 3.303 -4.002 -11.163 1.00 97.44 375 SER A N 1
ATOM 2985 C CA . SER A 1 375 ? 4.764 -3.888 -11.087 1.00 97.44 375 SER A CA 1
ATOM 2986 C C . SER A 1 375 ? 5.443 -4.976 -11.918 1.00 97.44 375 SER A C 1
ATOM 2988 O O . SER A 1 375 ? 6.257 -4.658 -12.779 1.00 97.44 375 SER A O 1
ATOM 2990 N N . LYS A 1 376 ? 5.043 -6.243 -11.739 1.00 98.19 376 LYS A N 1
ATOM 2991 C CA . LYS A 1 376 ? 5.578 -7.386 -12.505 1.00 98.19 376 LYS A CA 1
ATOM 2992 C C . LYS A 1 376 ? 5.341 -7.238 -14.010 1.00 98.19 376 LYS A C 1
ATOM 2994 O O . LYS A 1 376 ? 6.239 -7.499 -14.803 1.00 98.19 376 LYS A O 1
ATOM 2999 N N . LEU A 1 377 ? 4.161 -6.755 -14.409 1.00 98.19 377 LEU A N 1
ATOM 3000 C CA . LEU A 1 377 ? 3.852 -6.476 -15.814 1.00 98.19 377 LEU A CA 1
ATOM 3001 C C . LEU A 1 377 ? 4.745 -5.365 -16.396 1.00 98.19 377 LEU A C 1
ATOM 3003 O O . LEU A 1 377 ? 5.188 -5.474 -17.538 1.00 98.19 377 LEU A O 1
ATOM 3007 N N . LEU A 1 378 ? 5.022 -4.300 -15.639 1.00 97.88 378 LEU A N 1
ATOM 3008 C CA . LEU A 1 378 ? 5.927 -3.229 -16.078 1.00 97.88 378 LEU A CA 1
ATOM 3009 C C . LEU A 1 378 ? 7.382 -3.710 -16.167 1.00 97.88 378 LEU A C 1
ATOM 3011 O O . LEU A 1 378 ? 8.067 -3.376 -17.131 1.00 97.88 378 LEU A O 1
ATOM 3015 N N . GLU A 1 379 ? 7.831 -4.528 -15.218 1.00 97.94 379 GLU A N 1
ATOM 3016 C CA . GLU A 1 379 ? 9.158 -5.151 -15.204 1.00 97.94 379 GLU A CA 1
ATOM 3017 C C . GLU A 1 379 ? 9.365 -6.091 -16.408 1.00 97.94 379 GLU A C 1
ATOM 3019 O O . GLU A 1 379 ? 10.380 -6.004 -17.100 1.00 97.94 379 GLU A O 1
ATOM 3024 N N . GLU A 1 380 ? 8.368 -6.916 -16.747 1.00 98.06 380 GLU A N 1
ATOM 3025 C CA . GLU A 1 380 ? 8.410 -7.764 -17.945 1.00 98.06 380 GLU A CA 1
ATOM 3026 C C . GLU A 1 380 ? 8.417 -6.943 -19.247 1.00 98.06 380 GLU A C 1
ATOM 3028 O O . GLU A 1 380 ? 9.183 -7.251 -20.163 1.00 98.06 380 GLU A O 1
ATOM 3033 N N . ASN A 1 381 ? 7.637 -5.857 -19.320 1.00 98.12 381 ASN A N 1
ATOM 3034 C CA . ASN A 1 381 ? 7.661 -4.939 -20.465 1.00 98.12 381 ASN A CA 1
ATOM 3035 C C . ASN A 1 381 ? 9.016 -4.225 -20.612 1.00 98.12 381 ASN A C 1
ATOM 3037 O O . ASN A 1 381 ? 9.507 -4.083 -21.733 1.00 98.12 381 ASN A O 1
ATOM 3041 N N . LEU A 1 382 ? 9.644 -3.804 -19.509 1.00 97.62 382 LEU A N 1
ATOM 3042 C CA . LEU A 1 382 ? 10.992 -3.228 -19.528 1.00 97.62 382 LEU A CA 1
ATOM 3043 C C . LEU A 1 382 ? 12.017 -4.248 -20.034 1.00 97.62 382 LEU A C 1
ATOM 3045 O O . LEU A 1 382 ? 12.778 -3.931 -20.947 1.00 97.62 382 LEU A O 1
ATOM 3049 N N . ARG A 1 383 ? 11.974 -5.490 -19.535 1.00 98.38 383 ARG A N 1
ATOM 3050 C CA . ARG A 1 383 ? 12.853 -6.576 -19.997 1.00 98.38 383 ARG A CA 1
ATOM 3051 C C . ARG A 1 383 ? 12.652 -6.898 -21.482 1.00 98.38 383 ARG A C 1
ATOM 3053 O O . ARG A 1 383 ? 13.617 -7.190 -22.185 1.00 98.38 383 ARG A O 1
ATOM 3060 N N . LEU A 1 384 ? 11.418 -6.832 -21.988 1.00 98.06 384 LEU A N 1
ATOM 3061 C CA . LEU A 1 384 ? 11.135 -6.993 -23.417 1.00 98.06 384 LEU A CA 1
ATOM 3062 C C . LEU A 1 384 ? 11.779 -5.870 -24.247 1.00 98.06 384 LEU A C 1
ATOM 3064 O O . LEU A 1 384 ? 12.484 -6.164 -25.211 1.00 98.06 384 LEU A O 1
ATOM 3068 N N . ARG A 1 385 ? 11.608 -4.602 -23.847 1.00 96.81 385 ARG A N 1
ATOM 3069 C CA . ARG A 1 385 ? 12.221 -3.452 -24.541 1.00 96.81 385 ARG A CA 1
ATOM 3070 C C . ARG A 1 385 ? 13.747 -3.445 -24.459 1.00 96.81 385 ARG A C 1
ATOM 3072 O O . ARG A 1 385 ? 14.397 -3.059 -25.427 1.00 96.81 385 ARG A O 1
ATOM 3079 N N . GLU A 1 386 ? 14.330 -3.905 -23.356 1.00 97.81 386 GLU A N 1
ATOM 3080 C CA . GLU A 1 386 ? 15.779 -4.087 -23.232 1.00 97.81 386 GLU A CA 1
ATOM 3081 C C . GLU A 1 386 ? 16.299 -5.150 -24.214 1.00 97.81 386 GLU A C 1
ATOM 3083 O O . GLU A 1 386 ? 17.295 -4.921 -24.902 1.00 97.81 386 GLU A O 1
ATOM 3088 N N . ASN A 1 387 ? 15.598 -6.280 -24.354 1.00 97.38 387 ASN A N 1
ATOM 3089 C CA . ASN A 1 387 ? 15.944 -7.311 -25.336 1.00 97.38 387 ASN A CA 1
ATOM 3090 C C . ASN A 1 387 ? 15.833 -6.799 -26.784 1.00 97.38 387 ASN A C 1
ATOM 3092 O O . ASN A 1 387 ? 16.741 -7.033 -27.581 1.00 97.38 387 ASN A O 1
ATOM 3096 N N . GLU A 1 388 ? 14.769 -6.063 -27.123 1.00 97.88 388 GLU A N 1
ATOM 3097 C CA . GLU A 1 388 ? 14.615 -5.419 -28.438 1.00 97.88 388 GLU A CA 1
ATOM 3098 C C . GLU A 1 388 ? 15.738 -4.407 -28.719 1.00 97.88 388 GLU A C 1
ATOM 3100 O O . GLU A 1 388 ? 16.333 -4.424 -29.797 1.00 97.88 388 GLU A O 1
ATOM 3105 N N . MET A 1 389 ? 16.068 -3.550 -27.746 1.00 97.56 389 MET A N 1
ATOM 3106 C CA . MET A 1 389 ? 17.165 -2.580 -27.843 1.00 97.56 389 MET A CA 1
ATOM 3107 C C . MET A 1 389 ? 18.512 -3.276 -28.067 1.00 97.56 389 MET A C 1
ATOM 3109 O O . MET A 1 389 ? 19.286 -2.860 -28.929 1.00 97.56 389 MET A O 1
ATOM 3113 N N . ASN A 1 390 ? 18.788 -4.349 -27.324 1.00 97.31 390 ASN A N 1
ATOM 3114 C CA . ASN A 1 390 ? 20.018 -5.123 -27.467 1.00 97.31 390 ASN A CA 1
ATOM 3115 C C . ASN A 1 390 ? 20.095 -5.833 -28.830 1.00 97.31 390 ASN A C 1
ATOM 3117 O O . ASN A 1 390 ? 21.167 -5.847 -29.436 1.00 97.31 390 ASN A O 1
ATOM 3121 N N . ALA A 1 391 ? 18.977 -6.343 -29.355 1.00 97.50 391 ALA A N 1
ATOM 3122 C CA . ALA A 1 391 ? 18.910 -6.926 -30.695 1.00 97.50 391 ALA A CA 1
ATOM 3123 C C . ALA A 1 391 ? 19.131 -5.877 -31.804 1.00 97.50 391 ALA A C 1
ATOM 3125 O O . ALA A 1 391 ? 19.938 -6.103 -32.704 1.00 97.50 391 ALA A O 1
ATOM 3126 N N . MET A 1 392 ? 18.491 -4.703 -31.716 1.00 97.06 392 MET A N 1
ATOM 3127 C CA . MET A 1 392 ? 18.721 -3.594 -32.659 1.00 97.06 392 MET A CA 1
ATOM 3128 C C . MET A 1 392 ? 20.172 -3.102 -32.619 1.00 97.06 392 MET A C 1
ATOM 3130 O O . MET A 1 392 ? 20.765 -2.840 -33.663 1.00 97.06 392 MET A O 1
ATOM 3134 N N . LYS A 1 393 ? 20.779 -3.030 -31.427 1.00 97.25 393 LYS A N 1
ATOM 3135 C CA . LYS A 1 393 ? 22.191 -2.668 -31.274 1.00 97.25 393 LYS A CA 1
ATOM 3136 C C . LYS A 1 393 ? 23.117 -3.686 -31.946 1.00 97.25 393 LYS A C 1
ATOM 3138 O O . LYS A 1 393 ? 23.987 -3.281 -32.708 1.00 97.25 393 LYS A O 1
ATOM 3143 N N . GLN A 1 394 ? 22.904 -4.984 -31.715 1.00 97.12 394 GLN A N 1
ATOM 3144 C CA . GLN A 1 394 ? 23.665 -6.047 -32.387 1.00 97.12 394 GLN A CA 1
ATOM 3145 C C . GLN A 1 394 ? 23.519 -5.972 -33.911 1.00 97.12 394 GLN A C 1
ATOM 3147 O O . GLN A 1 394 ? 24.508 -6.127 -34.621 1.00 97.12 394 GLN A O 1
ATOM 3152 N N . TRP A 1 395 ? 22.313 -5.695 -34.415 1.00 96.69 395 TRP A N 1
ATOM 3153 C CA . TRP A 1 395 ? 22.066 -5.564 -35.850 1.00 96.69 395 TRP A CA 1
ATOM 3154 C C . TRP A 1 395 ? 22.813 -4.369 -36.464 1.00 96.69 395 TRP A C 1
ATOM 3156 O O . TRP A 1 395 ? 23.492 -4.541 -37.472 1.00 96.69 395 TRP A O 1
ATOM 3166 N N . HIS A 1 396 ? 22.792 -3.197 -35.819 1.00 96.75 396 HIS A N 1
ATOM 3167 C CA . HIS A 1 396 ? 23.578 -2.040 -36.267 1.00 96.75 396 HIS A CA 1
ATOM 3168 C C . HIS A 1 396 ? 25.095 -2.237 -36.128 1.00 96.75 396 HIS A C 1
ATOM 3170 O O . HIS A 1 396 ? 25.847 -1.743 -36.965 1.00 96.75 396 HIS A O 1
ATOM 3176 N N . ASP A 1 397 ? 25.571 -2.954 -35.104 1.00 96.81 397 ASP A N 1
ATOM 3177 C CA . ASP A 1 397 ? 26.993 -3.301 -34.991 1.00 96.81 397 ASP A CA 1
ATOM 3178 C C . ASP A 1 397 ? 27.423 -4.264 -36.123 1.00 96.81 397 ASP A C 1
ATOM 3180 O O . ASP A 1 397 ? 28.539 -4.134 -36.626 1.00 96.81 397 ASP A O 1
ATOM 3184 N N . ILE A 1 398 ? 26.549 -5.170 -36.589 1.00 96.94 398 ILE A N 1
ATOM 3185 C CA . ILE A 1 398 ? 26.780 -6.009 -37.785 1.00 96.94 398 ILE A CA 1
ATOM 3186 C C . ILE A 1 398 ? 26.781 -5.155 -39.062 1.00 96.94 398 ILE A C 1
ATOM 3188 O O . ILE A 1 398 ? 27.788 -5.133 -39.763 1.00 96.94 398 ILE A O 1
ATOM 3192 N N . GLU A 1 399 ? 25.712 -4.394 -39.320 1.00 96.62 399 GLU A N 1
ATOM 3193 C CA . GLU A 1 399 ? 25.561 -3.507 -40.489 1.00 96.62 399 GLU A CA 1
ATOM 3194 C C . GLU A 1 399 ? 26.772 -2.570 -40.656 1.00 96.62 399 GLU A C 1
ATOM 3196 O O . GLU A 1 399 ? 27.347 -2.441 -41.737 1.00 96.62 399 GLU A O 1
ATOM 3201 N N . LYS A 1 400 ? 27.226 -1.970 -39.552 1.00 97.19 400 LYS A N 1
ATOM 3202 C CA . LYS A 1 400 ? 28.420 -1.122 -39.504 1.00 97.19 400 LYS A CA 1
ATOM 3203 C C . LYS A 1 400 ? 29.709 -1.881 -39.835 1.00 97.19 400 LYS A C 1
ATOM 3205 O O . LYS A 1 400 ? 30.580 -1.312 -40.495 1.00 97.19 400 LYS A O 1
ATOM 3210 N N . ASN A 1 401 ? 29.863 -3.119 -39.366 1.00 96.75 401 ASN A N 1
ATOM 3211 C CA . ASN A 1 401 ? 31.034 -3.942 -39.675 1.00 96.75 401 ASN A CA 1
ATOM 3212 C C . ASN A 1 401 ? 31.049 -4.347 -41.156 1.00 96.75 401 ASN A C 1
ATOM 3214 O O . ASN A 1 401 ? 32.097 -4.234 -41.789 1.00 96.75 401 ASN A O 1
ATOM 3218 N N . ASP A 1 402 ? 29.901 -4.719 -41.724 1.00 97.44 402 ASP A N 1
ATOM 3219 C CA . ASP A 1 402 ? 29.766 -5.050 -43.148 1.00 97.44 402 ASP A CA 1
ATOM 3220 C C . ASP A 1 402 ? 30.102 -3.830 -44.025 1.00 97.44 402 ASP A C 1
ATOM 3222 O O . ASP A 1 402 ? 30.969 -3.908 -44.899 1.00 97.44 402 ASP A O 1
ATOM 3226 N N . MET A 1 403 ? 29.548 -2.650 -43.709 1.00 96.75 403 MET A N 1
ATOM 3227 C CA . MET A 1 403 ? 29.931 -1.390 -44.366 1.00 96.75 403 MET A CA 1
ATOM 3228 C C . MET A 1 403 ? 31.428 -1.069 -44.213 1.00 96.75 403 MET A C 1
ATOM 3230 O O . MET A 1 403 ? 32.040 -0.505 -45.122 1.00 96.75 403 MET A O 1
ATOM 3234 N N . GLN A 1 404 ? 32.046 -1.411 -43.079 1.00 97.81 404 GLN A N 1
ATOM 3235 C CA . GLN A 1 404 ? 33.478 -1.204 -42.857 1.00 97.81 404 GLN A CA 1
ATOM 3236 C C . GLN A 1 404 ? 34.343 -2.167 -43.694 1.00 97.81 404 GLN A C 1
ATOM 3238 O O . GLN A 1 404 ? 35.423 -1.764 -44.137 1.00 97.81 404 GLN A O 1
ATOM 3243 N N . VAL A 1 405 ? 33.870 -3.390 -43.960 1.00 97.19 405 VAL A N 1
ATOM 3244 C CA . VAL A 1 405 ? 34.495 -4.346 -44.893 1.00 97.19 405 VAL A CA 1
ATOM 3245 C C . VAL A 1 405 ? 34.376 -3.852 -46.338 1.00 97.19 405 VAL A C 1
ATOM 3247 O O . VAL A 1 405 ? 35.390 -3.805 -47.036 1.00 97.19 405 VAL A O 1
ATOM 3250 N N . ASP A 1 406 ? 33.203 -3.381 -46.767 1.00 97.44 406 ASP A N 1
ATOM 3251 C CA . ASP A 1 406 ? 33.020 -2.788 -48.102 1.00 97.44 406 ASP A CA 1
ATOM 3252 C C . ASP A 1 406 ? 33.930 -1.567 -48.314 1.00 97.44 406 ASP A C 1
ATOM 3254 O O . ASP A 1 406 ? 34.596 -1.442 -49.345 1.00 97.44 406 ASP A O 1
ATOM 3258 N N . ILE A 1 407 ? 34.040 -0.689 -47.311 1.00 97.81 407 ILE A N 1
ATOM 3259 C CA . ILE A 1 407 ? 34.963 0.457 -47.331 1.00 97.81 407 ILE A CA 1
ATOM 3260 C C . ILE A 1 407 ? 36.432 0.005 -47.405 1.00 97.81 407 ILE A C 1
ATOM 3262 O O . ILE A 1 407 ? 37.247 0.713 -48.001 1.00 97.81 407 ILE A O 1
ATOM 3266 N N . HIS A 1 408 ? 36.799 -1.141 -46.822 1.00 97.12 408 HIS A N 1
ATOM 3267 C CA . HIS A 1 408 ? 38.149 -1.702 -46.939 1.00 97.12 408 HIS A CA 1
ATOM 3268 C C . HIS A 1 408 ? 38.416 -2.198 -48.366 1.00 97.12 408 HIS A C 1
ATOM 3270 O O . HIS A 1 408 ? 39.355 -1.731 -49.011 1.00 97.12 408 HIS A O 1
ATOM 3276 N N . HIS A 1 409 ? 37.532 -3.043 -48.896 1.00 97.62 409 HIS A N 1
ATOM 3277 C CA . HIS A 1 409 ? 37.632 -3.589 -50.250 1.00 97.62 409 HIS A CA 1
ATOM 3278 C C . HIS A 1 409 ? 37.654 -2.487 -51.327 1.00 97.62 409 HIS A C 1
ATOM 3280 O O . HIS A 1 409 ? 38.452 -2.537 -52.266 1.00 97.62 409 HIS A O 1
ATOM 3286 N N . LEU A 1 410 ? 36.844 -1.433 -51.171 1.00 97.31 410 LEU A N 1
ATOM 3287 C CA . LEU A 1 410 ? 36.868 -0.272 -52.066 1.00 97.31 410 LEU A CA 1
ATOM 3288 C C . LEU A 1 410 ? 38.194 0.503 -51.998 1.00 97.31 410 LEU A C 1
ATOM 3290 O O . LEU A 1 410 ? 38.664 0.966 -53.035 1.00 97.31 410 LEU A O 1
ATOM 3294 N N . LYS A 1 411 ? 38.832 0.615 -50.824 1.00 97.94 411 LYS A N 1
ATOM 3295 C CA . LYS A 1 411 ? 40.167 1.233 -50.685 1.00 97.94 411 LYS A CA 1
ATOM 3296 C C . LYS A 1 411 ? 41.267 0.385 -51.320 1.00 97.94 411 LYS A C 1
ATOM 3298 O O . LYS A 1 411 ? 42.146 0.943 -51.969 1.00 97.94 411 LYS A O 1
ATOM 3303 N N . GLU A 1 412 ? 41.218 -0.936 -51.170 1.00 96.56 412 GLU A N 1
ATOM 3304 C CA . GLU A 1 412 ? 42.172 -1.857 -51.806 1.00 96.56 412 GLU A CA 1
ATOM 3305 C C . GLU A 1 412 ? 42.041 -1.830 -53.335 1.00 96.56 412 GLU A C 1
ATOM 3307 O O . GLU A 1 412 ? 43.041 -1.738 -54.050 1.00 96.56 412 GLU A O 1
ATOM 3312 N N . SER A 1 413 ? 40.805 -1.823 -53.840 1.00 97.56 413 SER A N 1
ATOM 3313 C CA . SER A 1 413 ? 40.502 -1.664 -55.265 1.00 97.56 413 SER A CA 1
ATOM 3314 C C . SER A 1 413 ? 40.971 -0.306 -55.805 1.00 97.56 413 SER A C 1
ATOM 3316 O O . SER A 1 413 ? 41.597 -0.252 -56.866 1.00 97.56 413 SER A O 1
ATOM 3318 N N . LEU A 1 414 ? 40.759 0.783 -55.053 1.00 96.88 414 LEU A N 1
ATOM 3319 C CA . LEU A 1 414 ? 41.250 2.117 -55.409 1.00 96.88 414 LEU A CA 1
ATOM 3320 C C . LEU A 1 414 ? 42.783 2.155 -55.467 1.00 96.88 414 LEU A C 1
ATOM 3322 O O . LEU A 1 414 ? 43.327 2.531 -56.496 1.00 96.88 414 LEU A O 1
ATOM 3326 N N . ALA A 1 415 ? 43.482 1.662 -54.441 1.00 97.44 415 ALA A N 1
ATOM 3327 C CA . ALA A 1 415 ? 44.946 1.603 -54.433 1.00 97.44 415 ALA A CA 1
ATOM 3328 C C . ALA A 1 415 ? 45.507 0.734 -55.578 1.00 97.44 415 ALA A C 1
ATOM 3330 O O . ALA A 1 415 ? 46.520 1.072 -56.190 1.00 97.44 415 ALA A O 1
ATOM 3331 N N . SER A 1 416 ? 44.828 -0.365 -55.930 1.00 97.06 416 SER A N 1
ATOM 3332 C CA . SER A 1 416 ? 45.164 -1.168 -57.114 1.00 97.06 416 SER A CA 1
ATOM 3333 C C . SER A 1 416 ? 44.997 -0.377 -58.421 1.00 97.06 416 SER A C 1
ATOM 3335 O O . SER A 1 416 ? 45.810 -0.523 -59.338 1.00 97.06 416 SER A O 1
ATOM 3337 N N . LYS A 1 417 ? 43.985 0.495 -58.509 1.00 96.88 417 LYS A N 1
ATOM 3338 C CA . LYS A 1 417 ? 43.758 1.379 -59.661 1.00 96.88 417 LYS A CA 1
ATOM 3339 C C . LYS A 1 417 ? 44.744 2.540 -59.723 1.00 96.88 417 LYS A C 1
ATOM 3341 O O . LYS A 1 417 ? 45.238 2.818 -60.813 1.00 96.88 417 LYS A O 1
ATOM 3346 N N . ASP A 1 418 ? 45.092 3.146 -58.595 1.00 97.31 418 ASP A N 1
ATOM 3347 C CA . ASP A 1 418 ? 46.110 4.197 -58.517 1.00 97.31 418 ASP A CA 1
ATOM 3348 C C . ASP A 1 418 ? 47.475 3.668 -58.983 1.00 97.31 418 ASP A C 1
ATOM 3350 O O . ASP A 1 418 ? 48.121 4.291 -59.825 1.00 97.31 418 ASP A O 1
ATOM 3354 N N . ASN A 1 419 ? 47.859 2.456 -58.559 1.00 96.38 419 ASN A N 1
ATOM 3355 C CA . ASN A 1 419 ? 49.066 1.775 -59.045 1.00 96.38 419 ASN A CA 1
ATOM 3356 C C . ASN A 1 419 ? 49.040 1.549 -60.573 1.00 96.38 419 ASN A C 1
ATOM 3358 O O . ASN A 1 419 ? 50.043 1.781 -61.249 1.00 96.38 419 ASN A O 1
ATOM 3362 N N . GLN A 1 420 ? 47.895 1.137 -61.138 1.00 97.12 420 GLN A N 1
ATOM 3363 C CA . GLN A 1 420 ? 47.728 0.978 -62.594 1.00 97.12 420 GLN A CA 1
ATOM 3364 C C . GLN A 1 420 ? 47.827 2.318 -63.341 1.00 97.12 420 GLN A C 1
ATOM 3366 O O . GLN A 1 420 ? 48.388 2.374 -64.435 1.00 97.12 420 GLN A O 1
ATOM 3371 N N . VAL A 1 421 ? 47.319 3.408 -62.761 1.00 97.06 421 VAL A N 1
ATOM 3372 C CA . VAL A 1 421 ? 47.454 4.761 -63.322 1.00 97.06 421 VAL A CA 1
ATOM 3373 C C . VAL A 1 421 ? 48.906 5.246 -63.243 1.00 97.06 421 VAL A C 1
ATOM 3375 O O . VAL A 1 421 ? 49.394 5.847 -64.198 1.00 97.06 421 VAL A O 1
ATOM 3378 N N . GLU A 1 422 ? 49.633 4.954 -62.162 1.00 96.50 422 GLU A N 1
ATOM 3379 C CA . GLU A 1 422 ? 51.057 5.290 -62.042 1.00 96.50 422 GLU A CA 1
ATOM 3380 C C . GLU A 1 422 ? 51.917 4.532 -63.072 1.00 96.50 422 GLU A C 1
ATOM 3382 O O . GLU A 1 422 ? 52.827 5.114 -63.666 1.00 96.50 422 GLU A O 1
ATOM 3387 N N . GLU A 1 423 ? 51.618 3.256 -63.332 1.00 97.38 423 GLU A N 1
ATOM 3388 C CA . GLU A 1 423 ? 52.275 2.453 -64.373 1.00 97.38 423 GLU A CA 1
ATOM 3389 C C . GLU A 1 423 ? 51.988 2.993 -65.785 1.00 97.38 423 GLU A C 1
ATOM 3391 O O . GLU A 1 423 ? 52.921 3.244 -66.552 1.00 97.38 423 GLU A O 1
ATOM 3396 N N . LEU A 1 424 ? 50.721 3.287 -66.102 1.00 96.94 424 LEU A N 1
ATOM 3397 C CA . LEU A 1 424 ? 50.337 3.897 -67.382 1.00 96.94 424 LEU A CA 1
ATOM 3398 C C . LEU A 1 424 ? 50.959 5.288 -67.590 1.00 96.94 424 LEU A C 1
ATOM 3400 O O . LEU A 1 424 ? 51.333 5.624 -68.713 1.00 96.94 424 LEU A O 1
ATOM 3404 N N . ASN A 1 425 ? 51.124 6.085 -66.530 1.00 97.38 425 ASN A N 1
ATOM 3405 C CA . ASN A 1 425 ? 51.816 7.375 -66.605 1.00 97.38 425 ASN A CA 1
ATOM 3406 C C . ASN A 1 425 ? 53.315 7.207 -66.914 1.00 97.38 425 ASN A C 1
ATOM 3408 O O . ASN A 1 425 ? 53.844 7.936 -67.754 1.00 97.38 425 ASN A O 1
ATOM 3412 N N . LYS A 1 426 ? 53.990 6.214 -66.315 1.00 97.25 426 LYS A N 1
ATOM 3413 C CA . LYS A 1 426 ? 55.403 5.900 -66.616 1.00 97.25 426 LYS A CA 1
ATOM 3414 C C . LYS A 1 426 ? 55.595 5.489 -68.078 1.00 97.25 426 LYS A C 1
ATOM 3416 O O . LYS A 1 426 ? 56.537 5.954 -68.722 1.00 97.25 426 LYS A O 1
ATOM 3421 N N . ASP A 1 427 ? 54.702 4.664 -68.625 1.00 96.94 427 ASP A N 1
ATOM 3422 C CA . ASP A 1 427 ? 54.758 4.280 -70.043 1.00 96.94 427 ASP A CA 1
ATOM 3423 C C . ASP A 1 427 ? 54.371 5.435 -70.986 1.00 96.94 427 ASP A C 1
ATOM 3425 O O . ASP A 1 427 ? 54.970 5.577 -72.056 1.00 96.94 427 ASP A O 1
ATOM 3429 N N . LEU A 1 428 ? 53.448 6.317 -70.583 1.00 96.94 428 LEU A N 1
ATOM 3430 C CA . LEU A 1 428 ? 53.130 7.546 -71.316 1.00 96.94 428 LEU A CA 1
ATOM 3431 C C . LEU A 1 428 ? 54.338 8.494 -71.388 1.00 96.94 428 LEU A C 1
ATOM 3433 O O . LEU A 1 428 ? 54.651 8.990 -72.469 1.00 96.94 428 LEU A O 1
ATOM 3437 N N . ASP A 1 429 ? 55.050 8.723 -70.285 1.00 97.12 429 ASP A N 1
ATOM 3438 C CA . ASP A 1 429 ? 56.251 9.573 -70.271 1.00 97.12 429 ASP A CA 1
ATOM 3439 C C . ASP A 1 429 ? 57.409 8.948 -71.063 1.00 97.12 429 ASP A C 1
ATOM 3441 O O . ASP A 1 429 ? 58.115 9.636 -71.807 1.00 97.12 429 ASP A O 1
ATOM 3445 N N . ARG A 1 430 ? 57.541 7.619 -71.019 1.00 97.38 430 ARG A N 1
ATOM 3446 C CA . ARG A 1 430 ? 58.449 6.863 -71.893 1.00 97.38 430 ARG A CA 1
ATOM 3447 C C . ARG A 1 430 ? 58.080 6.992 -73.376 1.00 97.38 430 ARG A C 1
ATOM 3449 O O . ARG A 1 430 ? 58.972 6.962 -74.226 1.00 97.38 430 ARG A O 1
ATOM 3456 N N . LEU A 1 431 ? 56.794 7.122 -73.707 1.00 96.38 431 LEU A N 1
ATOM 3457 C CA . LEU A 1 431 ? 56.326 7.343 -75.077 1.00 96.38 431 LEU A CA 1
ATOM 3458 C C . LEU A 1 431 ? 56.537 8.796 -75.531 1.00 96.38 431 LEU A C 1
ATOM 3460 O O . LEU A 1 431 ? 56.956 8.989 -76.671 1.00 96.38 431 LEU A O 1
ATOM 3464 N N . LYS A 1 432 ? 56.343 9.790 -74.650 1.00 97.44 432 LYS A N 1
ATOM 3465 C CA . LYS A 1 432 ? 56.708 11.199 -74.906 1.00 97.44 432 LYS A CA 1
ATOM 3466 C C . LYS A 1 432 ? 58.189 11.315 -75.264 1.00 97.44 432 LYS A C 1
ATOM 3468 O O . LYS A 1 432 ? 58.501 11.773 -76.353 1.00 97.44 432 LYS A O 1
ATOM 3473 N N . LEU A 1 433 ? 59.085 10.760 -74.440 1.00 97.38 433 LEU A N 1
ATOM 3474 C CA . LEU A 1 433 ? 60.530 10.761 -74.714 1.00 97.38 433 LEU A CA 1
ATOM 3475 C C . LEU A 1 433 ? 60.885 10.147 -76.080 1.00 97.38 433 LEU A C 1
ATOM 3477 O O . LEU A 1 433 ? 61.710 10.697 -76.804 1.00 97.38 433 LEU A O 1
ATOM 3481 N N . LYS A 1 434 ? 60.244 9.035 -76.471 1.00 97.44 434 LYS A N 1
ATOM 3482 C CA . LYS A 1 434 ? 60.420 8.450 -77.815 1.00 97.44 434 LYS A CA 1
ATOM 3483 C C . LYS A 1 434 ? 59.917 9.373 -78.928 1.00 97.44 434 LYS A C 1
ATOM 3485 O O . LYS A 1 434 ? 60.552 9.450 -79.975 1.00 97.44 434 LYS A O 1
ATOM 3490 N N . TYR A 1 435 ? 58.780 10.034 -78.724 1.00 95.94 435 TYR A N 1
ATOM 3491 C CA . TYR A 1 435 ? 58.231 10.991 -79.681 1.00 95.94 435 TYR A CA 1
ATOM 3492 C C . TYR A 1 435 ? 59.155 12.205 -79.839 1.00 95.94 435 TYR A C 1
ATOM 3494 O O . TYR A 1 435 ? 59.490 12.557 -80.965 1.00 95.94 435 TYR A O 1
ATOM 3502 N N . ASP A 1 436 ? 59.649 12.774 -78.739 1.00 97.12 436 ASP A N 1
ATOM 3503 C CA . ASP A 1 436 ? 60.566 13.917 -78.747 1.00 97.12 436 ASP A CA 1
ATOM 3504 C C . ASP A 1 436 ? 61.897 13.573 -79.444 1.00 97.12 436 ASP A C 1
ATOM 3506 O O . ASP A 1 436 ? 62.400 14.361 -80.248 1.00 97.12 436 ASP A O 1
ATOM 3510 N N . MET A 1 437 ? 62.426 12.359 -79.227 1.00 96.56 437 MET A N 1
ATOM 3511 C CA . MET A 1 437 ? 63.577 11.833 -79.977 1.00 96.56 437 MET A CA 1
ATOM 3512 C C . MET A 1 437 ? 63.294 11.740 -81.485 1.00 96.56 437 MET A C 1
ATOM 3514 O O . MET A 1 437 ? 64.084 12.238 -82.284 1.00 96.56 437 MET A O 1
ATOM 3518 N N . LEU A 1 438 ? 62.160 11.155 -81.887 1.00 96.19 438 LEU A N 1
ATOM 3519 C CA . LEU A 1 438 ? 61.778 11.026 -83.301 1.00 96.19 438 LEU A CA 1
ATOM 3520 C C . LEU A 1 438 ? 61.499 12.384 -83.964 1.00 96.19 438 LEU A C 1
ATOM 3522 O O . LEU A 1 438 ? 61.785 12.559 -85.148 1.00 96.19 438 LEU A O 1
ATOM 3526 N N . VAL A 1 439 ? 60.973 13.362 -83.221 1.00 96.69 439 VAL A N 1
ATOM 3527 C CA . VAL A 1 439 ? 60.814 14.746 -83.689 1.00 96.69 439 VAL A CA 1
ATOM 3528 C C . VAL A 1 439 ? 62.182 15.373 -83.950 1.00 96.69 439 VAL A C 1
ATOM 3530 O O . VAL A 1 439 ? 62.378 15.921 -85.035 1.00 96.69 439 VAL A O 1
ATOM 3533 N N . ALA A 1 440 ? 63.139 15.224 -83.029 1.00 96.31 440 ALA A N 1
ATOM 3534 C CA . ALA A 1 440 ? 64.503 15.724 -83.199 1.00 96.31 440 ALA A CA 1
ATOM 3535 C C . ALA A 1 440 ? 65.243 15.053 -84.375 1.00 96.31 440 ALA A C 1
ATOM 3537 O O . ALA A 1 440 ? 65.902 15.744 -85.153 1.00 96.31 440 ALA A O 1
ATOM 3538 N N . GLU A 1 441 ? 65.092 13.737 -84.568 1.00 95.88 441 GLU A N 1
ATOM 3539 C CA . GLU A 1 441 ? 65.610 13.028 -85.751 1.00 95.88 441 GLU A CA 1
ATOM 3540 C C . GLU A 1 441 ? 64.981 13.560 -87.048 1.00 95.88 441 GLU A C 1
ATOM 3542 O O . GLU A 1 441 ? 65.692 13.877 -88.003 1.00 95.88 441 GLU A O 1
ATOM 3547 N N . LYS A 1 442 ? 63.654 13.728 -87.073 1.00 95.88 442 LYS A N 1
ATOM 3548 C CA . LYS A 1 442 ? 62.900 14.273 -88.213 1.00 95.88 442 LYS A CA 1
ATOM 3549 C C . LYS A 1 442 ? 63.302 15.719 -88.535 1.00 95.88 442 LYS A C 1
ATOM 3551 O O . LYS A 1 442 ? 63.398 16.060 -89.711 1.00 95.88 442 LYS A O 1
ATOM 3556 N N . ASP A 1 443 ? 63.566 16.561 -87.536 1.00 95.62 443 ASP A N 1
ATOM 3557 C CA . ASP A 1 443 ? 64.040 17.939 -87.745 1.00 95.62 443 ASP A CA 1
ATOM 3558 C C . ASP A 1 443 ? 65.508 17.975 -88.201 1.00 95.62 443 ASP A C 1
ATOM 3560 O O . ASP A 1 443 ? 65.859 18.760 -89.085 1.00 95.62 443 ASP A O 1
ATOM 3564 N N . GLY A 1 444 ? 66.351 17.065 -87.702 1.00 95.62 444 GLY A N 1
ATOM 3565 C CA . GLY A 1 444 ? 67.716 16.868 -88.200 1.00 95.62 444 GLY A CA 1
ATOM 3566 C C . GLY A 1 444 ? 67.756 16.419 -89.666 1.00 95.62 444 GLY A C 1
ATOM 3567 O O . GLY A 1 444 ? 68.513 16.975 -90.464 1.00 95.62 444 GLY A O 1
ATOM 3568 N N . LEU A 1 445 ? 66.902 15.467 -90.053 1.00 95.31 445 LEU A N 1
ATOM 3569 C CA . LEU A 1 445 ? 66.739 15.038 -91.447 1.00 95.31 445 LEU A CA 1
ATOM 3570 C C . LEU A 1 445 ? 66.154 16.152 -92.325 1.00 95.31 445 LEU A C 1
ATOM 3572 O O . LEU A 1 445 ? 66.611 16.341 -93.451 1.00 95.31 445 LEU A O 1
ATOM 3576 N N . ALA A 1 446 ? 65.198 16.937 -91.820 1.00 95.81 446 ALA A N 1
ATOM 3577 C CA . ALA A 1 446 ? 64.676 18.098 -92.538 1.00 95.81 446 ALA A CA 1
ATOM 3578 C C . ALA A 1 446 ? 65.775 19.144 -92.801 1.00 95.81 446 ALA A C 1
ATOM 3580 O O . ALA A 1 446 ? 65.867 19.658 -93.915 1.00 95.81 446 ALA A O 1
ATOM 3581 N N . ALA A 1 447 ? 66.657 19.408 -91.830 1.00 95.56 447 ALA A N 1
ATOM 3582 C CA . ALA A 1 447 ? 67.815 20.283 -92.016 1.00 95.56 447 ALA A CA 1
ATOM 3583 C C . ALA A 1 447 ? 68.814 19.731 -93.053 1.00 95.56 447 ALA A C 1
ATOM 3585 O O . ALA A 1 447 ? 69.296 20.485 -93.898 1.00 95.56 447 ALA A O 1
ATOM 3586 N N . GLN A 1 448 ? 69.078 18.418 -93.062 1.00 96.31 448 GLN A N 1
ATOM 3587 C CA . GLN A 1 448 ? 69.894 17.780 -94.107 1.00 96.31 448 GLN A CA 1
ATOM 3588 C C . GLN A 1 448 ? 69.264 17.924 -95.501 1.00 96.31 448 GLN A C 1
ATOM 3590 O O . GLN A 1 448 ? 69.966 18.251 -96.455 1.00 96.31 448 GLN A O 1
ATOM 3595 N N . ILE A 1 449 ? 67.945 17.742 -95.621 1.00 94.50 449 ILE A N 1
ATOM 3596 C CA . ILE A 1 449 ? 67.213 17.924 -96.884 1.00 94.50 449 ILE A CA 1
ATOM 3597 C C . ILE A 1 449 ? 67.280 19.384 -97.353 1.00 94.50 449 ILE A C 1
ATOM 3599 O O . ILE A 1 449 ? 67.507 19.615 -98.536 1.00 94.50 449 ILE A O 1
ATOM 3603 N N . GLN A 1 450 ? 67.139 20.368 -96.458 1.00 94.19 450 GLN A N 1
ATOM 3604 C CA . GLN A 1 450 ? 67.271 21.787 -96.820 1.00 94.19 450 GLN A CA 1
ATOM 3605 C C . GLN A 1 450 ? 68.697 22.145 -97.264 1.00 94.19 450 GLN A C 1
ATOM 3607 O O . GLN A 1 450 ? 68.859 22.863 -98.249 1.00 94.19 450 GLN A O 1
ATOM 3612 N N . ASN A 1 451 ? 69.729 21.594 -96.615 1.00 94.75 451 ASN A N 1
ATOM 3613 C CA . ASN A 1 451 ? 71.117 21.769 -97.054 1.00 94.75 451 ASN A CA 1
ATOM 3614 C C . ASN A 1 451 ? 71.347 21.162 -98.448 1.00 94.75 451 ASN A C 1
ATOM 3616 O O . ASN A 1 451 ? 71.851 21.847 -99.334 1.00 94.75 451 ASN A O 1
ATOM 3620 N N . LEU A 1 452 ? 70.913 19.917 -98.679 1.00 95.00 452 LEU A N 1
ATOM 3621 C CA . LEU A 1 452 ? 71.021 19.262 -99.988 1.00 95.00 452 LEU A CA 1
ATOM 3622 C C . LEU A 1 452 ? 70.202 19.977 -101.073 1.00 95.00 452 LEU A C 1
ATOM 3624 O O . LEU A 1 452 ? 70.627 20.020 -102.224 1.00 95.00 452 LEU A O 1
ATOM 3628 N N . LEU A 1 453 ? 69.057 20.571 -100.724 1.00 94.94 453 LEU A N 1
ATOM 3629 C CA . LEU A 1 453 ? 68.256 21.389 -101.636 1.00 94.94 453 LEU A CA 1
ATOM 3630 C C . LEU A 1 453 ? 68.975 22.696 -102.003 1.00 94.94 453 LEU A C 1
ATOM 3632 O O . LEU A 1 453 ? 68.959 23.075 -103.171 1.00 94.94 453 LEU A O 1
ATOM 3636 N N . ALA A 1 454 ? 69.640 23.348 -101.045 1.00 93.44 454 ALA A N 1
ATOM 3637 C CA . ALA A 1 454 ? 70.443 24.550 -101.281 1.00 93.44 454 ALA A CA 1
ATOM 3638 C C . ALA A 1 454 ? 71.726 24.257 -102.085 1.00 93.44 454 ALA A C 1
ATOM 3640 O O . ALA A 1 454 ? 72.111 25.038 -102.957 1.00 93.44 454 ALA A O 1
ATOM 3641 N N . GLU A 1 455 ? 72.370 23.109 -101.853 1.00 94.25 455 GLU A N 1
ATOM 3642 C CA . GLU A 1 455 ? 73.467 22.617 -102.695 1.00 94.25 455 GLU A CA 1
ATOM 3643 C C . GLU A 1 455 ? 72.978 22.303 -104.115 1.00 94.25 455 GLU A C 1
ATOM 3645 O O . GLU A 1 455 ? 73.619 22.701 -105.090 1.00 94.25 455 GLU A O 1
ATOM 3650 N N . ALA A 1 456 ? 71.823 21.644 -104.253 1.00 92.38 456 ALA A N 1
ATOM 3651 C CA . ALA A 1 456 ? 71.220 21.335 -105.544 1.00 92.38 456 ALA A CA 1
ATOM 3652 C C . ALA A 1 456 ? 70.790 22.598 -106.306 1.00 92.38 456 ALA A C 1
ATOM 3654 O O . ALA A 1 456 ? 71.013 22.663 -107.514 1.00 92.38 456 ALA A O 1
ATOM 3655 N N . SER A 1 457 ? 70.249 23.622 -105.633 1.00 93.38 457 SER A N 1
ATOM 3656 C CA . SER A 1 457 ? 69.939 24.905 -106.274 1.00 93.38 457 SER A CA 1
ATOM 3657 C C . SER A 1 457 ? 71.215 25.635 -106.690 1.00 93.38 457 SER A C 1
ATOM 3659 O O . SER A 1 457 ? 71.324 26.020 -107.846 1.00 93.38 457 SER A O 1
ATOM 3661 N N . ALA A 1 458 ? 72.239 25.711 -105.833 1.00 94.06 458 ALA A N 1
ATOM 3662 C CA . ALA A 1 458 ? 73.527 26.307 -106.203 1.00 94.06 458 ALA A CA 1
ATOM 3663 C C . ALA A 1 458 ? 74.213 25.564 -107.372 1.00 94.06 458 ALA A C 1
ATOM 3665 O O . ALA A 1 458 ? 74.882 26.179 -108.206 1.00 94.06 458 ALA A O 1
ATOM 3666 N N . LYS A 1 459 ? 74.028 24.240 -107.476 1.00 92.44 459 LYS A N 1
ATOM 3667 C CA . LYS A 1 459 ? 74.483 23.437 -108.622 1.00 92.44 459 LYS A CA 1
ATOM 3668 C C . LYS A 1 459 ? 73.638 23.664 -109.873 1.00 92.44 459 LYS A C 1
ATOM 3670 O O . LYS A 1 459 ? 74.211 23.751 -110.955 1.00 92.44 459 LYS A O 1
ATOM 3675 N N . ASN A 1 460 ? 72.324 23.812 -109.743 1.00 95.31 460 ASN A N 1
ATOM 3676 C CA . ASN A 1 460 ? 71.445 24.217 -110.838 1.00 95.31 460 ASN A CA 1
ATOM 3677 C C . ASN A 1 460 ? 71.817 25.614 -111.361 1.00 95.31 460 ASN A C 1
ATOM 3679 O O . ASN A 1 460 ? 71.923 25.794 -112.567 1.00 95.31 460 ASN A O 1
ATOM 3683 N N . ASP A 1 461 ? 72.094 26.575 -110.482 1.00 93.19 461 ASP A N 1
ATOM 3684 C CA . ASP A 1 461 ? 72.496 27.933 -110.859 1.00 93.19 461 ASP A CA 1
ATOM 3685 C C . ASP A 1 461 ? 73.856 27.922 -111.579 1.00 93.19 461 ASP A C 1
ATOM 3687 O O . ASP A 1 461 ? 74.033 28.592 -112.600 1.00 93.19 461 ASP A O 1
ATOM 3691 N N . GLN A 1 462 ? 74.795 27.081 -111.120 1.00 94.31 462 GLN A N 1
ATOM 3692 C CA . GLN A 1 462 ? 76.050 26.810 -111.828 1.00 94.31 462 GLN A CA 1
ATOM 3693 C C . GLN A 1 462 ? 75.801 26.199 -113.222 1.00 94.31 462 GLN A C 1
ATOM 3695 O O . GLN A 1 462 ? 76.453 26.602 -114.188 1.00 94.31 462 GLN A O 1
ATOM 3700 N N . VAL A 1 463 ? 74.856 25.261 -113.356 1.00 92.00 463 VAL A N 1
ATOM 3701 C CA . VAL A 1 463 ? 74.476 24.671 -114.651 1.00 92.00 463 VAL A CA 1
ATOM 3702 C C . VAL A 1 463 ? 73.831 25.715 -115.563 1.00 92.00 463 VAL A C 1
ATOM 3704 O O . VAL A 1 463 ? 74.285 25.855 -116.692 1.00 92.00 463 VAL A O 1
ATOM 3707 N N . GLN A 1 464 ? 72.885 26.527 -115.088 1.00 91.00 464 GLN A N 1
ATOM 3708 C CA . GLN A 1 464 ? 72.276 27.607 -115.878 1.00 91.00 464 GLN A CA 1
ATOM 3709 C C . GLN A 1 464 ? 73.311 28.656 -116.320 1.00 91.00 464 GLN A C 1
ATOM 3711 O O . GLN A 1 464 ? 73.239 29.183 -117.434 1.00 91.00 464 GLN A O 1
ATOM 3716 N N . GLN A 1 465 ? 74.324 28.939 -115.493 1.00 92.88 465 GLN A N 1
ATOM 3717 C CA . GLN A 1 465 ? 75.457 29.782 -115.883 1.00 92.88 465 GLN A CA 1
ATOM 3718 C C . GLN A 1 465 ? 76.288 29.137 -117.008 1.00 92.88 465 GLN A C 1
ATOM 3720 O O . GLN A 1 465 ? 76.669 29.827 -117.959 1.00 92.88 465 GLN A O 1
ATOM 3725 N N . MET A 1 466 ? 76.540 27.825 -116.937 1.00 91.44 466 MET A N 1
ATOM 3726 C CA . MET A 1 466 ? 77.236 27.065 -117.984 1.00 91.44 466 MET A CA 1
ATOM 3727 C C . MET A 1 466 ? 76.411 26.952 -119.275 1.00 91.44 466 MET A C 1
ATOM 3729 O O . MET A 1 466 ? 76.963 27.137 -120.357 1.00 91.44 466 MET A O 1
ATOM 3733 N N . GLU A 1 467 ? 75.100 26.726 -119.189 1.00 91.88 467 GLU A N 1
ATOM 3734 C CA . GLU A 1 467 ? 74.174 26.716 -120.327 1.00 91.88 467 GLU A CA 1
ATOM 3735 C C . GLU A 1 467 ? 74.141 28.079 -121.018 1.00 91.88 467 GLU A C 1
ATOM 3737 O O . GLU A 1 467 ? 74.283 28.158 -122.236 1.00 91.88 467 GLU A O 1
ATOM 3742 N N . LYS A 1 468 ? 74.061 29.175 -120.255 1.00 92.31 468 LYS A N 1
ATOM 3743 C CA . LYS A 1 468 ? 74.143 30.539 -120.796 1.00 92.31 468 LYS A CA 1
ATOM 3744 C C . LYS A 1 468 ? 75.480 30.799 -121.497 1.00 92.31 468 LYS A C 1
ATOM 3746 O O . LYS A 1 468 ? 75.500 31.402 -122.569 1.00 92.31 468 LYS A O 1
ATOM 3751 N N . HIS A 1 469 ? 76.590 30.320 -120.932 1.00 91.69 469 HIS A N 1
ATOM 3752 C CA . HIS A 1 469 ? 77.908 30.403 -121.568 1.00 91.69 469 HIS A CA 1
ATOM 3753 C C . HIS A 1 469 ? 77.985 29.550 -122.848 1.00 91.69 469 HIS A C 1
ATOM 3755 O O . HIS A 1 469 ? 78.575 29.979 -123.839 1.00 91.69 469 HIS A O 1
ATOM 3761 N N . MET A 1 470 ? 77.367 28.367 -122.862 1.00 88.50 470 MET A N 1
ATOM 3762 C CA . MET A 1 470 ? 77.277 27.502 -124.040 1.00 88.50 470 MET A CA 1
ATOM 3763 C C . MET A 1 470 ? 76.423 28.139 -125.144 1.00 88.50 470 MET A C 1
ATOM 3765 O O . MET A 1 470 ? 76.847 28.143 -126.295 1.00 88.50 470 MET A O 1
ATOM 3769 N N . CYS A 1 471 ? 75.275 28.734 -124.813 1.00 88.56 471 CYS A N 1
ATOM 3770 C CA . CYS A 1 471 ? 74.432 29.467 -125.761 1.00 88.56 471 CYS A CA 1
ATOM 3771 C C . CYS A 1 471 ? 75.161 30.681 -126.362 1.00 88.56 471 CYS A C 1
ATOM 3773 O O . CYS A 1 471 ? 75.051 30.925 -127.564 1.00 88.56 471 CYS A O 1
ATOM 3775 N N . ASN A 1 472 ? 75.954 31.406 -125.563 1.00 90.88 472 ASN A N 1
ATOM 3776 C CA . ASN A 1 472 ? 76.818 32.476 -126.069 1.00 90.88 472 ASN A CA 1
ATOM 3777 C C . ASN A 1 472 ? 77.867 31.933 -127.055 1.00 90.88 472 ASN A C 1
ATOM 3779 O O . ASN A 1 472 ? 77.957 32.443 -128.168 1.00 90.88 472 ASN A O 1
ATOM 3783 N N . LEU A 1 473 ? 78.586 30.859 -126.705 1.00 89.88 473 LEU A N 1
ATOM 3784 C CA . LEU A 1 473 ? 79.556 30.219 -127.608 1.00 89.88 473 LEU A CA 1
ATOM 3785 C C . LEU A 1 473 ? 78.902 29.690 -128.892 1.00 89.88 473 LEU A C 1
ATOM 3787 O O . LEU A 1 473 ? 79.465 29.821 -129.973 1.00 89.88 473 LEU A O 1
ATOM 3791 N N . GLN A 1 474 ? 77.701 29.116 -128.805 1.00 88.12 474 GLN A N 1
ATOM 3792 C CA . GLN A 1 474 ? 76.940 28.671 -129.974 1.00 88.12 474 GLN A CA 1
ATOM 3793 C C . GLN A 1 474 ? 76.553 29.849 -130.879 1.00 88.12 474 GLN A C 1
ATOM 3795 O O . GLN A 1 474 ? 76.638 29.720 -132.100 1.00 88.12 474 GLN A O 1
ATOM 3800 N N . LYS A 1 475 ? 76.192 31.004 -130.307 1.00 88.62 475 LYS A N 1
ATOM 3801 C CA . LYS A 1 475 ? 75.922 32.241 -131.053 1.00 88.62 475 LYS A CA 1
ATOM 3802 C C . LYS A 1 475 ? 77.189 32.801 -131.709 1.00 88.62 475 LYS A C 1
ATOM 3804 O O . LYS A 1 475 ? 77.159 33.105 -132.896 1.00 88.62 475 LYS A O 1
ATOM 3809 N N . GLU A 1 476 ? 78.309 32.856 -130.990 1.00 86.69 476 GLU A N 1
ATOM 3810 C CA . GLU A 1 476 ? 79.616 33.251 -131.541 1.00 86.69 476 GLU A CA 1
ATOM 3811 C C . GLU A 1 476 ? 80.064 32.304 -132.667 1.00 86.69 476 GLU A C 1
ATOM 3813 O O . GLU A 1 476 ? 80.511 32.757 -133.719 1.00 86.69 476 GLU A O 1
ATOM 3818 N N . HIS A 1 477 ? 79.875 30.990 -132.513 1.00 85.19 477 HIS A N 1
ATOM 3819 C CA . HIS A 1 477 ? 80.131 30.019 -133.577 1.00 85.19 477 HIS A CA 1
ATOM 3820 C C . HIS A 1 477 ? 79.196 30.205 -134.782 1.00 85.19 477 HIS A C 1
ATOM 3822 O O . HIS A 1 477 ? 79.665 30.108 -135.913 1.00 85.19 477 HIS A O 1
ATOM 3828 N N . GLN A 1 478 ? 77.909 30.509 -134.585 1.00 87.44 478 GLN A N 1
ATOM 3829 C CA . GLN A 1 478 ? 76.987 30.830 -135.685 1.00 87.44 478 GLN A CA 1
ATOM 3830 C C . GLN A 1 478 ? 77.393 32.119 -136.417 1.00 87.44 478 GLN A C 1
ATOM 3832 O O . GLN A 1 478 ? 77.369 32.153 -137.648 1.00 87.44 478 GLN A O 1
ATOM 3837 N N . GLU A 1 479 ? 77.831 33.151 -135.694 1.00 85.81 479 GLU A N 1
ATOM 3838 C CA . GLU A 1 479 ? 78.333 34.406 -136.269 1.00 85.81 479 GLU A CA 1
ATOM 3839 C C . GLU A 1 479 ? 79.658 34.203 -137.024 1.00 85.81 479 GLU A C 1
ATOM 3841 O O . GLU A 1 479 ? 79.813 34.706 -138.138 1.00 85.81 479 GLU A O 1
ATOM 3846 N N . LEU A 1 480 ? 80.573 33.382 -136.498 1.00 86.69 480 LEU A N 1
ATOM 3847 C CA . LEU A 1 480 ? 81.800 32.969 -137.190 1.00 86.69 480 LEU A CA 1
ATOM 3848 C C . LEU A 1 480 ? 81.513 32.118 -138.435 1.00 86.69 480 LEU A C 1
ATOM 3850 O O . LEU A 1 480 ? 82.180 32.293 -139.454 1.00 86.69 480 LEU A O 1
ATOM 3854 N N . ILE A 1 481 ? 80.513 31.232 -138.399 1.00 84.88 481 ILE A N 1
ATOM 3855 C CA . ILE A 1 481 ? 80.065 30.461 -139.571 1.00 84.88 481 ILE A CA 1
ATOM 3856 C C . ILE A 1 481 ? 79.458 31.395 -140.625 1.00 84.88 481 ILE A C 1
ATOM 3858 O O . ILE A 1 481 ? 79.790 31.266 -141.802 1.00 84.88 481 ILE A O 1
ATOM 3862 N N . ALA A 1 482 ? 78.639 32.373 -140.230 1.00 83.75 482 ALA A N 1
ATOM 3863 C CA . ALA A 1 482 ? 78.080 33.370 -141.144 1.00 83.75 482 ALA A CA 1
ATOM 3864 C C . ALA A 1 482 ? 79.173 34.259 -141.771 1.00 83.75 482 ALA A C 1
ATOM 3866 O O . ALA A 1 482 ? 79.172 34.475 -142.985 1.00 83.75 482 ALA A O 1
ATOM 3867 N N . GLY A 1 483 ? 80.149 34.713 -140.977 1.00 84.12 483 GLY A N 1
ATOM 3868 C CA . GLY A 1 483 ? 81.318 35.453 -141.461 1.00 84.12 483 GLY A CA 1
ATOM 3869 C C . GLY A 1 483 ? 82.203 34.621 -142.396 1.00 84.12 483 GLY A C 1
ATOM 3870 O O . GLY A 1 483 ? 82.626 35.109 -143.444 1.00 84.12 483 GLY A O 1
ATOM 3871 N N . SER A 1 484 ? 82.417 33.343 -142.076 1.00 79.56 484 SER A N 1
ATOM 3872 C CA . SER A 1 484 ? 83.145 32.390 -142.923 1.00 79.56 484 SER A CA 1
ATOM 3873 C C . SER A 1 484 ? 82.418 32.134 -144.248 1.00 79.56 484 SER A C 1
ATOM 3875 O O . SER A 1 484 ? 83.040 32.187 -145.306 1.00 79.56 484 SER A O 1
ATOM 3877 N N . ALA A 1 485 ? 81.094 31.959 -144.228 1.00 78.88 485 ALA A N 1
ATOM 3878 C CA . ALA A 1 485 ? 80.278 31.821 -145.434 1.00 78.88 485 ALA A CA 1
ATOM 3879 C C . ALA A 1 485 ? 80.302 33.096 -146.300 1.00 78.88 485 ALA A C 1
ATOM 3881 O O . ALA A 1 485 ? 80.379 33.011 -147.527 1.00 78.88 485 ALA A O 1
ATOM 3882 N N . HIS A 1 486 ? 80.307 34.283 -145.683 1.00 82.88 486 HIS A N 1
ATOM 3883 C CA . HIS A 1 486 ? 80.473 35.551 -146.397 1.00 82.88 486 HIS A CA 1
ATOM 3884 C C . HIS A 1 486 ? 81.866 35.666 -147.043 1.00 82.88 486 HIS A C 1
ATOM 3886 O O . HIS A 1 486 ? 81.973 36.016 -148.219 1.00 82.88 486 HIS A O 1
ATOM 3892 N N . ALA A 1 487 ? 82.928 35.281 -146.327 1.00 80.00 487 ALA A N 1
ATOM 3893 C CA . ALA A 1 487 ? 84.285 35.225 -146.870 1.00 80.00 487 ALA A CA 1
ATOM 3894 C C . ALA A 1 487 ? 84.421 34.188 -148.003 1.00 80.00 487 ALA A C 1
ATOM 3896 O O . ALA A 1 487 ? 85.030 34.481 -149.029 1.00 80.00 487 ALA A O 1
ATOM 3897 N N . GLN A 1 488 ? 83.804 33.007 -147.876 1.00 79.81 488 GLN A N 1
ATOM 3898 C CA . GLN A 1 488 ? 83.744 32.003 -148.945 1.00 79.81 488 GLN A CA 1
ATOM 3899 C C . GLN A 1 488 ? 82.996 32.520 -150.179 1.00 79.81 488 GLN A C 1
ATOM 3901 O O . GLN A 1 488 ? 83.448 32.277 -151.297 1.00 79.81 488 GLN A O 1
ATOM 3906 N N . LYS A 1 489 ? 81.900 33.273 -150.001 1.00 82.50 489 LYS A N 1
ATOM 3907 C CA . LYS A 1 489 ? 81.190 33.925 -151.112 1.00 82.50 489 LYS A CA 1
ATOM 3908 C C . LYS A 1 489 ? 82.088 34.934 -151.830 1.00 82.50 489 LYS A C 1
ATOM 3910 O O . LYS A 1 489 ? 82.185 34.876 -153.052 1.00 82.50 489 LYS A O 1
ATOM 3915 N N . LEU A 1 490 ? 82.802 35.780 -151.085 1.00 85.44 490 LEU A N 1
ATOM 3916 C CA . LEU A 1 490 ? 83.753 36.746 -151.645 1.00 85.44 490 LEU A CA 1
ATOM 3917 C C . LEU A 1 490 ? 84.912 36.050 -152.387 1.00 85.44 490 LEU A C 1
ATOM 3919 O O . LEU A 1 490 ? 85.300 36.474 -153.472 1.00 85.44 490 LEU A O 1
ATOM 3923 N N . VAL A 1 491 ? 85.432 34.940 -151.852 1.00 81.69 491 VAL A N 1
ATOM 3924 C CA . VAL A 1 491 ? 86.433 34.091 -152.528 1.00 81.69 491 VAL A CA 1
ATOM 3925 C C . VAL A 1 491 ? 85.867 33.444 -153.799 1.00 81.69 491 VAL A C 1
ATOM 3927 O O . VAL A 1 491 ? 86.595 33.305 -154.780 1.00 81.69 491 VAL A O 1
ATOM 3930 N N . GLY A 1 492 ? 84.582 33.082 -153.815 1.00 78.38 492 GLY A N 1
ATOM 3931 C CA . GLY A 1 492 ? 83.876 32.620 -155.013 1.00 78.38 492 GLY A CA 1
ATOM 3932 C C . GLY A 1 492 ? 83.777 33.708 -156.084 1.00 78.38 492 GLY A C 1
ATOM 3933 O O . GLY A 1 492 ? 84.186 33.483 -157.219 1.00 78.38 492 GLY A O 1
ATOM 3934 N N . GLU A 1 493 ? 83.326 34.906 -155.711 1.00 83.44 493 GLU A N 1
ATOM 3935 C CA . GLU A 1 493 ? 83.228 36.076 -156.599 1.00 83.44 493 GLU A CA 1
ATOM 3936 C C . GLU A 1 493 ? 84.599 36.470 -157.180 1.00 83.44 493 GLU A C 1
ATOM 3938 O O . GLU A 1 493 ? 84.725 36.699 -158.386 1.00 83.44 493 GLU A O 1
ATOM 3943 N N . LEU A 1 494 ? 85.654 36.453 -156.356 1.00 81.12 494 LEU A N 1
ATOM 3944 C CA . LEU A 1 494 ? 87.036 36.652 -156.803 1.00 81.12 494 LEU A CA 1
ATOM 3945 C C . LEU A 1 494 ? 87.512 35.536 -157.746 1.00 81.12 494 LEU A C 1
ATOM 3947 O O . LEU A 1 494 ? 88.168 35.835 -158.743 1.00 81.12 494 LEU A O 1
ATOM 3951 N N . ARG A 1 495 ? 87.167 34.267 -157.486 1.00 84.38 495 ARG A N 1
ATOM 3952 C CA . ARG A 1 495 ? 87.532 33.139 -158.362 1.00 84.38 495 ARG A CA 1
ATOM 3953 C C . ARG A 1 495 ? 86.869 33.251 -159.732 1.00 84.38 495 ARG A C 1
ATOM 3955 O O . ARG A 1 495 ? 87.568 33.142 -160.732 1.00 84.38 495 ARG A O 1
ATOM 3962 N N . SER A 1 496 ? 85.572 33.553 -159.791 1.00 81.81 496 SER A N 1
ATOM 3963 C CA . SER A 1 496 ? 84.876 33.808 -161.060 1.00 81.81 496 SER A CA 1
ATOM 3964 C C . SER A 1 496 ? 85.465 35.005 -161.813 1.00 81.81 496 SER A C 1
ATOM 3966 O O . SER A 1 496 ? 85.463 35.024 -163.044 1.00 81.81 496 SER A O 1
ATOM 3968 N N . ARG A 1 497 ? 86.017 36.001 -161.104 1.00 86.12 497 ARG A N 1
ATOM 3969 C CA . ARG A 1 497 ? 86.722 37.120 -161.743 1.00 86.12 497 ARG A CA 1
ATOM 3970 C C . ARG A 1 497 ? 88.105 36.734 -162.281 1.00 86.12 497 ARG A C 1
ATOM 3972 O O . ARG A 1 497 ? 88.485 37.255 -163.325 1.00 86.12 497 ARG A O 1
ATOM 3979 N N . VAL A 1 498 ? 88.832 35.828 -161.623 1.00 82.06 498 VAL A N 1
ATOM 3980 C CA . VAL A 1 498 ? 90.071 35.236 -162.166 1.00 82.06 498 VAL A CA 1
ATOM 3981 C C . VAL A 1 498 ? 89.759 34.419 -163.420 1.00 82.06 498 VAL A C 1
ATOM 3983 O O . VAL A 1 498 ? 90.356 34.674 -164.459 1.00 82.06 498 VAL A O 1
ATOM 3986 N N . GLU A 1 499 ? 88.752 33.549 -163.368 1.00 81.12 499 GLU A N 1
ATOM 3987 C CA . GLU A 1 499 ? 88.323 32.711 -164.496 1.00 81.12 499 GLU A CA 1
ATOM 3988 C C . GLU A 1 499 ? 87.910 33.553 -165.723 1.00 81.12 499 GLU A C 1
ATOM 3990 O O . GLU A 1 499 ? 88.278 33.233 -166.853 1.00 81.12 499 GLU A O 1
ATOM 3995 N N . GLN A 1 500 ? 87.230 34.692 -165.526 1.00 79.31 500 GLN A N 1
ATOM 3996 C CA . GLN A 1 500 ? 86.989 35.665 -166.604 1.00 79.31 500 GLN A CA 1
ATOM 3997 C C . GLN A 1 500 ? 88.286 36.212 -167.219 1.00 79.31 500 GLN A C 1
ATOM 3999 O O . GLN A 1 500 ? 88.389 36.303 -168.441 1.00 79.31 500 GLN A O 1
ATOM 4004 N N . LEU A 1 501 ? 89.265 36.591 -166.393 1.00 80.38 501 LEU A N 1
ATOM 4005 C CA . LEU A 1 501 ? 90.537 37.158 -166.855 1.00 80.38 501 LEU A CA 1
ATOM 4006 C C . LEU A 1 501 ? 91.418 36.113 -167.560 1.00 80.38 501 LEU A C 1
ATOM 4008 O O . LEU A 1 501 ? 92.120 36.454 -168.508 1.00 80.38 501 LEU A O 1
ATOM 4012 N N . GLU A 1 502 ? 91.356 34.846 -167.151 1.00 76.88 502 GLU A N 1
ATOM 4013 C CA . GLU A 1 502 ? 92.042 33.738 -167.827 1.00 76.88 502 GLU A CA 1
ATOM 4014 C C . GLU A 1 502 ? 91.446 33.480 -169.221 1.00 76.88 502 GLU A C 1
ATOM 4016 O O . GLU A 1 502 ? 92.191 33.406 -170.200 1.00 76.88 502 GLU A O 1
ATOM 4021 N N . ASN A 1 503 ? 90.113 33.468 -169.346 1.00 79.94 503 ASN A N 1
ATOM 4022 C CA . ASN A 1 503 ? 89.429 33.371 -170.644 1.00 79.94 503 ASN A CA 1
ATOM 4023 C C . ASN A 1 503 ? 89.733 34.574 -171.566 1.00 79.94 503 ASN A C 1
ATOM 4025 O O . ASN A 1 503 ? 89.934 34.399 -172.770 1.00 79.94 503 ASN A O 1
ATOM 4029 N N . GLU A 1 504 ? 89.811 35.791 -171.017 1.00 79.75 504 GLU A N 1
ATOM 4030 C CA . GLU A 1 504 ? 90.224 37.001 -171.747 1.00 79.75 504 GLU A CA 1
ATOM 4031 C C . GLU A 1 504 ? 91.664 36.861 -172.290 1.00 79.75 504 GLU A C 1
ATOM 4033 O O . GLU A 1 504 ? 91.929 37.153 -173.459 1.00 79.75 504 GLU A O 1
ATOM 4038 N N . VAL A 1 505 ? 92.590 36.349 -171.470 1.00 77.75 505 VAL A N 1
ATOM 4039 C CA . VAL A 1 505 ? 93.992 36.100 -171.849 1.00 77.75 505 VAL A CA 1
ATOM 4040 C C . VAL A 1 505 ? 94.117 35.017 -172.925 1.00 77.75 505 VAL A C 1
ATOM 4042 O O . VAL A 1 505 ? 94.892 35.190 -173.869 1.00 77.75 505 VAL A O 1
ATOM 4045 N N . ASP A 1 506 ? 93.365 33.920 -172.838 1.00 75.25 506 ASP A N 1
ATOM 4046 C CA . ASP A 1 506 ? 93.405 32.860 -173.855 1.00 75.25 506 ASP A CA 1
ATOM 4047 C C . ASP A 1 506 ? 92.780 33.304 -175.185 1.00 75.25 506 ASP A C 1
ATOM 4049 O O . ASP A 1 506 ? 93.340 33.025 -176.249 1.00 75.25 506 ASP A O 1
ATOM 4053 N N . SER A 1 507 ? 91.712 34.105 -175.145 1.00 76.00 507 SER A N 1
ATOM 4054 C CA . SER A 1 507 ? 91.167 34.776 -176.334 1.00 76.00 507 SER A CA 1
ATOM 4055 C C . SER A 1 507 ? 92.215 35.679 -177.009 1.00 76.00 507 SER A C 1
ATOM 4057 O O . SER A 1 507 ? 92.427 35.608 -178.225 1.00 76.00 507 SER A O 1
ATOM 4059 N N . GLN A 1 508 ? 92.976 36.455 -176.226 1.00 76.12 508 GLN A N 1
ATOM 4060 C CA . GLN A 1 508 ? 94.082 37.270 -176.746 1.00 76.12 508 GLN A CA 1
ATOM 4061 C C . GLN A 1 508 ? 95.212 36.421 -177.360 1.00 76.12 508 GLN A C 1
ATOM 4063 O O . GLN A 1 508 ? 95.727 36.784 -178.423 1.00 76.12 508 GLN A O 1
ATOM 4068 N N . LYS A 1 509 ? 95.573 35.270 -176.768 1.00 76.62 509 LYS A N 1
ATOM 4069 C CA . LYS A 1 509 ? 96.566 34.341 -177.356 1.00 76.62 509 LYS A CA 1
ATOM 4070 C C . LYS A 1 509 ? 96.139 33.856 -178.7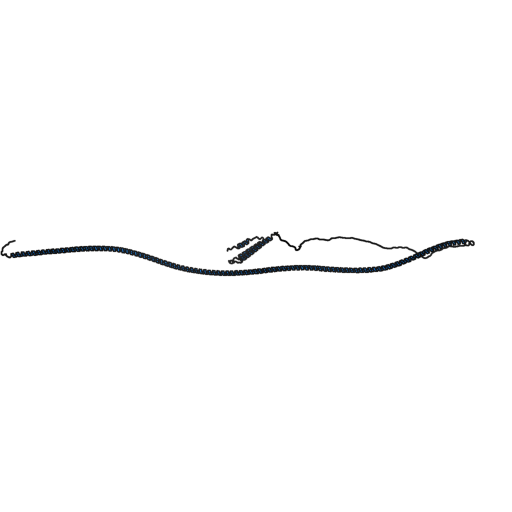46 1.00 76.62 509 LYS A C 1
ATOM 4072 O O . LYS A 1 509 ? 96.969 33.856 -179.657 1.00 76.62 509 LYS A O 1
ATOM 4077 N N . VAL A 1 510 ? 94.864 33.495 -178.927 1.00 74.88 510 VAL A N 1
ATOM 4078 C CA . VAL A 1 510 ? 94.320 33.033 -180.220 1.00 74.88 510 VAL A CA 1
ATOM 4079 C C . VAL A 1 510 ? 94.434 34.124 -181.292 1.00 74.88 510 VAL A C 1
ATOM 4081 O O . VAL A 1 510 ? 94.934 33.865 -182.390 1.00 74.88 510 VAL A O 1
ATOM 4084 N N . VAL A 1 511 ? 94.056 35.366 -180.970 1.00 76.06 511 VAL A N 1
ATOM 4085 C CA . VAL A 1 511 ? 94.177 36.508 -181.900 1.00 76.06 511 VAL A CA 1
ATOM 4086 C C . VAL A 1 511 ? 95.639 36.762 -182.298 1.00 76.06 511 VAL A C 1
ATOM 4088 O O . VAL A 1 511 ? 95.930 37.029 -183.468 1.00 76.06 511 VAL A O 1
ATOM 4091 N N . ILE A 1 512 ? 96.582 36.623 -181.359 1.00 74.12 512 ILE A N 1
ATOM 4092 C CA . ILE A 1 512 ? 98.021 36.771 -181.628 1.00 74.12 512 ILE A CA 1
ATOM 4093 C C . ILE A 1 512 ? 98.537 35.658 -182.555 1.00 74.12 512 ILE A C 1
ATOM 4095 O O . ILE A 1 512 ? 99.288 35.953 -183.491 1.00 74.12 512 ILE A O 1
ATOM 4099 N N . SER A 1 513 ? 98.134 34.397 -182.350 1.00 73.25 513 SER A N 1
ATOM 4100 C CA . SER A 1 513 ? 98.575 33.286 -183.207 1.00 73.25 513 SER A CA 1
ATOM 4101 C C . SER A 1 513 ? 98.045 33.406 -184.637 1.00 73.25 513 SER A C 1
ATOM 4103 O O . SER A 1 513 ? 98.793 33.202 -185.596 1.00 73.25 513 SER A O 1
ATOM 4105 N N . ASP A 1 514 ? 96.789 33.823 -184.793 1.00 71.19 514 ASP A N 1
ATOM 4106 C CA . ASP A 1 514 ? 96.144 33.993 -186.096 1.00 71.19 514 ASP A CA 1
ATOM 4107 C C . ASP A 1 514 ? 96.761 35.167 -186.894 1.00 71.19 514 ASP A C 1
ATOM 4109 O O . ASP A 1 514 ? 96.978 35.090 -188.109 1.00 71.19 514 ASP A O 1
ATOM 4113 N N . GLY A 1 515 ? 97.171 36.231 -186.192 1.00 75.56 515 GLY A N 1
ATOM 4114 C CA . GLY A 1 515 ? 97.965 37.332 -186.749 1.00 75.56 515 GLY A CA 1
ATOM 4115 C C . GLY A 1 515 ? 99.410 36.960 -187.119 1.00 75.56 515 GLY A C 1
ATOM 4116 O O . GLY A 1 515 ? 100.016 37.625 -187.966 1.00 75.56 515 GLY A O 1
ATOM 4117 N N . ALA A 1 516 ? 99.975 35.904 -186.526 1.00 71.19 516 ALA A N 1
ATOM 4118 C CA . ALA A 1 516 ? 101.297 35.387 -186.880 1.00 71.19 516 ALA A CA 1
ATOM 4119 C C . ALA A 1 516 ? 101.257 34.500 -188.138 1.00 71.19 516 ALA A C 1
ATOM 4121 O O . ALA A 1 516 ? 102.147 34.605 -188.985 1.00 71.19 516 ALA A O 1
ATOM 4122 N N . GLU A 1 517 ? 100.219 33.676 -188.310 1.00 69.12 517 GLU A N 1
ATOM 4123 C CA . GLU A 1 517 ? 100.116 32.783 -189.474 1.00 69.12 517 GLU A CA 1
ATOM 4124 C C . GLU A 1 517 ? 99.894 33.556 -190.782 1.00 69.12 517 GLU A C 1
ATOM 4126 O O . GLU A 1 517 ? 100.548 33.289 -191.792 1.00 69.12 517 GLU A O 1
ATOM 4131 N N . LYS A 1 518 ? 99.082 34.620 -190.744 1.00 72.31 518 LYS A N 1
ATOM 4132 C CA . LYS A 1 518 ? 98.879 35.532 -191.887 1.00 72.31 518 LYS A CA 1
ATOM 4133 C C . LYS A 1 518 ? 100.188 36.180 -192.366 1.00 72.31 518 LYS A C 1
ATOM 4135 O O . LYS A 1 518 ? 100.374 36.378 -193.565 1.00 72.31 518 LYS A O 1
ATOM 4140 N N . LYS A 1 519 ? 101.140 36.437 -191.457 1.00 74.31 519 LYS A N 1
ATOM 4141 C CA . LYS A 1 519 ? 102.493 36.917 -191.807 1.00 74.31 519 LYS A CA 1
ATOM 4142 C C . LYS A 1 519 ? 103.361 35.819 -192.436 1.00 74.31 519 LYS A C 1
ATOM 4144 O O . LYS A 1 519 ? 104.148 36.125 -193.329 1.00 74.31 519 LYS A O 1
ATOM 4149 N N . ARG A 1 520 ? 103.212 34.552 -192.023 1.00 72.75 520 ARG A N 1
ATOM 4150 C CA . ARG A 1 520 ? 103.920 33.408 -192.633 1.00 72.75 520 ARG A CA 1
ATOM 4151 C C . ARG A 1 520 ? 103.464 33.123 -194.065 1.00 72.75 520 ARG A C 1
ATOM 4153 O O . ARG A 1 520 ? 104.300 32.764 -194.891 1.00 72.75 520 ARG A O 1
ATOM 4160 N N . GLU A 1 521 ? 102.181 33.289 -194.375 1.00 67.56 521 GLU A N 1
ATOM 4161 C CA . GLU A 1 521 ? 101.679 33.100 -195.746 1.00 67.56 521 GLU A CA 1
ATOM 4162 C C . GLU A 1 521 ? 102.106 34.244 -196.682 1.00 67.56 521 GLU A C 1
ATOM 4164 O O . GLU A 1 521 ? 102.564 33.986 -197.792 1.00 67.56 521 GLU A O 1
ATOM 4169 N N . ALA A 1 522 ? 102.085 35.500 -196.218 1.00 71.75 522 ALA A N 1
ATOM 4170 C CA . ALA A 1 522 ? 102.565 36.641 -197.009 1.00 71.75 522 ALA A CA 1
ATOM 4171 C C . ALA A 1 522 ? 104.027 36.478 -197.483 1.00 71.75 522 ALA A C 1
ATOM 4173 O O . ALA A 1 522 ? 104.363 36.857 -198.605 1.00 71.75 522 ALA A O 1
ATOM 4174 N N . ILE A 1 523 ? 104.889 35.868 -196.659 1.00 67.62 523 ILE A N 1
ATOM 4175 C CA . ILE A 1 523 ? 106.284 35.565 -197.019 1.00 67.62 523 ILE A CA 1
ATOM 4176 C C . ILE A 1 523 ? 106.359 34.462 -198.092 1.00 67.62 523 ILE A C 1
ATOM 4178 O O . ILE A 1 523 ? 107.123 34.601 -199.047 1.00 67.62 523 ILE A O 1
ATOM 4182 N N . ARG A 1 524 ? 105.540 33.402 -197.987 1.00 71.38 524 ARG A N 1
ATOM 4183 C CA . ARG A 1 524 ? 105.476 32.314 -198.987 1.00 71.38 524 ARG A CA 1
ATOM 4184 C C . ARG A 1 524 ? 105.087 32.830 -200.374 1.00 71.38 524 ARG A C 1
ATOM 4186 O O . ARG A 1 524 ? 105.762 32.507 -201.351 1.00 71.38 524 ARG A O 1
ATOM 4193 N N . GLN A 1 525 ? 104.058 33.676 -200.443 1.00 71.88 525 GLN A N 1
ATOM 4194 C CA . GLN A 1 525 ? 103.610 34.312 -201.688 1.00 71.88 525 GLN A CA 1
ATOM 4195 C C . GLN A 1 525 ? 104.722 35.163 -202.330 1.00 71.88 525 GLN A C 1
ATOM 4197 O O . GLN A 1 525 ? 104.931 35.105 -203.543 1.00 71.88 525 GLN A O 1
ATOM 4202 N N . LEU A 1 526 ? 105.487 35.909 -201.522 1.00 68.81 526 LEU A N 1
ATOM 4203 C CA . LEU A 1 526 ? 106.562 36.768 -202.023 1.00 68.81 526 LEU A CA 1
ATOM 4204 C C . LEU A 1 526 ? 107.695 35.960 -202.678 1.00 68.81 526 LEU A C 1
ATOM 4206 O O . LEU A 1 526 ? 108.144 36.304 -203.773 1.00 68.81 526 LEU A O 1
ATOM 4210 N N . CYS A 1 527 ? 108.126 34.861 -202.050 1.00 67.50 527 CYS A N 1
ATOM 4211 C CA . CYS A 1 527 ? 109.196 34.007 -202.575 1.00 67.50 527 CYS A CA 1
ATOM 4212 C C . CYS A 1 527 ? 108.856 33.396 -203.945 1.00 67.50 527 CYS A C 1
ATOM 4214 O O . CYS A 1 527 ? 109.721 33.347 -204.817 1.00 67.50 527 CYS A O 1
ATOM 4216 N N . PHE A 1 528 ? 107.599 33.002 -204.170 1.00 66.00 528 PHE A N 1
ATOM 4217 C CA . PHE A 1 528 ? 107.164 32.407 -205.441 1.00 66.00 528 PHE A CA 1
ATOM 4218 C C . PHE A 1 528 ? 107.321 33.367 -206.635 1.00 66.00 528 PHE A C 1
ATOM 4220 O O . PHE A 1 528 ? 107.640 32.943 -207.746 1.00 66.00 528 PHE A O 1
ATOM 4227 N N . SER A 1 529 ? 107.154 34.675 -206.405 1.00 67.06 529 SER A N 1
ATOM 4228 C CA . SER A 1 529 ? 107.328 35.695 -207.449 1.00 67.06 529 SER A CA 1
ATOM 4229 C C . SER A 1 529 ? 108.791 35.876 -207.884 1.00 67.06 529 SER A C 1
ATOM 4231 O O . SER A 1 529 ? 109.055 36.132 -209.059 1.00 67.06 529 SER A O 1
ATOM 4233 N N . LEU A 1 530 ? 109.750 35.693 -206.967 1.00 63.84 530 LEU A N 1
ATOM 4234 C CA . LEU A 1 530 ? 111.184 35.855 -207.234 1.00 63.84 530 LEU A CA 1
ATOM 4235 C C . LEU A 1 530 ? 111.734 34.776 -208.174 1.00 63.84 530 LEU A C 1
ATOM 4237 O O . LEU A 1 530 ? 112.532 35.089 -209.059 1.00 63.84 530 LEU A O 1
ATOM 4241 N N . GLU A 1 531 ? 111.283 33.529 -208.032 1.00 61.00 531 GLU A N 1
ATOM 4242 C CA . GLU A 1 531 ? 111.716 32.427 -208.902 1.00 61.00 531 GLU A CA 1
ATOM 4243 C C . GLU A 1 531 ? 111.227 32.617 -210.352 1.00 61.00 531 GLU A C 1
ATOM 4245 O O . GLU A 1 531 ? 111.961 32.353 -211.308 1.00 61.00 531 GLU A O 1
ATOM 4250 N N . HIS A 1 532 ? 110.018 33.162 -210.534 1.00 60.19 532 HIS A N 1
ATOM 4251 C CA . HIS A 1 532 ? 109.412 33.354 -211.855 1.00 60.19 532 HIS A CA 1
ATOM 4252 C C . HIS A 1 532 ? 110.183 34.363 -212.729 1.00 60.19 532 HIS A C 1
ATOM 4254 O O . HIS A 1 532 ? 110.371 34.124 -213.926 1.00 60.19 532 HIS A O 1
ATOM 4260 N N . TYR A 1 533 ? 110.678 35.464 -212.151 1.00 63.91 533 TYR A N 1
ATOM 4261 C CA . TYR A 1 533 ? 111.530 36.421 -212.875 1.00 63.91 533 TYR A CA 1
ATOM 4262 C C . TYR A 1 533 ? 112.937 35.873 -213.153 1.00 63.91 533 TYR A C 1
ATOM 4264 O O . TYR A 1 533 ? 113.569 36.254 -214.140 1.00 63.91 533 TYR A O 1
ATOM 4272 N N . ARG A 1 534 ? 113.419 34.948 -212.315 1.00 62.38 534 ARG A N 1
ATOM 4273 C CA . ARG A 1 534 ? 114.727 34.300 -212.472 1.00 62.38 534 ARG A CA 1
ATOM 4274 C C . ARG A 1 534 ? 114.774 33.370 -213.685 1.00 62.38 534 ARG A C 1
ATOM 4276 O O . ARG A 1 534 ? 115.793 33.333 -214.371 1.00 62.38 534 ARG A O 1
ATOM 4283 N N . SER A 1 535 ? 113.666 32.675 -213.956 1.00 61.31 535 SER A N 1
ATOM 4284 C CA . SER A 1 535 ? 113.499 31.780 -215.108 1.00 61.31 535 SER A CA 1
ATOM 4285 C C . SER A 1 535 ? 113.559 32.530 -216.448 1.00 61.31 535 SER A C 1
ATOM 4287 O O . SER A 1 535 ? 114.451 32.288 -217.263 1.00 61.31 535 SER A O 1
ATOM 4289 N N . GLY A 1 536 ? 112.683 33.524 -216.654 1.00 57.12 536 GLY A N 1
ATOM 4290 C CA . GLY A 1 536 ? 112.547 34.201 -217.956 1.00 57.12 536 GLY A CA 1
ATOM 4291 C C . GLY A 1 536 ? 113.817 34.918 -218.443 1.00 57.12 536 GLY A C 1
ATOM 4292 O O . GLY A 1 536 ? 114.059 35.017 -219.646 1.00 57.12 536 GLY A O 1
ATOM 4293 N N . TYR A 1 537 ? 114.683 35.365 -217.525 1.00 57.69 537 TYR A N 1
ATOM 4294 C CA . TYR A 1 537 ? 115.960 36.000 -217.881 1.00 57.69 537 TYR A CA 1
ATOM 4295 C C . TYR A 1 537 ? 117.033 35.001 -218.366 1.00 57.69 537 TYR A C 1
ATOM 4297 O O . TYR A 1 537 ? 118.041 35.408 -218.949 1.00 57.69 537 TYR A O 1
ATOM 4305 N N . GLN A 1 538 ? 116.843 33.694 -218.149 1.00 57.97 538 GLN A N 1
ATOM 4306 C CA . GLN A 1 538 ? 117.721 32.647 -218.686 1.00 57.97 538 GLN A CA 1
ATOM 4307 C C . GLN A 1 538 ? 117.304 32.205 -220.095 1.00 57.97 538 GLN A C 1
ATOM 4309 O O . GLN A 1 538 ? 118.177 31.961 -220.928 1.00 57.97 538 GLN A O 1
ATOM 4314 N N . GLU A 1 539 ? 116.006 32.168 -220.403 1.00 58.97 539 GLU A N 1
ATOM 4315 C CA . GLU A 1 539 ? 115.503 31.756 -221.724 1.00 58.97 539 GLU A CA 1
ATOM 4316 C C . GLU A 1 539 ? 115.881 32.758 -222.825 1.00 58.97 539 GLU A C 1
ATOM 4318 O O . GLU A 1 539 ? 116.405 32.371 -223.873 1.00 58.97 539 GLU A O 1
ATOM 4323 N N . LEU A 1 540 ? 115.758 34.064 -222.551 1.00 56.03 540 LEU A N 1
ATOM 4324 C CA . LEU A 1 540 ? 116.184 35.118 -223.485 1.00 56.03 540 LEU A CA 1
ATOM 4325 C C . LEU A 1 540 ? 117.700 35.080 -223.789 1.00 56.03 540 LEU A C 1
ATOM 4327 O O . LEU A 1 540 ? 118.162 35.660 -224.771 1.00 56.03 540 LEU A O 1
ATOM 4331 N N . ARG A 1 541 ? 118.481 34.365 -222.967 1.00 53.44 541 ARG A N 1
ATOM 4332 C CA . ARG A 1 541 ? 119.936 34.197 -223.095 1.00 53.44 541 ARG A CA 1
ATOM 4333 C C . ARG A 1 541 ? 120.348 33.101 -224.091 1.00 53.44 541 ARG A C 1
ATOM 4335 O O . ARG A 1 541 ? 121.532 33.017 -224.411 1.00 53.44 541 ARG A O 1
ATOM 4342 N N . GLN A 1 542 ? 119.412 32.278 -224.578 1.00 58.25 542 GLN A N 1
ATOM 4343 C CA . GLN A 1 542 ? 119.678 31.181 -225.528 1.00 58.25 542 GLN A CA 1
ATOM 4344 C C . GLN A 1 542 ? 119.474 31.555 -227.008 1.00 58.25 542 GLN A C 1
ATOM 4346 O O . GLN A 1 542 ? 120.066 30.925 -227.878 1.00 58.25 542 GLN A O 1
ATOM 4351 N N . ALA A 1 543 ? 118.663 32.570 -227.324 1.00 57.12 543 ALA A N 1
ATOM 4352 C CA . ALA A 1 543 ? 118.129 32.728 -228.682 1.00 57.12 543 ALA A CA 1
ATOM 4353 C C . ALA A 1 543 ? 119.154 33.136 -229.765 1.00 57.12 543 ALA A C 1
ATOM 4355 O O . ALA A 1 543 ? 119.100 32.610 -230.873 1.00 57.12 543 ALA A O 1
ATOM 4356 N N . PHE A 1 544 ? 120.070 34.077 -229.484 1.00 45.62 544 PHE A N 1
ATOM 4357 C CA . PHE A 1 544 ? 120.882 34.725 -230.534 1.00 45.62 544 PHE A CA 1
ATOM 4358 C C . PHE A 1 544 ? 122.350 35.012 -230.167 1.00 45.62 544 PHE A C 1
ATOM 4360 O O . PHE A 1 544 ? 122.896 36.053 -230.531 1.00 45.62 544 PHE A O 1
ATOM 4367 N N . LEU A 1 545 ? 123.065 34.057 -229.557 1.00 53.19 545 LEU A N 1
ATOM 4368 C CA . LEU A 1 545 ? 124.542 34.121 -229.495 1.00 53.19 545 LEU A CA 1
ATOM 4369 C C . LEU A 1 545 ? 125.215 33.561 -230.769 1.00 53.19 545 LEU A C 1
ATOM 4371 O O . LEU A 1 545 ? 126.199 32.824 -230.732 1.00 53.19 545 LEU A O 1
ATOM 4375 N N . GLY A 1 546 ? 124.693 33.983 -231.923 1.00 33.41 546 GLY A N 1
ATOM 4376 C CA . GLY A 1 546 ? 125.260 33.761 -233.254 1.00 33.41 546 GLY A CA 1
ATOM 4377 C C . GLY A 1 546 ? 126.363 34.757 -233.639 1.00 33.41 546 GLY A C 1
ATOM 4378 O O . GLY A 1 546 ? 126.566 34.986 -234.827 1.00 33.41 546 GLY A O 1
ATOM 4379 N N . HIS A 1 547 ? 127.050 35.381 -232.670 1.00 36.62 547 HIS A N 1
ATOM 4380 C CA . HIS A 1 547 ? 128.210 36.261 -232.890 1.00 36.62 547 HIS A CA 1
ATOM 4381 C C . HIS A 1 547 ? 129.169 36.249 -231.682 1.00 36.62 547 HIS A C 1
ATOM 4383 O O . HIS A 1 547 ? 128.827 36.701 -230.593 1.00 36.62 547 HIS A O 1
ATOM 4389 N N . LYS A 1 548 ? 130.391 35.728 -231.867 1.00 52.59 548 LYS A N 1
ATOM 4390 C CA . LYS A 1 548 ? 131.434 35.633 -230.821 1.00 52.59 548 LYS A CA 1
ATOM 4391 C C . LYS A 1 548 ? 132.297 36.897 -230.735 1.00 52.59 548 LYS A C 1
ATOM 4393 O O . LYS A 1 548 ? 132.766 37.343 -231.780 1.00 52.59 548 LYS A O 1
ATOM 4398 N N . ARG A 1 549 ? 132.647 37.322 -229.506 1.00 35.06 549 ARG A N 1
ATOM 4399 C CA . ARG A 1 549 ? 133.961 37.851 -229.014 1.00 35.06 549 ARG A CA 1
ATOM 4400 C C . ARG A 1 549 ? 133.767 38.567 -227.659 1.00 35.06 549 ARG A C 1
ATOM 4402 O O . ARG A 1 549 ? 132.656 38.996 -227.393 1.00 35.06 549 ARG A O 1
ATOM 4409 N N . HIS A 1 550 ? 134.757 38.812 -226.792 1.00 40.22 550 HIS A N 1
ATOM 4410 C CA . HIS A 1 550 ? 135.997 38.114 -226.374 1.00 40.22 550 HIS A CA 1
ATOM 4411 C C . HIS A 1 550 ? 136.642 38.977 -225.258 1.00 40.22 550 HIS A C 1
ATOM 4413 O O . HIS A 1 550 ? 136.963 40.125 -225.538 1.00 40.22 550 HIS A O 1
ATOM 4419 N N . ALA A 1 551 ? 136.825 38.437 -224.045 1.00 31.58 551 ALA A N 1
ATOM 4420 C CA . ALA A 1 551 ? 137.578 38.980 -222.888 1.00 31.58 551 ALA A CA 1
ATOM 4421 C C . ALA A 1 551 ? 137.321 38.014 -221.698 1.00 31.58 551 ALA A C 1
ATOM 4423 O O . ALA A 1 551 ? 136.176 37.597 -221.550 1.00 31.58 551 ALA A O 1
ATOM 4424 N N . VAL A 1 552 ? 138.243 37.517 -220.855 1.00 47.53 552 VAL A N 1
ATOM 4425 C CA . VAL A 1 552 ? 139.682 37.783 -220.603 1.00 47.53 552 VAL A CA 1
ATOM 4426 C C . VAL A 1 552 ? 139.913 39.222 -220.120 1.00 47.53 552 VAL A C 1
ATOM 4428 O O . VAL A 1 552 ? 139.750 40.142 -220.907 1.00 47.53 552 VAL A O 1
ATOM 4431 N N . GLN A 1 553 ? 140.251 39.480 -218.849 1.00 33.69 553 GLN A N 1
ATOM 4432 C CA . GLN A 1 553 ? 141.477 39.009 -218.179 1.00 33.69 553 GLN A CA 1
ATOM 4433 C C . GLN A 1 553 ? 141.413 39.123 -216.628 1.00 33.69 553 GLN A C 1
ATOM 4435 O O . GLN A 1 553 ? 140.679 39.963 -216.136 1.00 33.69 553 GLN A O 1
ATOM 4440 N N . ALA A 1 554 ? 142.235 38.314 -215.933 1.00 40.53 554 ALA A N 1
ATOM 4441 C CA . ALA A 1 554 ? 142.877 38.468 -214.601 1.00 40.53 554 ALA A CA 1
ATOM 4442 C C . ALA A 1 554 ? 142.164 39.045 -213.342 1.00 40.53 554 ALA A C 1
ATOM 4444 O O . ALA A 1 554 ? 141.477 40.057 -213.399 1.00 40.53 554 ALA A O 1
ATOM 4445 N N . SER A 1 555 ? 142.587 38.465 -212.199 1.00 45.03 555 SER A N 1
ATOM 4446 C CA . SER A 1 555 ? 142.420 38.873 -210.782 1.00 45.03 555 SER A CA 1
ATOM 4447 C C . SER A 1 555 ? 141.031 38.750 -210.152 1.00 45.03 555 SER A C 1
ATOM 4449 O O . SER A 1 555 ? 140.125 39.521 -210.520 1.00 45.03 555 SER A O 1
#

Foldseek 3Di:
DDPDPPVVVVVVVVVPPDDPQPDPVLNVVLVVVVVVLVVVVVCLVCVQDDDPPDRPDDPCSVVVNVVSVVVNVVSVVVSVVVSVVVVVVPDDDDDDDDDDDDDDDDDDDDDDDDDDDDDDDDDDDDDDDDDDDDDDDDDDDDDDDDDDDDDDDDDDDDDDDDDDDDDDDDDDDDDDDPPVGDDPPVVVVVVVVVVVVVVVVVVVVVVVVVVVVVVVVVVVVVVVVVVVVVVVVVVVVVVVVVVVVVVVVVVVVVVVVVVVVVVVVVVVVVVVVVVVVVVVVVVVVVVVVVVVVVVVVVVVVVVVVVVVVVVVVVVVVVVVVVVVVVVVVVVVVVVVVVVVVVVVVVVVVVVVVVVVVVVVVVVVVVVVVVVVVVVVVVVVVVVVVVVVVVVVVVVVVVVVVVVVVVVVVVVVVVVVVVVVVVVVVVVVVVVVVVVVVVVVVVVVVVVVVVVVVVVVVVVVVVVVVVVVVVVVVVVVVVVVVVVVVVVVVVVVVVVVVVVVVVVVVVVVVVVVVVVVVVVVVVVVVVVVVVVVVVVVVVVVVPDDPVDDDDDDDDD

pLDDT: mean 73.49, std 23.17, range [22.97, 98.44]

Radius of gyration: 144.95 Å; chains: 1; bounding box: 268×54×487 Å

Secondary structure (DSSP, 8-state):
-----HHHHHHHHHHH-----S-HHHHHHHHHHHHHHHHHHHHHHHTTS-STT-----TTHHHHHHHHHHHHHHHHHHHHHHHHHHHHTT----------------------------------------------------------------------------------------TTTSGGGHHHHHHHHHHHHHHHHHHHHHHHHHHHHHHHHHHHHHHHHHHHHHHHHHHHHHHHHHHHHHHHHHHHHHHHHHHHHHHHHHHHHHHHHHHHHHHHHHHHHHHHHHHHHHHHHHHHHHHHHHHHHHHHHHHHHHHHHHHHHHHHHHHHHHHHHHHHHHHHHHHHHHHHHHHHHHHHHHHHHHHHHHHHHHHHHHHHHHHHHHHHHHHHHHHHHHHHHHHHHHHHHHHHHHHHHHHHHHHHHHHHHHHHHHHHHHHHHHHHHHHHHHHHHHHHHHHHHHHHHHHHHHHHHHHHHHHHHHHHHHHHHHHHHHHHHHHHHHHHHHHHHHHHHHHHHHHHHHHHHHHHHHHHHHHHHHHTTTS---S--------